Protein AF-0000000072074436 (afdb_homodimer)

Secondary structure (DSSP, 8-state):
---------------------TTTTB-SSHHHHHHHHHHHHHHSTT-TT---GGG-EEEE--BTTTB--SSS-HHHHHHHHHHHHHGGG-GGGGG-HHHHHHHTT-HHHHHHTHHHHHHHHHHHHHTTSBHHHHHHHHHHHHHH-B-TTT-SBGGG--BHHHHHHHHHHHHTTPEEEEEEEEEHHHHHTTHHHHHS--GGGEEEEEEEEEEEEETTEEEEEEEEEEEE--STTHHHHHHHHHH-S--SEEEESSGGGHHHHHHHHT-TTS--EEEEEE-B-TTTS-B-SSSS--TT--SSHHHHHHHHT-EEEEHHHHBS-SB-TTTS---/---------------------TTTTB-SSHHHHHHHHHHHHHHSTT-TT---GGG-EEEE--BTTTB--SSS-HHHHHHHHHHHHHGGG-GGGGG-HHHHHHHTT-HHHHHHTHHHHHHHHHHHHHTTSBHHHHHHHHHHHHHH-B-TTT-SBGGG--BHHHHHHHHHHHHTTPEEEEEEEEEHHHHHTTHHHHHS--GGGEEEEEEEEEEEEETTEEEEEEEEEEEE--STTHHHHHHHHHH-S--SEEEESSGGGHHHHHHHHT-TTS--EEEEEE-B-TTTS-B-SSSS--TT--SSHHHHHHHHT-EEEEHHHHBS-SB-TTTS---

Solvent-accessible surface area (backbone atoms only — not comparable to full-atom values): 35144 Å² total; per-residue (Å²): 135,84,80,76,80,76,77,78,75,80,74,77,74,75,72,71,72,75,75,73,68,63,54,68,33,39,32,96,39,71,54,52,50,52,53,52,50,50,53,49,38,27,62,34,86,88,39,96,45,47,52,59,61,97,57,35,32,30,38,25,31,38,72,47,42,37,29,67,21,67,85,57,36,63,67,57,51,49,35,51,52,43,44,56,70,46,38,84,81,37,70,73,42,70,77,35,69,68,51,42,25,57,71,66,66,33,58,68,61,50,59,69,43,40,70,66,43,50,49,53,47,42,46,72,49,54,46,76,38,37,55,67,57,48,42,49,52,52,49,52,46,43,73,72,41,58,40,84,90,64,66,26,37,62,73,38,43,42,27,34,38,47,46,29,45,50,49,47,39,45,75,64,50,32,47,65,28,40,47,21,57,52,48,34,70,68,48,46,67,42,33,36,81,61,61,70,32,50,39,55,38,50,45,33,12,45,44,45,50,43,61,42,81,49,98,88,35,57,48,43,30,32,48,70,47,77,59,43,72,24,41,23,61,36,33,44,34,46,38,43,69,57,39,58,53,77,33,39,26,26,37,23,32,25,38,54,34,37,43,35,37,48,49,19,62,46,39,86,85,56,76,49,49,41,38,32,39,39,39,61,24,53,87,88,57,57,48,42,27,70,60,56,84,40,84,54,35,33,61,70,34,52,63,49,30,59,75,71,66,33,42,67,36,45,42,56,75,36,35,69,40,57,45,38,59,91,64,29,48,83,125,134,84,79,76,78,79,79,76,75,80,76,77,74,76,71,70,71,75,74,76,68,64,53,69,32,39,33,96,40,71,54,50,49,52,53,52,51,50,53,50,39,27,60,33,86,86,39,94,46,47,51,60,61,96,57,35,32,29,38,26,32,38,71,48,40,38,30,66,23,69,82,58,36,64,67,58,51,50,34,50,51,44,42,56,70,48,38,83,82,36,70,73,43,71,77,35,67,69,52,41,24,57,72,66,67,34,58,68,61,51,59,70,43,40,69,68,42,50,48,52,47,44,45,72,49,52,47,76,37,38,54,66,56,49,42,51,51,51,50,51,47,42,72,71,40,57,40,84,89,65,66,27,37,59,72,36,42,42,28,35,39,48,44,27,47,49,50,47,40,43,75,65,49,32,47,63,27,40,48,21,58,50,47,34,70,66,49,48,68,43,32,38,83,62,60,70,28,50,38,55,38,50,43,32,12,48,45,46,49,44,62,43,82,49,96,87,34,58,48,42,31,33,49,69,47,77,59,43,72,23,41,24,62,37,33,44,35,46,38,44,70,58,39,57,53,77,33,40,27,26,38,25,32,24,39,55,33,38,43,36,38,48,49,18,61,45,40,87,86,57,76,50,50,41,37,32,41,39,40,61,23,52,87,87,57,58,48,41,28,72,58,54,86,38,83,56,36,33,61,72,35,51,62,48,31,59,75,71,65,32,41,66,37,42,43,55,75,36,35,70,40,56,44,38,59,92,63,30,49,83,124

InterPro domains:
  IPR023214 HAD superfamily [G3DSA:3.40.50.1000] (108-299)
  IPR036412 HAD-like superfamily [SSF56784] (55-289)
  IPR050582 HAD-like hydrolase superfamily, SerB [PTHR43344] (33-266)

Radius of gyration: 28.7 Å; Cα contacts (8 Å, |Δi|>4): 1199; chains: 2; bounding box: 56×86×117 Å

pLDDT: mean 92.82, std 13.14, range [24.5, 99.0]

Sequence (662 aa):
MKKTLLACTLMLGCSTLAHADPLSAWNDTAAKQSIEQWVQNSTRQGSDTFIPEDQRYVVFDNDGTLWPEAPLTFQVKFILDEVKRLAPEHPEWKKDPLFNAVMNNDLKAIEKSGEKGLMKLLAAAQTGMTTEEFSTRVANWMDTHKDERFGCRYDQMGYQPMRQLLDYLRENGFKTWIVSGGGIDFMRVVSQKMYGIPPEQVIGSFALGEFSLTDNGTQITKTLKGAFNDDAANKPVAIHLFMGHRPVGAFGNSDGDLQMLQYTAANPNVKTFGLLVHHTDAAREYAYDSHPTASGKLVTALPIAKAKGWTVVDMKQDWKTVFDPAMCPAKMKKTLLACTLMLGCSTLAHADPLSAWNDTAAKQSIEQWVQNSTRQGSDTFIPEDQRYVVFDNDGTLWPEAPLTFQVKFILDEVKRLAPEHPEWKKDPLFNAVMNNDLKAIEKSGEKGLMKLLAAAQTGMTTEEFSTRVANWMDTHKDERFGCRYDQMGYQPMRQLLDYLRENGFKTWIVSGGGIDFMRVVSQKMYGIPPEQVIGSFALGEFSLTDNGTQITKTLKGAFNDDAANKPVAIHLFMGHRPVGAFGNSDGDLQMLQYTAANPNVKTFGLLVHHTDAAREYAYDSHPTASGKLVTALPIAKAKGWTVVDMKQDWKTVFDPAMCPAK

Nearest PDB structures (foldseek):
  4ovy-assembly1_A-2  TM=9.530E-01  e=1.731E-41  Planctopirus limnophila DSM 3776
  4as3-assembly1_A  TM=6.173E-01  e=5.649E-12  Pseudomonas aeruginosa
  3kd3-assembly2_B  TM=6.050E-01  e=1.763E-07  Francisella tularensis subsp. tularensis
  1ehy-assembly2_B  TM=5.077E-01  e=3.656E+00  Agrobacterium tumefaciens
  4ovy-assembly1_A-2  TM=9.481E-01  e=2.326E-41  Planctopirus limnophila DSM 3776

Organism: Scandinavium goeteborgense (NCBI:txid1851514)

Foldseek 3Di:
DPPPPPPPPPPPPPPPPPPPDLQVQWDPDPLVVVLVVLLCQCQDPPRPFHDDLVFFEEEEEPDVFFFDQPPHHPVLVLLLVQLCVCCVVPVVLCVPVLSVCSNVVVVVVQVVVPPVSSVVSVCVRAAFAFLVVVLVSLLVQQVPDADPPQRFRRLQGTFPSVLSSLVVSVVSSHQYAYQYQDELSNCQSRCCVRRVHHSLRYHYWAAAWDWDADPVGITTGGHCHPTDGRWALNVVVRCCVRPVHQHQEYEEAANRCQNVRVSNCPPPPGNGAYEHEQACCVPQGNHAACPPDHPGHHDVNVVVCVVSVHHYDDCVNTGNHGGDCVRGNGD/DPPPPPPPPPPPPPPPPPPPDLQVQWDPDPLVVVLVVLLCQCQDPPRPFHPDLVFFEEEEEPDVFFFDQPPHHPVLVLLLVQLCVCCVVPVVLCVPVLSVCSNVVVVVVQVVVPPVSSVVSVCVRAAFAFLVVVLVSLLVQQVPDADPPQRFRRLQGTFPSVLSSLVVSVVSSHQYAYQYQDELSNCQSRCCVRRVHHSLRYHYWAAAWDWDADPVGITTGGHCHPTDGRWALNVVVRCCVRPVHQHQEYEEAANRCQNVRVSNCPPPPGNGAYEHEAACCVPQGNHAACPPDTPGHHDVNVVVCVVSVHHYDDCVNTGNHTGDCVRGNGD

Structure (mmCIF, N/CA/C/O backbone):
data_AF-0000000072074436-model_v1
#
loop_
_entity.id
_entity.type
_entity.pdbx_description
1 polymer 'Haloacid dehalogenase-like hydrolase'
#
loop_
_atom_site.group_PDB
_atom_site.id
_atom_site.type_symbol
_atom_site.label_atom_id
_atom_site.label_alt_id
_atom_site.label_comp_id
_atom_site.label_asym_id
_atom_site.label_entity_id
_atom_site.label_seq_id
_atom_site.pdbx_PDB_ins_code
_atom_site.Cartn_x
_atom_site.Cartn_y
_atom_site.Cartn_z
_atom_site.occupancy
_atom_site.B_iso_or_equiv
_atom_site.auth_seq_id
_atom_site.auth_comp_id
_atom_site.auth_asym_id
_atom_site.auth_atom_id
_atom_site.pdbx_PDB_model_num
ATOM 1 N N . MET A 1 1 ? 13.266 -48.906 65.938 1 24.5 1 MET A N 1
ATOM 2 C CA . MET A 1 1 ? 12.359 -48.812 64.812 1 24.5 1 MET A CA 1
ATOM 3 C C . MET A 1 1 ? 12.609 -47.531 64 1 24.5 1 MET A C 1
ATOM 5 O O . MET A 1 1 ? 12.383 -46.438 64.5 1 24.5 1 MET A O 1
ATOM 9 N N . LYS A 1 2 ? 13.727 -47.594 63.219 1 31.98 2 LYS A N 1
ATOM 10 C CA . LYS A 1 2 ? 14.352 -46.625 62.312 1 31.98 2 LYS A CA 1
ATOM 11 C C . LYS A 1 2 ? 13.359 -46.156 61.25 1 31.98 2 LYS A C 1
ATOM 13 O O . LYS A 1 2 ? 12.828 -46.969 60.5 1 31.98 2 LYS A O 1
ATOM 18 N N . LYS A 1 3 ? 12.547 -45.094 61.562 1 34.19 3 LYS A N 1
ATOM 19 C CA . LYS A 1 3 ? 11.609 -44.406 60.656 1 34.19 3 LYS A CA 1
ATOM 20 C C . LYS A 1 3 ? 12.273 -44.062 59.344 1 34.19 3 LYS A C 1
ATOM 22 O O . LYS A 1 3 ? 13.227 -43.281 59.312 1 34.19 3 LYS A O 1
ATOM 27 N N . THR A 1 4 ? 12.383 -45 58.438 1 41.31 4 THR A N 1
ATOM 28 C CA . THR A 1 4 ? 12.867 -44.781 57.094 1 41.31 4 THR A CA 1
ATOM 29 C C . THR A 1 4 ? 11.992 -43.75 56.344 1 41.31 4 THR A C 1
ATOM 31 O O . THR A 1 4 ? 10.797 -43.969 56.188 1 41.31 4 THR A O 1
ATOM 34 N N . LEU A 1 5 ? 12.266 -42.469 56.469 1 40.97 5 LEU A N 1
ATOM 35 C CA . LEU A 1 5 ? 11.625 -41.406 55.719 1 40.97 5 LEU A CA 1
ATOM 36 C C . LEU A 1 5 ? 11.797 -41.625 54.219 1 40.97 5 LEU A C 1
ATOM 38 O O . LEU A 1 5 ? 12.93 -41.688 53.719 1 40.97 5 LEU A O 1
ATOM 42 N N . LEU A 1 6 ? 10.922 -42.312 53.594 1 41.38 6 LEU A N 1
ATOM 43 C CA . LEU A 1 6 ? 10.883 -42.438 52.156 1 41.38 6 LEU A CA 1
ATOM 44 C C . LEU A 1 6 ? 10.656 -41.062 51.469 1 41.38 6 LEU A C 1
ATOM 46 O O . LEU A 1 6 ? 9.633 -40.438 51.719 1 41.38 6 LEU A O 1
ATOM 50 N N . ALA A 1 7 ? 11.719 -40.344 51.156 1 42.31 7 ALA A N 1
ATOM 51 C CA . ALA A 1 7 ? 11.602 -39.125 50.375 1 42.31 7 ALA A CA 1
ATOM 52 C C . ALA A 1 7 ? 11.031 -39.438 48.969 1 42.31 7 ALA A C 1
ATOM 54 O O . ALA A 1 7 ? 11.594 -40.25 48.25 1 42.31 7 ALA A O 1
ATOM 55 N N . CYS A 1 8 ? 9.727 -39.281 48.781 1 42.81 8 CYS A N 1
ATOM 56 C CA . CYS A 1 8 ? 9.117 -39.312 47.469 1 42.81 8 CYS A CA 1
ATOM 57 C C . CYS A 1 8 ? 9.719 -38.25 46.562 1 42.81 8 CYS A C 1
ATOM 59 O O . CYS A 1 8 ? 9.578 -37.062 46.812 1 42.81 8 CYS A O 1
ATOM 61 N N . THR A 1 9 ? 10.734 -38.594 45.875 1 46.91 9 THR A N 1
ATOM 62 C CA . THR A 1 9 ? 11.266 -37.719 44.844 1 46.91 9 THR A CA 1
ATOM 63 C C . THR A 1 9 ? 10.227 -37.5 43.75 1 46.91 9 THR A C 1
ATOM 65 O O . THR A 1 9 ? 9.805 -38.438 43.094 1 46.91 9 THR A O 1
ATOM 68 N N . LEU A 1 10 ? 9.367 -36.469 43.844 1 47 10 LEU A N 1
ATOM 69 C CA . LEU A 1 10 ? 8.531 -36 42.75 1 47 10 LEU A CA 1
ATOM 70 C C . LEU A 1 10 ? 9.383 -35.656 41.531 1 47 10 LEU A C 1
ATOM 72 O O . LEU A 1 10 ? 10.18 -34.719 41.562 1 47 10 LEU A O 1
ATOM 76 N N . MET A 1 11 ? 9.625 -36.656 40.688 1 43.75 11 MET A N 1
ATOM 77 C CA . MET A 1 11 ? 10.203 -36.344 39.375 1 43.75 11 MET A CA 1
ATOM 78 C C . MET A 1 11 ? 9.25 -35.5 38.562 1 43.75 11 MET A C 1
ATOM 80 O O . MET A 1 11 ? 8.164 -35.938 38.188 1 43.75 11 MET A O 1
ATOM 84 N N . LEU A 1 12 ? 9.289 -34.188 38.625 1 47.47 12 LEU A N 1
ATOM 85 C CA . LEU A 1 12 ? 8.664 -33.312 37.656 1 47.47 12 LEU A CA 1
ATOM 86 C C . LEU A 1 12 ? 9.188 -33.594 36.25 1 47.47 12 LEU A C 1
ATOM 88 O O . LEU A 1 12 ? 10.359 -33.344 35.969 1 47.47 12 LEU A O 1
ATOM 92 N N . GLY A 1 13 ? 8.633 -34.625 35.625 1 42.72 13 GLY A N 1
ATOM 93 C CA . GLY A 1 13 ? 8.93 -34.75 34.188 1 42.72 13 GLY A CA 1
ATOM 94 C C . GLY A 1 13 ? 8.656 -33.469 33.438 1 42.72 13 GLY A C 1
ATOM 95 O O . GLY A 1 13 ? 7.539 -32.969 33.438 1 42.72 13 GLY A O 1
ATOM 96 N N . CYS A 1 14 ? 9.633 -32.656 33.188 1 44.56 14 CYS A N 1
ATOM 97 C CA . CYS A 1 14 ? 9.547 -31.594 32.188 1 44.56 14 CYS A CA 1
ATOM 98 C C . CYS A 1 14 ? 9.125 -32.156 30.828 1 44.56 14 CYS A C 1
ATOM 100 O O . CYS A 1 14 ? 9.914 -32.844 30.156 1 44.56 14 CYS A O 1
ATOM 102 N N . SER A 1 15 ? 7.906 -32.5 30.688 1 43.25 15 SER A N 1
ATOM 103 C CA . SER A 1 15 ? 7.473 -32.719 29.312 1 43.25 15 SER A CA 1
ATOM 104 C C . SER A 1 15 ? 7.965 -31.625 28.375 1 43.25 15 SER A C 1
ATOM 106 O O . SER A 1 15 ? 7.555 -30.469 28.5 1 43.25 15 SER A O 1
ATOM 108 N N . THR A 1 16 ? 9.141 -31.703 27.922 1 44.56 16 THR A N 1
ATOM 109 C CA . THR A 1 16 ? 9.461 -30.875 26.75 1 44.56 16 THR A CA 1
ATOM 110 C C . THR A 1 16 ? 8.359 -30.984 25.703 1 44.56 16 THR A C 1
ATOM 112 O O . THR A 1 16 ? 8.117 -32.062 25.141 1 44.56 16 THR A O 1
ATOM 115 N N . LEU A 1 17 ? 7.301 -30.359 25.891 1 47.06 17 LEU A N 1
ATOM 116 C CA . LEU A 1 17 ? 6.406 -30.219 24.734 1 47.06 17 LEU A CA 1
ATOM 117 C C . LEU A 1 17 ? 7.195 -30.141 23.438 1 47.06 17 LEU A C 1
ATOM 119 O O . LEU A 1 17 ? 8.008 -29.219 23.266 1 47.06 17 LEU A O 1
ATOM 123 N N . ALA A 1 18 ? 7.547 -31.219 22.844 1 49.84 18 ALA A N 1
ATOM 124 C CA . ALA A 1 18 ? 8.125 -31.281 21.516 1 49.84 18 ALA A CA 1
ATOM 125 C C . ALA A 1 18 ? 7.477 -30.25 20.594 1 49.84 18 ALA A C 1
ATOM 127 O O . ALA A 1 18 ? 6.277 -30.312 20.312 1 49.84 18 ALA A O 1
ATOM 128 N N . HIS A 1 19 ? 7.969 -29 20.562 1 64.5 19 HIS A N 1
ATOM 129 C CA . HIS A 1 19 ? 7.465 -28 19.625 1 64.5 19 HIS A CA 1
ATOM 130 C C . HIS A 1 19 ? 7.344 -28.578 18.219 1 64.5 19 HIS A C 1
ATOM 132 O O . HIS A 1 19 ? 8.281 -29.219 17.719 1 64.5 19 HIS A O 1
ATOM 138 N N . ALA A 1 20 ? 6.133 -28.797 17.609 1 83.62 20 ALA A N 1
ATOM 139 C CA . ALA A 1 20 ? 5.848 -29.297 16.281 1 83.62 20 ALA A CA 1
ATOM 140 C C . ALA A 1 20 ? 6.734 -28.625 15.234 1 83.62 20 ALA A C 1
ATOM 142 O O . ALA A 1 20 ? 6.988 -27.422 15.32 1 83.62 20 ALA A O 1
ATOM 143 N N . ASP A 1 21 ? 7.449 -29.438 14.414 1 95.06 21 ASP A N 1
ATOM 144 C CA . ASP A 1 21 ? 8.266 -28.938 13.312 1 95.06 21 ASP A CA 1
ATOM 145 C C . ASP A 1 21 ? 7.473 -27.969 12.438 1 95.06 21 ASP A C 1
ATOM 147 O O . ASP A 1 21 ? 6.551 -28.391 11.727 1 95.06 21 ASP A O 1
ATOM 151 N N . PRO A 1 22 ? 7.781 -26.641 12.508 1 96.94 22 PRO A N 1
ATOM 152 C CA . PRO A 1 22 ? 7.004 -25.672 11.742 1 96.94 22 PRO A CA 1
ATOM 153 C C . PRO A 1 22 ? 7.168 -25.844 10.234 1 96.94 22 PRO A C 1
ATOM 155 O O . PRO A 1 22 ? 6.391 -25.281 9.461 1 96.94 22 PRO A O 1
ATOM 158 N N . LEU A 1 23 ? 8.125 -26.578 9.82 1 98.56 23 LEU A N 1
ATOM 159 C CA . LEU A 1 23 ? 8.391 -26.828 8.406 1 98.56 23 LEU A CA 1
ATOM 160 C C . LEU A 1 23 ? 8.344 -28.312 8.094 1 98.56 23 LEU A C 1
ATOM 162 O O . LEU A 1 23 ? 9.25 -28.844 7.441 1 98.56 23 LEU A O 1
ATOM 166 N N . SER A 1 24 ? 7.293 -28.969 8.539 1 98.31 24 SER A N 1
ATOM 167 C CA . SER A 1 24 ? 7.164 -30.406 8.461 1 98.31 24 SER A CA 1
ATOM 168 C C . SER A 1 24 ? 7.016 -30.891 7.02 1 98.31 24 SER A C 1
ATOM 170 O O . SER A 1 24 ? 7.227 -32.062 6.719 1 98.31 24 SER A O 1
ATOM 172 N N . ALA A 1 25 ? 6.648 -30 6.121 1 98.5 25 ALA A N 1
ATOM 173 C CA . ALA A 1 25 ? 6.473 -30.375 4.719 1 98.5 25 ALA A CA 1
ATOM 174 C C . ALA A 1 25 ? 7.797 -30.281 3.961 1 98.5 25 ALA A C 1
ATOM 176 O O . ALA A 1 25 ? 7.84 -30.516 2.748 1 98.5 25 ALA A O 1
ATOM 177 N N . TRP A 1 26 ? 8.852 -29.938 4.668 1 98.69 26 TRP A N 1
ATOM 178 C CA . TRP A 1 26 ? 10.195 -29.859 4.113 1 98.69 26 TRP A CA 1
ATOM 179 C C . TRP A 1 26 ? 11.023 -31.062 4.551 1 98.69 26 TRP A C 1
ATOM 181 O O . TRP A 1 26 ? 10.938 -31.516 5.699 1 98.69 26 TRP A O 1
ATOM 191 N N . ASN A 1 27 ? 11.844 -31.625 3.623 1 98.69 27 ASN A N 1
ATOM 192 C CA . ASN A 1 27 ? 12.875 -32.562 4.031 1 98.69 27 ASN A CA 1
ATOM 193 C C . ASN A 1 27 ? 14.008 -31.859 4.773 1 98.69 27 ASN A C 1
ATOM 195 O O . ASN A 1 27 ? 14.219 -30.656 4.602 1 98.69 27 ASN A O 1
ATOM 199 N N . ASP A 1 28 ? 14.664 -32.625 5.605 1 98.19 28 ASP A N 1
ATOM 200 C CA . ASP A 1 28 ? 15.766 -32.031 6.379 1 98.19 28 ASP A CA 1
ATOM 201 C C . ASP A 1 28 ? 17.016 -31.859 5.512 1 98.19 28 ASP A C 1
ATOM 203 O O . ASP A 1 28 ? 17.969 -32.625 5.645 1 98.19 28 ASP A O 1
ATOM 207 N N . THR A 1 29 ? 16.969 -30.984 4.633 1 98.5 29 THR A N 1
ATOM 208 C CA . THR A 1 29 ? 18.047 -30.672 3.705 1 98.5 29 THR A CA 1
ATOM 209 C C . THR A 1 29 ? 18.656 -29.312 4.023 1 98.5 29 THR A C 1
ATOM 211 O O . THR A 1 29 ? 18.219 -28.641 4.965 1 98.5 29 THR A O 1
ATOM 214 N N . ALA A 1 30 ? 19.656 -28.891 3.27 1 98.38 30 ALA A N 1
ATOM 215 C CA . ALA A 1 30 ? 20.344 -27.625 3.459 1 98.38 30 ALA A CA 1
ATOM 216 C C . ALA A 1 30 ? 19.391 -26.453 3.275 1 98.38 30 ALA A C 1
ATOM 218 O O . ALA A 1 30 ? 19.531 -25.422 3.943 1 98.38 30 ALA A O 1
ATOM 219 N N . ALA A 1 31 ? 18.406 -26.594 2.416 1 98.69 31 ALA A N 1
ATOM 220 C CA . ALA A 1 31 ? 17.453 -25.516 2.18 1 98.69 31 ALA A CA 1
ATOM 221 C C . ALA A 1 31 ? 16.641 -25.219 3.438 1 98.69 31 ALA A C 1
ATOM 223 O O . ALA A 1 31 ? 16.547 -24.062 3.867 1 98.69 31 ALA A O 1
ATOM 224 N N . LYS A 1 32 ? 16.078 -26.234 4.02 1 98.75 32 LYS A N 1
ATOM 225 C CA . LYS A 1 32 ? 15.336 -26.078 5.262 1 98.75 32 LYS A CA 1
ATOM 226 C C . LYS A 1 32 ? 16.203 -25.484 6.363 1 98.75 32 LYS A C 1
ATOM 228 O O . LYS A 1 32 ? 15.797 -24.547 7.062 1 98.75 32 LYS A O 1
ATOM 233 N N . GLN A 1 33 ? 17.375 -25.969 6.48 1 98.62 33 GLN A N 1
ATOM 234 C CA . GLN A 1 33 ? 18.297 -25.531 7.523 1 98.62 33 GLN A CA 1
ATOM 235 C C . GLN A 1 33 ? 18.656 -24.047 7.363 1 98.62 33 GLN A C 1
ATOM 237 O O . GLN A 1 33 ? 18.766 -23.328 8.352 1 98.62 33 GLN A O 1
ATOM 242 N N . SER A 1 34 ? 18.859 -23.656 6.16 1 98.75 34 SER A N 1
ATOM 243 C CA . SER A 1 34 ? 19.219 -22.266 5.918 1 98.75 34 SER A CA 1
ATOM 244 C C . SER A 1 34 ? 18.094 -21.328 6.344 1 98.75 34 SER A C 1
ATOM 246 O O . SER A 1 34 ? 18.344 -20.234 6.879 1 98.75 34 SER A O 1
ATOM 248 N N . ILE A 1 35 ? 16.828 -21.703 6.086 1 98.88 35 ILE A N 1
ATOM 249 C CA . ILE A 1 35 ? 15.672 -20.922 6.516 1 98.88 35 ILE A CA 1
ATOM 250 C C . ILE A 1 35 ? 15.656 -20.812 8.039 1 98.88 35 ILE A C 1
ATOM 252 O O . ILE A 1 35 ? 15.57 -19.719 8.586 1 98.88 35 ILE A O 1
ATOM 256 N N . GLU A 1 36 ? 15.773 -21.938 8.656 1 98.69 36 GLU A N 1
ATOM 257 C CA . GLU A 1 36 ? 15.695 -22 10.109 1 98.69 36 GLU A CA 1
ATOM 258 C C . GLU A 1 36 ? 16.828 -21.188 10.758 1 98.69 36 GLU A C 1
ATOM 260 O O . GLU A 1 36 ? 16.594 -20.469 11.734 1 98.69 36 GLU A O 1
ATOM 265 N N . GLN A 1 37 ? 17.984 -21.359 10.227 1 98.38 37 GLN A N 1
ATOM 266 C CA . GLN A 1 37 ? 19.141 -20.625 10.773 1 98.38 37 GLN A CA 1
ATOM 267 C C . GLN A 1 37 ? 18.953 -19.125 10.641 1 98.38 37 GLN A C 1
ATOM 269 O O . GLN A 1 37 ? 19.219 -18.375 11.586 1 98.38 37 GLN A O 1
ATOM 274 N N . TRP A 1 38 ? 18.469 -18.672 9.477 1 98.81 38 TRP A N 1
ATOM 275 C CA . TRP A 1 38 ? 18.266 -17.234 9.273 1 98.81 38 TRP A CA 1
ATOM 276 C C . TRP A 1 38 ? 17.203 -16.703 10.242 1 98.81 38 TRP A C 1
ATOM 278 O O . TRP A 1 38 ? 17.391 -15.656 10.859 1 98.81 38 TRP A O 1
ATOM 288 N N . VAL A 1 39 ? 16.109 -17.406 10.367 1 98.81 39 VAL A N 1
ATOM 289 C CA . VAL A 1 39 ? 15.023 -16.969 11.242 1 98.81 39 VAL A CA 1
ATOM 290 C C . VAL A 1 39 ? 15.5 -16.938 12.688 1 98.81 39 VAL A C 1
ATOM 292 O O . VAL A 1 39 ? 15.273 -15.969 13.414 1 98.81 39 VAL A O 1
ATOM 295 N N . GLN A 1 40 ? 16.219 -18 13.047 1 98.06 40 GLN A N 1
ATOM 296 C CA . GLN A 1 40 ? 16.719 -18.062 14.414 1 98.06 40 GLN A CA 1
ATOM 297 C C . GLN A 1 40 ? 17.688 -16.922 14.703 1 98.06 40 GLN A C 1
ATOM 299 O O . GLN A 1 40 ? 17.578 -16.25 15.727 1 98.06 40 GLN A O 1
ATOM 304 N N . ASN A 1 41 ? 18.578 -16.656 13.812 1 98.12 41 ASN A N 1
ATOM 305 C CA . ASN A 1 41 ? 19.594 -15.625 14.016 1 98.12 41 ASN A CA 1
ATOM 306 C C . ASN A 1 41 ? 18.984 -14.227 13.977 1 98.12 41 ASN A C 1
ATOM 308 O O . ASN A 1 41 ? 19.406 -13.344 14.719 1 98.12 41 ASN A O 1
ATOM 312 N N . SER A 1 42 ? 17.984 -14.008 13.148 1 98.62 42 SER A N 1
ATOM 313 C CA . SER A 1 42 ? 17.406 -12.688 12.953 1 98.62 42 SER A CA 1
ATOM 314 C C . SER A 1 42 ? 16.422 -12.344 14.07 1 98.62 42 SER A C 1
ATOM 316 O O . SER A 1 42 ? 16.047 -11.18 14.234 1 98.62 42 SER A O 1
ATOM 318 N N . THR A 1 43 ? 15.977 -13.375 14.852 1 98.38 43 THR A N 1
ATOM 319 C CA . THR A 1 43 ? 14.922 -13.102 15.828 1 98.38 43 THR A CA 1
ATOM 320 C C . THR A 1 43 ? 15.438 -13.297 17.25 1 98.38 43 THR A C 1
ATOM 322 O O . THR A 1 43 ? 14.773 -12.914 18.219 1 98.38 43 THR A O 1
ATOM 325 N N . ARG A 1 44 ? 16.594 -13.852 17.375 1 97.12 44 ARG A N 1
ATOM 326 C CA . ARG A 1 44 ? 17.156 -14.086 18.703 1 97.12 44 ARG A CA 1
ATOM 327 C C . ARG A 1 44 ? 17.797 -12.82 19.25 1 97.12 44 ARG A C 1
ATOM 329 O O . ARG A 1 44 ? 18.766 -12.305 18.672 1 97.12 44 ARG A O 1
ATOM 336 N N . GLN A 1 45 ? 17.359 -12.398 20.406 1 95.88 45 GLN A N 1
ATOM 337 C CA . GLN A 1 45 ? 17.938 -11.227 21.047 1 95.88 45 GLN A CA 1
ATOM 338 C C . GLN A 1 45 ? 19.406 -11.438 21.359 1 95.88 45 GLN A C 1
ATOM 340 O O . GLN A 1 45 ? 19.797 -12.5 21.844 1 95.88 45 GLN A O 1
ATOM 345 N N . GLY A 1 46 ? 20.203 -10.5 21.062 1 94.19 46 GLY A N 1
ATOM 346 C CA . GLY A 1 46 ? 21.641 -10.586 21.328 1 94.19 46 GLY A CA 1
ATOM 347 C C . GLY A 1 46 ? 22.438 -11.102 20.141 1 94.19 46 GLY A C 1
ATOM 348 O O . GLY A 1 46 ? 23.656 -10.984 20.125 1 94.19 46 GLY A O 1
ATOM 349 N N . SER A 1 47 ? 21.719 -11.688 19.25 1 95.06 47 SER A N 1
ATOM 350 C CA . SER A 1 47 ? 22.406 -12.141 18.031 1 95.06 47 SER A CA 1
ATOM 351 C C . SER A 1 47 ? 23 -10.969 17.266 1 95.06 47 SER A C 1
ATOM 353 O O . SER A 1 47 ? 22.422 -9.875 17.25 1 95.06 47 SER A O 1
ATOM 355 N N . ASP A 1 48 ? 24.109 -11.188 16.578 1 95.88 48 ASP A N 1
ATOM 356 C CA . ASP A 1 48 ? 24.781 -10.164 15.797 1 95.88 48 ASP A CA 1
ATOM 357 C C . ASP A 1 48 ? 23.969 -9.789 14.562 1 95.88 48 ASP A C 1
ATOM 359 O O . ASP A 1 48 ? 24.219 -8.742 13.945 1 95.88 48 ASP A O 1
ATOM 363 N N . THR A 1 49 ? 22.969 -10.609 14.211 1 97.94 49 THR A N 1
ATOM 364 C CA . THR A 1 49 ? 22.188 -10.352 13.016 1 97.94 49 THR A CA 1
ATOM 365 C C . THR A 1 49 ? 20.703 -10.172 13.367 1 97.94 49 THR A C 1
ATOM 367 O O . THR A 1 49 ? 19.828 -10.43 12.539 1 97.94 49 THR A O 1
ATOM 370 N N . PHE A 1 50 ? 20.516 -9.828 14.633 1 98.44 50 PHE A N 1
ATOM 371 C CA . PHE A 1 50 ? 19.156 -9.547 15.102 1 98.44 50 PHE A CA 1
ATOM 372 C C . PHE A 1 50 ? 18.516 -8.453 14.273 1 98.44 50 PHE A C 1
ATOM 374 O O . PHE A 1 50 ? 19.141 -7.43 13.977 1 98.44 50 PHE A O 1
ATOM 381 N N . ILE A 1 51 ? 17.297 -8.68 13.828 1 98.56 51 ILE A N 1
ATOM 382 C CA . ILE A 1 51 ? 16.5 -7.676 13.125 1 98.56 51 ILE A CA 1
ATOM 383 C C . ILE A 1 51 ? 15.328 -7.238 14.008 1 98.56 51 ILE A C 1
ATOM 385 O O . ILE A 1 51 ? 14.477 -8.047 14.375 1 98.56 51 ILE A O 1
ATOM 389 N N . PRO A 1 52 ? 15.242 -5.941 14.32 1 97.38 52 PRO A N 1
ATOM 390 C CA . PRO A 1 52 ? 14.094 -5.473 15.094 1 97.38 52 PRO A CA 1
ATOM 391 C C . PRO A 1 52 ? 12.758 -5.832 14.438 1 97.38 52 PRO A C 1
ATOM 393 O O . PRO A 1 52 ? 12.648 -5.832 13.211 1 97.38 52 PRO A O 1
ATOM 396 N N . GLU A 1 53 ? 11.766 -6.109 15.258 1 97.12 53 GLU A N 1
ATOM 397 C CA . GLU A 1 53 ? 10.484 -6.609 14.758 1 97.12 53 GLU A CA 1
ATOM 398 C C . GLU A 1 53 ? 9.867 -5.637 13.766 1 97.12 53 GLU A C 1
ATOM 400 O O . GLU A 1 53 ? 9.273 -6.055 12.766 1 97.12 53 GLU A O 1
ATOM 405 N N . ASP A 1 54 ? 9.992 -4.328 13.961 1 95.44 54 ASP A N 1
ATOM 406 C CA . ASP A 1 54 ? 9.344 -3.324 13.125 1 95.44 54 ASP A CA 1
ATOM 407 C C . ASP A 1 54 ? 10.086 -3.166 11.797 1 95.44 54 ASP A C 1
ATOM 409 O O . ASP A 1 54 ? 9.688 -2.361 10.953 1 95.44 54 ASP A O 1
ATOM 413 N N . GLN A 1 55 ? 11.102 -3.998 11.578 1 96.94 55 GLN A N 1
ATOM 414 C CA . GLN A 1 55 ? 11.859 -3.973 10.336 1 96.94 55 GLN A CA 1
ATOM 415 C C . GLN A 1 55 ? 11.727 -5.297 9.586 1 96.94 55 GLN A C 1
ATOM 417 O O . GLN A 1 55 ? 12.25 -5.441 8.477 1 96.94 55 GLN A O 1
ATOM 422 N N . ARG A 1 56 ? 10.969 -6.23 10.086 1 98.56 56 ARG A N 1
ATOM 423 C CA . ARG A 1 56 ? 10.938 -7.59 9.555 1 98.56 56 ARG A CA 1
ATOM 424 C C . ARG A 1 56 ? 9.875 -7.727 8.469 1 98.56 56 ARG A C 1
ATOM 426 O O . ARG A 1 56 ? 8.859 -8.391 8.664 1 98.56 56 ARG A O 1
ATOM 433 N N . TYR A 1 57 ? 10.203 -7.16 7.316 1 98.69 57 TYR A N 1
ATOM 434 C CA . TYR A 1 57 ? 9.359 -7.289 6.133 1 98.69 57 TYR A CA 1
ATOM 435 C C . TYR A 1 57 ? 9.953 -8.273 5.137 1 98.69 57 TYR A C 1
ATOM 437 O O . TYR A 1 57 ? 11.133 -8.164 4.777 1 98.69 57 TYR A O 1
ATOM 445 N N . VAL A 1 58 ? 9.164 -9.227 4.695 1 98.94 58 VAL A N 1
ATOM 446 C CA . VAL A 1 58 ? 9.625 -10.156 3.674 1 98.94 58 VAL A CA 1
ATOM 447 C C . VAL A 1 58 ? 8.633 -10.188 2.514 1 98.94 58 VAL A C 1
ATOM 449 O O . VAL A 1 58 ? 7.438 -9.977 2.707 1 98.94 58 VAL A O 1
ATOM 452 N N . VAL A 1 59 ? 9.148 -10.438 1.323 1 99 59 VAL A N 1
ATOM 453 C CA . VAL A 1 59 ? 8.328 -10.359 0.123 1 99 59 VAL A CA 1
ATOM 454 C C . VAL A 1 59 ? 8.398 -11.68 -0.646 1 99 59 VAL A C 1
ATOM 456 O O . VAL A 1 59 ? 9.477 -12.258 -0.788 1 99 59 VAL A O 1
ATOM 459 N N . PHE A 1 60 ? 7.234 -12.141 -1.081 1 99 60 PHE A N 1
ATOM 460 C CA . PHE A 1 60 ? 7.086 -13.375 -1.839 1 99 60 PHE A CA 1
ATOM 461 C C . PHE A 1 60 ? 6.5 -13.102 -3.219 1 99 60 PHE A C 1
ATOM 463 O O . PHE A 1 60 ? 5.488 -12.406 -3.34 1 99 60 PHE A O 1
ATOM 470 N N . ASP A 1 61 ? 7.141 -13.656 -4.246 1 98.88 61 ASP A N 1
ATOM 471 C CA . ASP A 1 61 ? 6.406 -13.867 -5.492 1 98.88 61 ASP A CA 1
ATOM 472 C C . ASP A 1 61 ? 5.227 -14.812 -5.285 1 98.88 61 ASP A C 1
ATOM 474 O O . ASP A 1 61 ? 5.172 -15.539 -4.289 1 98.88 61 ASP A O 1
ATOM 478 N N . ASN A 1 62 ? 4.277 -14.742 -6.238 1 98.75 62 ASN A N 1
ATOM 479 C CA . ASN A 1 62 ? 3.119 -15.625 -6.113 1 98.75 62 ASN A CA 1
ATOM 480 C C . ASN A 1 62 ? 3.207 -16.797 -7.078 1 98.75 62 ASN A C 1
ATOM 482 O O . ASN A 1 62 ? 3.484 -17.922 -6.66 1 98.75 62 ASN A O 1
ATOM 486 N N . ASP A 1 63 ? 3.07 -16.562 -8.391 1 97.62 63 ASP A N 1
ATOM 487 C CA . ASP A 1 63 ? 3.084 -17.609 -9.406 1 97.62 63 ASP A CA 1
ATOM 488 C C . ASP A 1 63 ? 4.41 -18.375 -9.406 1 97.62 63 ASP A C 1
ATOM 490 O O . ASP A 1 63 ? 5.473 -17.766 -9.586 1 97.62 63 ASP A O 1
ATOM 494 N N . GLY A 1 64 ? 4.309 -19.625 -9.195 1 97.25 64 GLY A N 1
ATOM 495 C CA . GLY A 1 64 ? 5.492 -20.469 -9.188 1 97.25 64 GLY A CA 1
ATOM 496 C C . GLY A 1 64 ? 6.211 -20.484 -7.855 1 97.25 64 GLY A C 1
ATOM 497 O O . GLY A 1 64 ? 7.094 -21.312 -7.625 1 97.25 64 GLY A O 1
ATOM 498 N N . THR A 1 65 ? 5.84 -19.562 -6.965 1 98.69 65 THR A N 1
ATOM 499 C CA . THR A 1 65 ? 6.461 -19.469 -5.648 1 98.69 65 THR A CA 1
ATOM 500 C C . THR A 1 65 ? 5.504 -19.938 -4.562 1 98.69 65 THR A C 1
ATOM 502 O O . THR A 1 65 ? 5.879 -20.734 -3.701 1 98.69 65 THR A O 1
ATOM 505 N N . LEU A 1 66 ? 4.227 -19.5 -4.637 1 98.88 66 LEU A N 1
ATOM 506 C CA . LEU A 1 66 ? 3.264 -19.859 -3.602 1 98.88 66 LEU A CA 1
ATOM 507 C C . LEU A 1 66 ? 2.217 -20.812 -4.148 1 98.88 66 LEU A C 1
ATOM 509 O O . LEU A 1 66 ? 1.564 -21.531 -3.383 1 98.88 66 LEU A O 1
ATOM 513 N N . TRP A 1 67 ? 1.987 -20.812 -5.496 1 98.38 67 TRP A N 1
ATOM 514 C CA . TRP A 1 67 ? 1.148 -21.781 -6.195 1 98.38 67 TRP A CA 1
ATOM 515 C C . TRP A 1 67 ? 1.678 -22.047 -7.602 1 98.38 67 TRP A C 1
ATOM 517 O O . TRP A 1 67 ? 2.689 -21.484 -8.008 1 98.38 67 TRP A O 1
ATOM 527 N N . PRO A 1 68 ? 1.069 -22.969 -8.352 1 96.5 68 PRO A N 1
ATOM 528 C CA . PRO A 1 68 ? 1.592 -23.328 -9.672 1 96.5 68 PRO A CA 1
ATOM 529 C C . PRO A 1 68 ? 1.476 -22.188 -10.672 1 96.5 68 PRO A C 1
ATOM 531 O O . PRO A 1 68 ? 0.636 -21.297 -10.508 1 96.5 68 PRO A O 1
ATOM 534 N N . GLU A 1 69 ? 2.34 -22.219 -11.711 1 94.94 69 GLU A N 1
ATOM 535 C CA . GLU A 1 69 ? 2.246 -21.234 -12.797 1 94.94 69 GLU A CA 1
ATOM 536 C C . GLU A 1 69 ? 2.326 -21.922 -14.156 1 94.94 69 GLU A C 1
ATOM 538 O O . GLU A 1 69 ? 2.258 -21.266 -15.195 1 94.94 69 GLU A O 1
ATOM 543 N N . ALA A 1 70 ? 2.619 -23.219 -14.094 1 90.81 70 ALA A N 1
ATOM 544 C CA . ALA A 1 70 ? 2.682 -24 -15.32 1 90.81 70 ALA A CA 1
ATOM 545 C C . ALA A 1 70 ? 1.434 -24.859 -15.484 1 90.81 70 ALA A C 1
ATOM 547 O O . ALA A 1 70 ? 0.893 -25.375 -14.508 1 90.81 70 ALA A O 1
ATOM 548 N N . PRO A 1 71 ? 0.979 -25.141 -16.703 1 87.25 71 PRO A N 1
ATOM 549 C CA . PRO A 1 71 ? 1.506 -24.547 -17.938 1 87.25 71 PRO A CA 1
ATOM 550 C C . PRO A 1 71 ? 1.098 -23.094 -18.125 1 87.25 71 PRO A C 1
ATOM 552 O O . PRO A 1 71 ? 1.727 -22.359 -18.891 1 87.25 71 PRO A O 1
ATOM 555 N N . LEU A 1 72 ? -0.047 -22.672 -17.469 1 90.06 72 LEU A N 1
ATOM 556 C CA . LEU A 1 72 ? -0.522 -21.281 -17.438 1 90.06 72 LEU A CA 1
ATOM 557 C C . LEU A 1 72 ? -0.777 -20.828 -16.016 1 90.06 72 LEU A C 1
ATOM 559 O O . LEU A 1 72 ? -1.224 -21.625 -15.172 1 90.06 72 LEU A O 1
ATOM 563 N N . THR A 1 73 ? -0.526 -19.562 -15.805 1 94.06 73 THR A N 1
ATOM 564 C CA . THR A 1 73 ? -0.873 -19.031 -14.492 1 94.06 73 THR A CA 1
ATOM 565 C C . THR A 1 73 ? -2.379 -19.109 -14.258 1 94.06 73 THR A C 1
ATOM 567 O O . THR A 1 73 ? -3.162 -19.125 -15.211 1 94.06 73 THR A O 1
ATOM 570 N N . PHE A 1 74 ? -2.787 -19.172 -13 1 96.25 74 PHE A N 1
ATOM 571 C CA . PHE A 1 74 ? -4.203 -19.25 -12.664 1 96.25 74 PHE A CA 1
ATOM 572 C C . PHE A 1 74 ? -4.965 -18.047 -13.211 1 96.25 74 PHE A C 1
ATOM 574 O O . PHE A 1 74 ? -6.098 -18.188 -13.68 1 96.25 74 PHE A O 1
ATOM 581 N N . GLN A 1 75 ? -4.391 -16.844 -13.164 1 96.38 75 GLN A N 1
ATOM 582 C CA . GLN A 1 75 ? -5.094 -15.664 -13.641 1 96.38 75 GLN A CA 1
ATOM 583 C C . GLN A 1 75 ? -5.344 -15.742 -15.148 1 96.38 75 GLN A C 1
ATOM 585 O O . GLN A 1 75 ? -6.398 -15.328 -15.625 1 96.38 75 GLN A O 1
ATOM 590 N N . VAL A 1 76 ? -4.332 -16.219 -15.914 1 94.38 76 VAL A N 1
ATOM 591 C CA . VAL A 1 76 ? -4.531 -16.359 -17.344 1 94.38 76 VAL A CA 1
ATOM 592 C C . VAL A 1 76 ? -5.648 -17.375 -17.609 1 94.38 76 VAL A C 1
ATOM 594 O O . VAL A 1 76 ? -6.5 -17.141 -18.484 1 94.38 76 VAL A O 1
ATOM 597 N N . LYS A 1 77 ? -5.656 -18.484 -16.844 1 94.94 77 LYS A N 1
ATOM 598 C CA . LYS A 1 77 ? -6.742 -19.453 -16.984 1 94.94 77 LYS A CA 1
ATOM 599 C C . LYS A 1 77 ? -8.094 -18.797 -16.719 1 94.94 77 LYS A C 1
ATOM 601 O O . LYS A 1 77 ? -9.062 -19.047 -17.438 1 94.94 77 LYS A O 1
ATOM 606 N N . PHE A 1 78 ? -8.211 -18.016 -15.695 1 97.75 78 PHE A N 1
ATOM 607 C CA . PHE A 1 78 ? -9.422 -17.281 -15.383 1 97.75 78 PHE A CA 1
ATOM 608 C C . PHE A 1 78 ? -9.844 -16.406 -16.562 1 97.75 78 PHE A C 1
ATOM 610 O O . PHE A 1 78 ? -11.008 -16.391 -16.953 1 97.75 78 PHE A O 1
ATOM 617 N N . ILE A 1 79 ? -8.859 -15.625 -17.109 1 97 79 ILE A N 1
ATOM 618 C CA . ILE A 1 79 ? -9.125 -14.703 -18.219 1 97 79 ILE A CA 1
ATOM 619 C C . ILE A 1 79 ? -9.688 -15.477 -19.406 1 97 79 ILE A C 1
ATOM 621 O O . ILE A 1 79 ? -10.68 -15.062 -20.016 1 97 79 ILE A O 1
ATOM 625 N N . LEU A 1 80 ? -9.055 -16.625 -19.734 1 96.38 80 LEU A N 1
ATOM 626 C CA . LEU A 1 80 ? -9.508 -17.422 -20.859 1 96.38 80 LEU A CA 1
ATOM 627 C C . LEU A 1 80 ? -10.922 -17.938 -20.625 1 96.38 80 LEU A C 1
ATOM 629 O O . LEU A 1 80 ? -11.773 -17.875 -21.516 1 96.38 80 LEU A O 1
ATOM 633 N N . ASP A 1 81 ? -11.188 -18.406 -19.391 1 96.62 81 ASP A N 1
ATOM 634 C CA . ASP A 1 81 ? -12.516 -18.906 -19.062 1 96.62 81 ASP A CA 1
ATOM 635 C C . ASP A 1 81 ? -13.562 -17.797 -19.094 1 96.62 81 ASP A C 1
ATOM 637 O O . ASP A 1 81 ? -14.695 -18.016 -19.531 1 96.62 81 ASP A O 1
ATOM 641 N N . GLU A 1 82 ? -13.203 -16.656 -18.641 1 97 82 GLU A N 1
ATOM 642 C CA . GLU A 1 82 ? -14.117 -15.516 -18.656 1 97 82 GLU A CA 1
ATOM 643 C C . GLU A 1 82 ? -14.445 -15.086 -20.078 1 97 82 GLU A C 1
ATOM 645 O O . GLU A 1 82 ? -15.586 -14.727 -20.391 1 97 82 GLU A O 1
ATOM 650 N N . VAL A 1 83 ? -13.422 -15.039 -20.922 1 97.06 83 VAL A N 1
ATOM 651 C CA . VAL A 1 83 ? -13.633 -14.68 -22.312 1 97.06 83 VAL A CA 1
ATOM 652 C C . VAL A 1 83 ? -14.609 -15.672 -22.953 1 97.06 83 VAL A C 1
ATOM 654 O O . VAL A 1 83 ? -15.531 -15.273 -23.672 1 97.06 83 VAL A O 1
ATOM 657 N N . LYS A 1 84 ? -14.453 -16.922 -22.688 1 96.5 84 LYS A N 1
ATOM 658 C CA . LYS A 1 84 ? -15.359 -17.938 -23.203 1 96.5 84 LYS A CA 1
ATOM 659 C C . LYS A 1 84 ? -16.781 -17.734 -22.688 1 96.5 84 LYS A C 1
ATOM 661 O O . LYS A 1 84 ? -17.75 -17.859 -23.438 1 96.5 84 LYS A O 1
ATOM 666 N N . ARG A 1 85 ? -16.859 -17.469 -21.422 1 95.38 85 ARG A N 1
ATOM 667 C CA . ARG A 1 85 ? -18.156 -17.266 -20.797 1 95.38 85 ARG A CA 1
ATOM 668 C C . ARG A 1 85 ? -18.891 -16.078 -21.422 1 95.38 85 ARG A C 1
ATOM 670 O O . ARG A 1 85 ? -20.109 -16.109 -21.594 1 95.38 85 ARG A O 1
ATOM 677 N N . LEU A 1 86 ? -18.141 -15.062 -21.781 1 95.44 86 LEU A N 1
ATOM 678 C CA . LEU A 1 86 ? -18.703 -13.812 -22.266 1 95.44 86 LEU A CA 1
ATOM 679 C C . LEU A 1 86 ? -18.938 -13.883 -23.766 1 95.44 86 LEU A C 1
ATOM 681 O O . LEU A 1 86 ? -19.672 -13.055 -24.328 1 95.44 86 LEU A O 1
ATOM 685 N N . ALA A 1 87 ? -18.422 -14.812 -24.453 1 95.81 87 ALA A N 1
ATOM 686 C CA . ALA A 1 87 ? -18.375 -14.898 -25.922 1 95.81 87 ALA A CA 1
ATOM 687 C C . ALA A 1 87 ? -19.766 -14.797 -26.516 1 95.81 87 ALA A C 1
ATOM 689 O O . ALA A 1 87 ? -19.969 -14.109 -27.531 1 95.81 87 ALA A O 1
ATOM 690 N N . PRO A 1 88 ? -20.812 -15.453 -25.906 1 96 88 PRO A N 1
ATOM 691 C CA . PRO A 1 88 ? -22.156 -15.367 -26.5 1 96 88 PRO A CA 1
ATOM 692 C C . PRO A 1 88 ? -22.672 -13.938 -26.562 1 96 88 PRO A C 1
ATOM 694 O O . PRO A 1 88 ? -23.484 -13.609 -27.438 1 96 88 PRO A O 1
ATOM 697 N N . GLU A 1 89 ? -22.188 -13.094 -25.766 1 95.31 89 GLU A N 1
ATOM 698 C CA . GLU A 1 89 ? -22.625 -11.703 -25.719 1 95.31 89 GLU A CA 1
ATOM 699 C C . GLU A 1 89 ? -21.781 -10.82 -26.641 1 95.31 89 GLU A C 1
ATOM 701 O O . GLU A 1 89 ? -22.094 -9.641 -26.828 1 95.31 89 GLU A O 1
ATOM 706 N N . HIS A 1 90 ? -20.781 -11.398 -27.25 1 95.81 90 HIS A N 1
ATOM 707 C CA . HIS A 1 90 ? -19.859 -10.656 -28.094 1 95.81 90 HIS A CA 1
ATOM 708 C C . HIS A 1 90 ? -19.656 -11.367 -29.438 1 95.81 90 HIS A C 1
ATOM 710 O O . HIS A 1 90 ? -18.547 -11.82 -29.719 1 95.81 90 HIS A O 1
ATOM 716 N N . PRO A 1 91 ? -20.562 -11.312 -30.25 1 95.06 91 PRO A N 1
ATOM 717 C CA . PRO A 1 91 ? -20.453 -12.008 -31.531 1 95.06 91 PRO A CA 1
ATOM 718 C C . PRO A 1 91 ? -19.281 -11.484 -32.375 1 95.06 91 PRO A C 1
ATOM 720 O O . PRO A 1 91 ? -18.734 -12.227 -33.219 1 95.06 91 PRO A O 1
ATOM 723 N N . GLU A 1 92 ? -18.922 -10.242 -32.125 1 94.44 92 GLU A N 1
ATOM 724 C CA . GLU A 1 92 ? -17.828 -9.633 -32.875 1 94.44 92 GLU A CA 1
ATOM 725 C C . GLU A 1 92 ? -16.516 -10.352 -32.594 1 94.44 92 GLU A C 1
ATOM 727 O O . GLU A 1 92 ? -15.57 -10.25 -33.406 1 94.44 92 GLU A O 1
ATOM 732 N N . TRP A 1 93 ? -16.359 -11.117 -31.484 1 94.88 93 TRP A N 1
ATOM 733 C CA . TRP A 1 93 ? -15.125 -11.82 -31.125 1 94.88 93 TRP A CA 1
ATOM 734 C C . TRP A 1 93 ? -14.844 -12.953 -32.094 1 94.88 93 TRP A C 1
ATOM 736 O O . TRP A 1 93 ? -13.703 -13.391 -32.25 1 94.88 93 TRP A O 1
ATOM 746 N N . LYS A 1 94 ? -15.852 -13.391 -32.812 1 91.56 94 LYS A N 1
ATOM 747 C CA . LYS A 1 94 ? -15.703 -14.484 -33.75 1 91.56 94 LYS A CA 1
ATOM 748 C C . LYS A 1 94 ? -14.789 -14.094 -34.906 1 91.56 94 LYS A C 1
ATOM 750 O O . LYS A 1 94 ? -14.156 -14.953 -35.531 1 91.56 94 LYS A O 1
ATOM 755 N N . LYS A 1 95 ? -14.711 -12.875 -35.188 1 94.06 95 LYS A N 1
ATOM 756 C CA . LYS A 1 95 ? -13.938 -12.383 -36.312 1 94.06 95 LYS A CA 1
ATOM 757 C C . LYS A 1 95 ? -12.492 -12.125 -35.906 1 94.06 95 LYS A C 1
ATOM 759 O O . LYS A 1 95 ? -11.641 -11.883 -36.781 1 94.06 95 LYS A O 1
ATOM 764 N N . ASP A 1 96 ? -12.148 -12.156 -34.719 1 96 96 ASP A N 1
ATOM 765 C CA . ASP A 1 96 ? -10.812 -11.891 -34.188 1 96 96 ASP A CA 1
ATOM 766 C C . ASP A 1 96 ? -10.047 -13.188 -33.969 1 96 96 ASP A C 1
ATOM 768 O O . ASP A 1 96 ? -10.461 -14.016 -33.156 1 96 96 ASP A O 1
ATOM 772 N N . PRO A 1 97 ? -8.945 -13.367 -34.594 1 95.75 97 PRO A N 1
ATOM 773 C CA . PRO A 1 97 ? -8.195 -14.617 -34.469 1 95.75 97 PRO A CA 1
ATOM 774 C C . PRO A 1 97 ? -7.797 -14.945 -33.031 1 95.75 97 PRO A C 1
ATOM 776 O O . PRO A 1 97 ? -7.73 -16.109 -32.656 1 95.75 97 PRO A O 1
ATOM 779 N N . LEU A 1 98 ? -7.492 -13.953 -32.281 1 96.75 98 LEU A N 1
ATOM 780 C CA . LEU A 1 98 ? -7.09 -14.188 -30.906 1 96.75 98 LEU A CA 1
ATOM 781 C C . LEU A 1 98 ? -8.234 -14.781 -30.094 1 96.75 98 LEU A C 1
ATOM 783 O O . LEU A 1 98 ? -8.047 -15.758 -29.375 1 96.75 98 LEU A O 1
ATOM 787 N N . PHE A 1 99 ? -9.359 -14.203 -30.188 1 97.38 99 PHE A N 1
ATOM 788 C CA . PHE A 1 99 ? -10.516 -14.711 -29.469 1 97.38 99 PHE A CA 1
ATOM 789 C C . PHE A 1 99 ? -10.914 -16.094 -29.984 1 97.38 99 PHE A C 1
ATOM 791 O O . PHE A 1 99 ? -11.359 -16.938 -29.219 1 97.38 99 PHE A O 1
ATOM 798 N N . ASN A 1 100 ? -10.75 -16.312 -31.266 1 95.81 100 ASN A N 1
ATOM 799 C CA . ASN A 1 100 ? -10.992 -17.656 -31.828 1 95.81 100 ASN A CA 1
ATOM 800 C C . ASN A 1 100 ? -10.047 -18.688 -31.219 1 95.81 100 ASN A C 1
ATOM 802 O O . ASN A 1 100 ? -10.453 -19.828 -30.969 1 95.81 100 ASN A O 1
ATOM 806 N N . ALA A 1 101 ? -8.828 -18.266 -31.094 1 96.5 101 ALA A N 1
ATOM 807 C CA . ALA A 1 101 ? -7.871 -19.156 -30.438 1 96.5 101 ALA A CA 1
ATOM 808 C C . ALA A 1 101 ? -8.328 -19.531 -29.031 1 96.5 101 ALA A C 1
ATOM 810 O O . ALA A 1 101 ? -8.172 -20.672 -28.609 1 96.5 101 ALA A O 1
ATOM 811 N N . VAL A 1 102 ? -8.828 -18.547 -28.266 1 96.94 102 VAL A N 1
ATOM 812 C CA . VAL A 1 102 ? -9.336 -18.797 -26.922 1 96.94 102 VAL A CA 1
ATOM 813 C C . VAL A 1 102 ? -10.484 -19.797 -26.984 1 96.94 102 VAL A C 1
ATOM 815 O O . VAL A 1 102 ? -10.508 -20.766 -26.219 1 96.94 102 VAL A O 1
ATOM 818 N N . MET A 1 103 ? -11.43 -19.656 -27.938 1 95.44 103 MET A N 1
ATOM 819 C CA . MET A 1 103 ? -12.602 -20.516 -28.062 1 95.44 103 MET A CA 1
ATOM 820 C C . MET A 1 103 ? -12.203 -21.953 -28.406 1 95.44 103 MET A C 1
ATOM 822 O O . MET A 1 103 ? -12.859 -22.906 -28 1 95.44 103 MET A O 1
ATOM 826 N N . ASN A 1 104 ? -11.133 -22.078 -29.094 1 95.06 104 ASN A N 1
ATOM 827 C CA . ASN A 1 104 ? -10.695 -23.391 -29.562 1 95.06 104 ASN A CA 1
ATOM 828 C C . ASN A 1 104 ? -9.617 -23.984 -28.656 1 95.06 104 ASN A C 1
ATOM 830 O O . ASN A 1 104 ? -8.977 -24.969 -29 1 95.06 104 ASN A O 1
ATOM 834 N N . ASN A 1 105 ? -9.32 -23.297 -27.594 1 93.44 105 ASN A N 1
ATOM 835 C CA . ASN A 1 105 ? -8.312 -23.734 -26.641 1 93.44 105 ASN A CA 1
ATOM 836 C C . ASN A 1 105 ? -6.941 -23.891 -27.297 1 93.44 105 ASN A C 1
ATOM 838 O O . ASN A 1 105 ? -6.227 -24.859 -27.031 1 93.44 105 ASN A O 1
ATOM 842 N N . ASP A 1 106 ? -6.699 -23.016 -28.266 1 93.62 106 ASP A N 1
ATOM 843 C CA . ASP A 1 106 ? -5.406 -23 -28.938 1 93.62 106 ASP A CA 1
ATOM 844 C C . ASP A 1 106 ? -4.371 -22.234 -28.141 1 93.62 106 ASP A C 1
ATOM 846 O O . ASP A 1 106 ? -4.023 -21.094 -28.484 1 93.62 106 ASP A O 1
ATOM 850 N N . LEU A 1 107 ? -3.793 -22.859 -27.188 1 88.81 107 LEU A N 1
ATOM 851 C CA . LEU A 1 107 ? -2.877 -22.219 -26.25 1 88.81 107 LEU A CA 1
ATOM 852 C C . LEU A 1 107 ? -1.625 -21.719 -26.969 1 88.81 107 LEU A C 1
ATOM 854 O O . LEU A 1 107 ? -1.055 -20.688 -26.594 1 88.81 107 LEU A O 1
ATOM 858 N N . LYS A 1 108 ? -1.215 -22.453 -27.906 1 88.75 108 LYS A N 1
ATOM 859 C CA . LYS A 1 108 ? -0.036 -22.047 -28.672 1 88.75 108 LYS A CA 1
ATOM 860 C C . LYS A 1 108 ? -0.256 -20.703 -29.359 1 88.75 108 LYS A C 1
ATOM 862 O O . LYS A 1 108 ? 0.621 -19.844 -29.344 1 88.75 108 LYS A O 1
ATOM 867 N N . ALA A 1 109 ? -1.395 -20.594 -29.969 1 91.25 109 ALA A N 1
ATOM 868 C CA . ALA A 1 109 ? -1.729 -19.344 -30.625 1 91.25 109 ALA A CA 1
ATOM 869 C C . ALA A 1 109 ? -1.828 -18.188 -29.625 1 91.25 109 ALA A C 1
ATOM 871 O O . ALA A 1 109 ? -1.415 -17.062 -29.906 1 91.25 109 ALA A O 1
ATOM 872 N N . ILE A 1 110 ? -2.367 -18.438 -28.484 1 90.75 110 ILE A N 1
ATOM 873 C CA . ILE A 1 110 ? -2.508 -17.438 -27.438 1 90.75 110 ILE A CA 1
ATOM 874 C C . ILE A 1 110 ? -1.129 -17.016 -26.938 1 90.75 110 ILE A C 1
ATOM 876 O O . ILE A 1 110 ? -0.849 -15.82 -26.812 1 90.75 110 ILE A O 1
ATOM 880 N N . GLU A 1 111 ? -0.306 -17.969 -26.703 1 85.81 111 GLU A N 1
ATOM 881 C CA . GLU A 1 111 ? 1.056 -17.688 -26.266 1 85.81 111 GLU A CA 1
ATOM 882 C C . GLU A 1 111 ? 1.795 -16.812 -27.281 1 85.81 111 GLU A C 1
ATOM 884 O O . GLU A 1 111 ? 2.529 -15.898 -26.906 1 85.81 111 GLU A O 1
ATOM 889 N N . LYS A 1 112 ? 1.604 -17.109 -28.516 1 87 112 LYS A N 1
ATOM 890 C CA . LYS A 1 112 ? 2.283 -16.422 -29.609 1 87 112 LYS A CA 1
ATOM 891 C C . LYS A 1 112 ? 1.835 -14.961 -29.688 1 87 112 LYS A C 1
ATOM 893 O O . LYS A 1 112 ? 2.553 -14.117 -30.234 1 87 112 LYS A O 1
ATOM 898 N N . SER A 1 113 ? 0.691 -14.727 -29.172 1 90.38 113 SER A N 1
ATOM 899 C CA . SER A 1 113 ? 0.16 -13.367 -29.234 1 90.38 113 SER A CA 1
ATOM 900 C C . SER A 1 113 ? 0.911 -12.438 -28.297 1 90.38 113 SER A C 1
ATOM 902 O O . SER A 1 113 ? 0.783 -11.219 -28.391 1 90.38 113 SER A O 1
ATOM 904 N N . GLY A 1 114 ? 1.662 -12.969 -27.375 1 83.75 114 GLY A N 1
ATOM 905 C CA . GLY A 1 114 ? 2.537 -12.195 -26.516 1 83.75 114 GLY A CA 1
ATOM 906 C C . GLY A 1 114 ? 1.782 -11.312 -25.531 1 83.75 114 GLY A C 1
ATOM 907 O O . GLY A 1 114 ? 0.616 -11.57 -25.234 1 83.75 114 GLY A O 1
ATOM 908 N N . GLU A 1 115 ? 2.512 -10.375 -25.016 1 83.62 115 GLU A N 1
ATOM 909 C CA . GLU A 1 115 ? 1.979 -9.484 -24 1 83.62 115 GLU A CA 1
ATOM 910 C C . GLU A 1 115 ? 0.789 -8.688 -24.516 1 83.62 115 GLU A C 1
ATOM 912 O O . GLU A 1 115 ? -0.204 -8.5 -23.812 1 83.62 115 GLU A O 1
ATOM 917 N N . LYS A 1 116 ? 0.915 -8.203 -25.734 1 89.12 116 LYS A N 1
ATOM 918 C CA . LYS A 1 116 ? -0.158 -7.41 -26.328 1 89.12 116 LYS A CA 1
ATOM 919 C C . LYS A 1 116 ? -1.452 -8.219 -26.406 1 89.12 116 LYS A C 1
ATOM 921 O O . LYS A 1 116 ? -2.533 -7.699 -26.125 1 89.12 116 LYS A O 1
ATOM 926 N N . GLY A 1 117 ? -1.323 -9.445 -26.875 1 92.19 117 GLY A N 1
ATOM 927 C CA . GLY A 1 117 ? -2.496 -10.305 -26.953 1 92.19 117 GLY A CA 1
ATOM 928 C C . GLY A 1 117 ? -3.117 -10.586 -25.594 1 92.19 117 GLY A C 1
ATOM 929 O O . GLY A 1 117 ? -4.34 -10.531 -25.438 1 92.19 117 GLY A O 1
ATOM 930 N N . LEU A 1 118 ? -2.289 -10.859 -24.609 1 90.19 118 LEU A N 1
ATOM 931 C CA . LEU A 1 118 ? -2.777 -11.141 -23.266 1 90.19 118 LEU A CA 1
ATOM 932 C C . LEU A 1 118 ? -3.49 -9.922 -22.688 1 90.19 118 LEU A C 1
ATOM 934 O O . LEU A 1 118 ? -4.527 -10.062 -22.031 1 90.19 118 LEU A O 1
ATOM 938 N N . MET A 1 119 ? -2.936 -8.75 -22.953 1 91.31 119 MET A N 1
ATOM 939 C CA . MET A 1 119 ? -3.566 -7.527 -22.469 1 91.31 119 MET A CA 1
ATOM 940 C C . MET A 1 119 ? -4.938 -7.328 -23.109 1 91.31 119 MET A C 1
ATOM 942 O O . MET A 1 119 ? -5.867 -6.852 -22.469 1 91.31 119 MET A O 1
ATOM 946 N N . LYS A 1 120 ? -4.996 -7.617 -24.391 1 94.5 120 LYS A N 1
ATOM 947 C CA . LYS A 1 120 ? -6.281 -7.527 -25.078 1 94.5 120 LYS A CA 1
ATOM 948 C C . LYS A 1 120 ? -7.312 -8.453 -24.422 1 94.5 120 LYS A C 1
ATOM 950 O O . LYS A 1 120 ? -8.461 -8.055 -24.219 1 94.5 120 LYS A O 1
ATOM 955 N N . LEU A 1 121 ? -6.926 -9.672 -24.141 1 96 121 LEU A N 1
ATOM 956 C CA . LEU A 1 121 ? -7.816 -10.633 -23.5 1 96 121 LEU A CA 1
ATOM 957 C C . LEU A 1 121 ? -8.18 -10.172 -22.094 1 96 121 LEU A C 1
ATOM 959 O O . LEU A 1 121 ? -9.336 -10.289 -21.672 1 96 121 LEU A O 1
ATOM 963 N N . LEU A 1 122 ? -7.164 -9.672 -21.391 1 94.62 122 LEU A N 1
ATOM 964 C CA . LEU A 1 122 ? -7.395 -9.148 -20.047 1 94.62 122 LEU A CA 1
ATOM 965 C C . LEU A 1 122 ? -8.422 -8.023 -20.078 1 94.62 122 LEU A C 1
ATOM 967 O O . LEU A 1 122 ? -9.352 -8 -19.266 1 94.62 122 LEU A O 1
ATOM 971 N N . ALA A 1 123 ? -8.234 -7.086 -20.969 1 94.44 123 ALA A N 1
ATOM 972 C CA . ALA A 1 123 ? -9.164 -5.969 -21.125 1 94.44 123 ALA A CA 1
ATOM 973 C C . ALA A 1 123 ? -10.586 -6.465 -21.375 1 94.44 123 ALA A C 1
ATOM 975 O O . ALA A 1 123 ? -11.539 -5.98 -20.75 1 94.44 123 ALA A O 1
ATOM 976 N N . ALA A 1 124 ? -10.695 -7.422 -22.234 1 94.44 124 ALA A N 1
ATOM 977 C CA . ALA A 1 124 ? -12 -7.98 -22.578 1 94.44 124 ALA A CA 1
ATOM 978 C C . ALA A 1 124 ? -12.656 -8.633 -21.375 1 94.44 124 ALA A C 1
ATOM 980 O O . ALA A 1 124 ? -13.883 -8.57 -21.203 1 94.44 124 ALA A O 1
ATOM 981 N N . ALA A 1 125 ? -11.867 -9.148 -20.531 1 93.12 125 ALA A N 1
ATOM 982 C CA . ALA A 1 125 ? -12.383 -9.961 -19.438 1 93.12 125 ALA A CA 1
ATOM 983 C C . ALA A 1 125 ? -12.703 -9.094 -18.219 1 93.12 125 ALA A C 1
ATOM 985 O O . ALA A 1 125 ? -13.508 -9.484 -17.375 1 93.12 125 ALA A O 1
ATOM 986 N N . GLN A 1 126 ? -12.102 -7.953 -18.125 1 90.94 126 GLN A N 1
ATOM 987 C CA . GLN A 1 126 ? -12.203 -7.418 -16.781 1 90.94 126 GLN A CA 1
ATOM 988 C C . GLN A 1 126 ? -12.336 -5.898 -16.797 1 90.94 126 GLN A C 1
ATOM 990 O O . GLN A 1 126 ? -12.492 -5.27 -15.75 1 90.94 126 GLN A O 1
ATOM 995 N N . THR A 1 127 ? -12.289 -5.215 -17.875 1 92.12 127 THR A N 1
ATOM 996 C CA . THR A 1 127 ? -12.43 -3.764 -17.906 1 92.12 127 THR A CA 1
ATOM 997 C C . THR A 1 127 ? -13.898 -3.363 -17.984 1 92.12 127 THR A C 1
ATOM 999 O O . THR A 1 127 ? -14.711 -4.062 -18.609 1 92.12 127 THR A O 1
ATOM 1002 N N . GLY A 1 128 ? -14.211 -2.262 -17.297 1 94.19 128 GLY A N 1
ATOM 1003 C CA . GLY A 1 128 ? -15.547 -1.694 -17.375 1 94.19 128 GLY A CA 1
ATOM 1004 C C . GLY A 1 128 ? -16.484 -2.23 -16.328 1 94.19 128 GLY A C 1
ATOM 1005 O O . GLY A 1 128 ? -17.656 -1.815 -16.25 1 94.19 128 GLY A O 1
ATOM 1006 N N . MET A 1 129 ? -16.047 -3.098 -15.547 1 96.5 129 MET A N 1
ATOM 1007 C CA . MET A 1 129 ? -16.859 -3.59 -14.438 1 96.5 129 MET A CA 1
ATOM 1008 C C . MET A 1 129 ? -16.344 -3.039 -13.109 1 96.5 129 MET A C 1
ATOM 1010 O O . MET A 1 129 ? -15.242 -2.516 -13.031 1 96.5 129 MET A O 1
ATOM 1014 N N . THR A 1 130 ? -17.141 -3.174 -12.117 1 97.06 130 THR A N 1
ATOM 1015 C CA . THR A 1 130 ? -16.75 -2.68 -10.797 1 97.06 130 THR A CA 1
ATOM 1016 C C . THR A 1 130 ? -15.758 -3.641 -10.141 1 97.06 130 THR A C 1
ATOM 1018 O O . THR A 1 130 ? -15.727 -4.828 -10.469 1 97.06 130 THR A O 1
ATOM 1021 N N . THR A 1 131 ? -14.984 -3.131 -9.219 1 97.5 131 THR A N 1
ATOM 1022 C CA . THR A 1 131 ? -14.062 -3.979 -8.461 1 97.5 131 THR A CA 1
ATOM 1023 C C . THR A 1 131 ? -14.828 -5.031 -7.664 1 97.5 131 THR A C 1
ATOM 1025 O O . THR A 1 131 ? -14.359 -6.156 -7.5 1 97.5 131 THR A O 1
ATOM 1028 N N . GLU A 1 132 ? -16.016 -4.699 -7.211 1 96 132 GLU A N 1
ATOM 1029 C CA . GLU A 1 132 ? -16.844 -5.648 -6.48 1 96 132 GLU A CA 1
ATOM 1030 C C . GLU A 1 132 ? -17.328 -6.777 -7.391 1 96 132 GLU A C 1
ATOM 1032 O O . GLU A 1 132 ? -17.281 -7.949 -7.012 1 96 132 GLU A O 1
ATOM 1037 N N . GLU A 1 133 ? -17.781 -6.398 -8.562 1 97.19 133 GLU A N 1
ATOM 1038 C CA . GLU A 1 133 ? -18.188 -7.398 -9.531 1 97.19 133 GLU A CA 1
ATOM 1039 C C . GLU A 1 133 ? -17.031 -8.312 -9.922 1 97.19 133 GLU A C 1
ATOM 1041 O O . GLU A 1 133 ? -17.203 -9.531 -10 1 97.19 133 GLU A O 1
ATOM 1046 N N . PHE A 1 134 ? -15.953 -7.766 -10.156 1 98.06 134 PHE A N 1
ATOM 1047 C CA . PHE A 1 134 ? -14.773 -8.547 -10.523 1 98.06 134 PHE A CA 1
ATOM 1048 C C . PHE A 1 134 ? -14.438 -9.555 -9.438 1 98.06 134 PHE A C 1
ATOM 1050 O O . PHE A 1 134 ? -14.227 -10.734 -9.719 1 98.06 134 PHE A O 1
ATOM 1057 N N . SER A 1 135 ? -14.367 -9.078 -8.203 1 97.94 135 SER A N 1
ATOM 1058 C CA . SER A 1 135 ? -14.047 -9.953 -7.078 1 97.94 135 SER A CA 1
ATOM 1059 C C . SER A 1 135 ? -15.031 -11.117 -6.988 1 97.94 135 SER A C 1
ATOM 1061 O O . SER A 1 135 ? -14.633 -12.25 -6.707 1 97.94 135 SER A O 1
ATOM 1063 N N . THR A 1 136 ? -16.234 -10.82 -7.219 1 97.88 136 THR A N 1
ATOM 1064 C CA . THR A 1 136 ? -17.266 -11.852 -7.184 1 97.88 136 THR A CA 1
ATOM 1065 C C . THR A 1 136 ? -17.031 -12.891 -8.273 1 97.88 136 THR A C 1
ATOM 1067 O O . THR A 1 136 ? -17.141 -14.094 -8.031 1 97.88 136 THR A O 1
ATOM 1070 N N . ARG A 1 137 ? -16.703 -12.438 -9.43 1 97.69 137 ARG A N 1
ATOM 1071 C CA . ARG A 1 137 ? -16.438 -13.344 -10.547 1 97.69 137 ARG A CA 1
ATOM 1072 C C . ARG A 1 137 ? -15.227 -14.234 -10.266 1 97.69 137 ARG A C 1
ATOM 1074 O O . ARG A 1 137 ? -15.258 -15.43 -10.531 1 97.69 137 ARG A O 1
ATOM 1081 N N . VAL A 1 138 ? -14.203 -13.641 -9.766 1 98.38 138 VAL A N 1
ATOM 1082 C CA . VAL A 1 138 ? -13.008 -14.406 -9.438 1 98.38 138 VAL A CA 1
ATOM 1083 C C . VAL A 1 138 ? -13.312 -15.422 -8.344 1 98.38 138 VAL A C 1
ATOM 1085 O O . VAL A 1 138 ? -12.922 -16.594 -8.445 1 98.38 138 VAL A O 1
ATOM 1088 N N . ALA A 1 139 ? -14.031 -14.977 -7.301 1 98.25 139 ALA A N 1
ATOM 1089 C CA . ALA A 1 139 ? -14.383 -15.883 -6.211 1 98.25 139 ALA A CA 1
ATOM 1090 C C . ALA A 1 139 ? -15.195 -17.078 -6.723 1 98.25 139 ALA A C 1
ATOM 1092 O O . ALA A 1 139 ? -14.93 -18.219 -6.352 1 98.25 139 ALA A O 1
ATOM 1093 N N . ASN A 1 140 ? -16.188 -16.781 -7.566 1 97.81 140 ASN A N 1
ATOM 1094 C CA . ASN A 1 140 ? -17 -17.844 -8.156 1 97.81 140 ASN A CA 1
ATOM 1095 C C . ASN A 1 140 ? -16.141 -18.812 -8.969 1 97.81 140 ASN A C 1
ATOM 1097 O O . ASN A 1 140 ? -16.328 -20.031 -8.898 1 97.81 140 ASN A O 1
ATOM 1101 N N . TRP A 1 141 ? -15.258 -18.281 -9.75 1 98.06 141 TRP A N 1
ATOM 1102 C CA . TRP A 1 141 ? -14.367 -19.094 -10.57 1 98.06 141 TRP A CA 1
ATOM 1103 C C . TRP A 1 141 ? -13.484 -19.984 -9.703 1 98.06 141 TRP A C 1
ATOM 1105 O O . TRP A 1 141 ? -13.352 -21.188 -9.961 1 98.06 141 TRP A O 1
ATOM 1115 N N . MET A 1 142 ? -12.945 -19.438 -8.633 1 97.44 142 MET A N 1
ATOM 1116 C CA . MET A 1 142 ? -12.086 -20.172 -7.707 1 97.44 142 MET A CA 1
ATOM 1117 C C . MET A 1 142 ? -12.859 -21.297 -7.023 1 97.44 142 MET A C 1
ATOM 1119 O O . MET A 1 142 ? -12.297 -22.344 -6.719 1 97.44 142 MET A O 1
ATOM 1123 N N . ASP A 1 143 ? -14.133 -21.094 -6.848 1 95.81 143 ASP A N 1
ATOM 1124 C CA . ASP A 1 143 ? -14.977 -22.047 -6.117 1 95.81 143 ASP A CA 1
ATOM 1125 C C . ASP A 1 143 ? -15.461 -23.172 -7.035 1 95.81 143 ASP A C 1
ATOM 1127 O O . ASP A 1 143 ? -15.844 -24.234 -6.562 1 95.81 143 ASP A O 1
ATOM 1131 N N . THR A 1 144 ? -15.391 -22.938 -8.352 1 96.06 144 THR A N 1
ATOM 1132 C CA . THR A 1 144 ? -16.109 -23.875 -9.211 1 96.06 144 THR A CA 1
ATOM 1133 C C . THR A 1 144 ? -15.156 -24.547 -10.203 1 96.06 144 THR A C 1
ATOM 1135 O O . THR A 1 144 ? -15.508 -25.547 -10.828 1 96.06 144 THR A O 1
ATOM 1138 N N . HIS A 1 145 ? -14 -24.016 -10.414 1 96.5 145 HIS A N 1
ATOM 1139 C CA . HIS A 1 145 ? -13.078 -24.562 -11.406 1 96.5 145 HIS A CA 1
ATOM 1140 C C . HIS A 1 145 ? -11.977 -25.375 -10.75 1 96.5 145 HIS A C 1
ATOM 1142 O O . HIS A 1 145 ? -11.57 -25.062 -9.617 1 96.5 145 HIS A O 1
ATOM 1148 N N . LYS A 1 146 ? -11.562 -26.344 -11.492 1 96.12 146 LYS A N 1
ATOM 1149 C CA . LYS A 1 146 ? -10.516 -27.25 -11.016 1 96.12 146 LYS A CA 1
ATOM 1150 C C . LYS A 1 146 ? -9.383 -27.359 -12.039 1 96.12 146 LYS A C 1
ATOM 1152 O O . LYS A 1 146 ? -9.609 -27.219 -13.242 1 96.12 146 LYS A O 1
ATOM 1157 N N . ASP A 1 147 ? -8.242 -27.562 -11.5 1 95.56 147 ASP A N 1
ATOM 1158 C CA . ASP A 1 147 ? -7.113 -27.859 -12.375 1 95.56 147 ASP A CA 1
ATOM 1159 C C . ASP A 1 147 ? -7.285 -29.219 -13.055 1 95.56 147 ASP A C 1
ATOM 1161 O O . ASP A 1 147 ? -7.672 -30.188 -12.406 1 95.56 147 ASP A O 1
ATOM 1165 N N . GLU A 1 148 ? -6.965 -29.266 -14.305 1 92.12 148 GLU A N 1
ATOM 1166 C CA . GLU A 1 148 ? -7.199 -30.484 -15.086 1 92.12 148 GLU A CA 1
ATOM 1167 C C . GLU A 1 148 ? -6.262 -31.609 -14.656 1 92.12 148 GLU A C 1
ATOM 1169 O O . GLU A 1 148 ? -6.664 -32.781 -14.602 1 92.12 148 GLU A O 1
ATOM 1174 N N . ARG A 1 149 ? -5.008 -31.234 -14.367 1 94.12 149 ARG A N 1
ATOM 1175 C CA . ARG A 1 149 ? -4.004 -32.25 -14.047 1 94.12 149 ARG A CA 1
ATOM 1176 C C . ARG A 1 149 ? -4.195 -32.781 -12.633 1 94.12 149 ARG A C 1
ATOM 1178 O O . ARG A 1 149 ? -4.102 -34 -12.398 1 94.12 149 ARG A O 1
ATOM 1185 N N . PHE A 1 150 ? -4.52 -31.953 -11.672 1 95.81 150 PHE A N 1
ATOM 1186 C CA . PHE A 1 150 ? -4.48 -32.344 -10.266 1 95.81 150 PHE A CA 1
ATOM 1187 C C . PHE A 1 150 ? -5.883 -32.625 -9.742 1 95.81 150 PHE A C 1
ATOM 1189 O O . PHE A 1 150 ? -6.047 -33.25 -8.695 1 95.81 150 PHE A O 1
ATOM 1196 N N . GLY A 1 151 ? -6.863 -32.062 -10.414 1 95.56 151 GLY A N 1
ATOM 1197 C CA . GLY A 1 151 ? -8.242 -32.312 -10.031 1 95.56 151 GLY A CA 1
ATOM 1198 C C . GLY A 1 151 ? -8.68 -31.5 -8.812 1 95.56 151 GLY A C 1
ATOM 1199 O O . GLY A 1 151 ? -9.742 -31.75 -8.25 1 95.56 151 GLY A O 1
ATOM 1200 N N . CYS A 1 152 ? -7.906 -30.625 -8.352 1 96.81 152 CYS A N 1
ATOM 1201 C CA . CYS A 1 152 ? -8.203 -29.766 -7.203 1 96.81 152 CYS A CA 1
ATOM 1202 C C . CYS A 1 152 ? -8.625 -28.375 -7.656 1 96.81 152 CYS A C 1
ATOM 1204 O O . CYS A 1 152 ? -8.227 -27.922 -8.727 1 96.81 152 CYS A O 1
ATOM 1206 N N . ARG A 1 153 ? -9.445 -27.719 -6.781 1 96.88 153 ARG A N 1
ATOM 1207 C CA . ARG A 1 153 ? -9.719 -26.312 -7.043 1 96.88 153 ARG A CA 1
ATOM 1208 C C . ARG A 1 153 ? -8.438 -25.484 -6.953 1 96.88 153 ARG A C 1
ATOM 1210 O O . ARG A 1 153 ? -7.512 -25.844 -6.227 1 96.88 153 ARG A O 1
ATOM 1217 N N . TYR A 1 154 ? -8.438 -24.422 -7.656 1 96.62 154 TYR A N 1
ATOM 1218 C CA . TYR A 1 154 ? -7.23 -23.594 -7.73 1 96.62 154 TYR A CA 1
ATOM 1219 C C . TYR A 1 154 ? -6.875 -23.031 -6.363 1 96.62 154 TYR A C 1
ATOM 1221 O O . TYR A 1 154 ? -5.695 -22.906 -6.023 1 96.62 154 TYR A O 1
ATOM 1229 N N . ASP A 1 155 ? -7.852 -22.641 -5.465 1 96.62 155 ASP A N 1
ATOM 1230 C CA . ASP A 1 155 ? -7.594 -22.047 -4.152 1 96.62 155 ASP A CA 1
ATOM 1231 C C . ASP A 1 155 ? -7.117 -23.109 -3.162 1 96.62 155 ASP A C 1
ATOM 1233 O O . ASP A 1 155 ? -6.848 -22.812 -1.999 1 96.62 155 ASP A O 1
ATOM 1237 N N . GLN A 1 156 ? -7 -24.406 -3.631 1 97.12 156 GLN A N 1
ATOM 1238 C CA . GLN A 1 156 ? -6.523 -25.5 -2.791 1 97.12 156 GLN A CA 1
ATOM 1239 C C . GLN A 1 156 ? -5.105 -25.922 -3.178 1 97.12 156 GLN A C 1
ATOM 1241 O O . GLN A 1 156 ? -4.566 -26.891 -2.643 1 97.12 156 GLN A O 1
ATOM 1246 N N . MET A 1 157 ? -4.527 -25.172 -4.031 1 97.94 157 MET A N 1
ATOM 1247 C CA . MET A 1 157 ? -3.289 -25.641 -4.648 1 97.94 157 MET A CA 1
ATOM 1248 C C . MET A 1 157 ? -2.109 -24.766 -4.238 1 97.94 157 MET A C 1
ATOM 1250 O O . MET A 1 157 ? -1.153 -24.609 -4.996 1 97.94 157 MET A O 1
ATOM 1254 N N . GLY A 1 158 ? -2.17 -24.156 -3.068 1 98.31 158 GLY A N 1
ATOM 1255 C CA . GLY A 1 158 ? -0.978 -23.531 -2.516 1 98.31 158 GLY A CA 1
ATOM 1256 C C . GLY A 1 158 ? 0.096 -24.531 -2.135 1 98.31 158 GLY A C 1
ATOM 1257 O O . GLY A 1 158 ? -0.208 -25.609 -1.609 1 98.31 158 GLY A O 1
ATOM 1258 N N . TYR A 1 159 ? 1.333 -24.25 -2.447 1 98.75 159 TYR A N 1
ATOM 1259 C CA . TYR A 1 159 ? 2.416 -25.141 -2.043 1 98.75 159 TYR A CA 1
ATOM 1260 C C . TYR A 1 159 ? 2.506 -25.234 -0.524 1 98.75 159 TYR A C 1
ATOM 1262 O O . TYR A 1 159 ? 2.807 -24.25 0.149 1 98.75 159 TYR A O 1
ATOM 1270 N N . GLN A 1 160 ? 2.312 -26.406 -0.007 1 98.5 160 GLN A N 1
ATOM 1271 C CA . GLN A 1 160 ? 2.246 -26.609 1.437 1 98.5 160 GLN A CA 1
ATOM 1272 C C . GLN A 1 160 ? 3.537 -26.156 2.115 1 98.5 160 GLN A C 1
ATOM 1274 O O . GLN A 1 160 ? 3.502 -25.484 3.146 1 98.5 160 GLN A O 1
ATOM 1279 N N . PRO A 1 161 ? 4.766 -26.5 1.597 1 98.81 161 PRO A N 1
ATOM 1280 C CA . PRO A 1 161 ? 5.996 -26.062 2.258 1 98.81 161 PRO A CA 1
ATOM 1281 C C . PRO A 1 161 ? 6.094 -24.531 2.352 1 98.81 161 PRO A C 1
ATOM 1283 O O . PRO A 1 161 ? 6.535 -24 3.373 1 98.81 161 PRO A O 1
ATOM 1286 N N . MET A 1 162 ? 5.652 -23.828 1.345 1 98.94 162 MET A N 1
ATOM 1287 C CA . MET A 1 162 ? 5.746 -22.375 1.341 1 98.94 162 MET A CA 1
ATOM 1288 C C . MET A 1 162 ? 4.703 -21.766 2.266 1 98.94 162 MET A C 1
ATOM 1290 O O . MET A 1 162 ? 4.949 -20.734 2.891 1 98.94 162 MET A O 1
ATOM 1294 N N . ARG A 1 163 ? 3.514 -22.375 2.311 1 98.75 163 ARG A N 1
ATOM 1295 C CA . ARG A 1 163 ? 2.52 -21.922 3.281 1 98.75 163 ARG A CA 1
ATOM 1296 C C . ARG A 1 163 ? 3.041 -22.078 4.707 1 98.75 163 ARG A C 1
ATOM 1298 O O . ARG A 1 163 ? 2.84 -21.188 5.539 1 98.75 163 ARG A O 1
ATOM 1305 N N . GLN A 1 164 ? 3.738 -23.234 4.934 1 98.75 164 GLN A N 1
ATOM 1306 C CA . GLN A 1 164 ? 4.355 -23.422 6.238 1 98.75 164 GLN A CA 1
ATOM 1307 C C . GLN A 1 164 ? 5.418 -22.359 6.508 1 98.75 164 GLN A C 1
ATOM 1309 O O . GLN A 1 164 ? 5.551 -21.891 7.637 1 98.75 164 GLN A O 1
ATOM 1314 N N . LEU A 1 165 ? 6.145 -22.078 5.469 1 98.94 165 LEU A N 1
ATOM 1315 C CA . LEU A 1 165 ? 7.176 -21.047 5.613 1 98.94 165 LEU A CA 1
ATOM 1316 C C . LEU A 1 165 ? 6.559 -19.703 5.969 1 98.94 165 LEU A C 1
ATOM 1318 O O . LEU A 1 165 ? 7.051 -19 6.855 1 98.94 165 LEU A O 1
ATOM 1322 N N . LEU A 1 166 ? 5.496 -19.297 5.301 1 98.94 166 LEU A N 1
ATOM 1323 C CA . LEU A 1 166 ? 4.777 -18.062 5.617 1 98.94 166 LEU A CA 1
ATOM 1324 C C . LEU A 1 166 ? 4.34 -18.047 7.078 1 98.94 166 LEU A C 1
ATOM 1326 O O . LEU A 1 166 ? 4.559 -17.062 7.789 1 98.94 166 LEU A O 1
ATOM 1330 N N . ASP A 1 167 ? 3.756 -19.125 7.547 1 98.75 167 ASP A N 1
ATOM 1331 C CA . ASP A 1 167 ? 3.307 -19.234 8.93 1 98.75 167 ASP A CA 1
ATOM 1332 C C . ASP A 1 167 ? 4.48 -19.109 9.898 1 98.75 167 ASP A C 1
ATOM 1334 O O . ASP A 1 167 ? 4.398 -18.375 10.891 1 98.75 167 ASP A O 1
ATOM 1338 N N . TYR A 1 168 ? 5.531 -19.828 9.562 1 98.88 168 TYR A N 1
ATOM 1339 C CA . TYR A 1 168 ? 6.723 -19.844 10.398 1 98.88 168 TYR A CA 1
ATOM 1340 C C . TYR A 1 168 ? 7.297 -18.438 10.547 1 98.88 168 TYR A C 1
ATOM 1342 O O . TYR A 1 168 ? 7.66 -18.031 11.648 1 98.88 168 TYR A O 1
ATOM 1350 N N . LEU A 1 169 ? 7.359 -17.719 9.461 1 98.94 169 LEU A N 1
ATOM 1351 C CA . LEU A 1 169 ? 7.875 -16.359 9.469 1 98.94 169 LEU A CA 1
ATOM 1352 C C . LEU A 1 169 ? 6.973 -15.445 10.297 1 98.94 169 LEU A C 1
ATOM 1354 O O . LEU A 1 169 ? 7.457 -14.68 11.125 1 98.94 169 LEU A O 1
ATOM 1358 N N . ARG A 1 170 ? 5.66 -15.5 10.109 1 98.81 170 ARG A N 1
ATOM 1359 C CA . ARG A 1 170 ? 4.734 -14.664 10.859 1 98.81 170 ARG A CA 1
ATOM 1360 C C . ARG A 1 170 ? 4.789 -14.977 12.352 1 98.81 170 ARG A C 1
ATOM 1362 O O . ARG A 1 170 ? 4.711 -14.07 13.188 1 98.81 170 ARG A O 1
ATOM 1369 N N . GLU A 1 171 ? 4.988 -16.25 12.656 1 98.38 171 GLU A N 1
ATOM 1370 C CA . GLU A 1 171 ? 5.117 -16.641 14.055 1 98.38 171 GLU A CA 1
ATOM 1371 C C . GLU A 1 171 ? 6.375 -16.062 14.688 1 98.38 171 GLU A C 1
ATOM 1373 O O . GLU A 1 171 ? 6.473 -15.969 15.914 1 98.38 171 GLU A O 1
ATOM 1378 N N . ASN A 1 172 ? 7.273 -15.727 13.867 1 98.62 172 ASN A N 1
ATOM 1379 C CA . ASN A 1 172 ? 8.523 -15.164 14.352 1 98.62 172 ASN A CA 1
ATOM 1380 C C . ASN A 1 172 ? 8.594 -13.656 14.102 1 98.62 172 ASN A C 1
ATOM 1382 O O . ASN A 1 172 ? 9.68 -13.078 14.062 1 98.62 172 ASN A O 1
ATOM 1386 N N . GLY A 1 173 ? 7.5 -12.977 13.859 1 98.38 173 GLY A N 1
ATOM 1387 C CA . GLY A 1 173 ? 7.391 -11.531 13.875 1 98.38 173 GLY A CA 1
ATOM 1388 C C . GLY A 1 173 ? 7.621 -10.898 12.516 1 98.38 173 GLY A C 1
ATOM 1389 O O . GLY A 1 173 ? 7.703 -9.68 12.391 1 98.38 173 GLY A O 1
ATOM 1390 N N . PHE A 1 174 ? 7.758 -11.734 11.492 1 98.88 174 PHE A N 1
ATOM 1391 C CA . PHE A 1 174 ? 7.918 -11.18 10.148 1 98.88 174 PHE A CA 1
ATOM 1392 C C . PHE A 1 174 ? 6.566 -10.844 9.531 1 98.88 174 PHE A C 1
ATOM 1394 O O . PHE A 1 174 ? 5.594 -11.586 9.719 1 98.88 174 PHE A O 1
ATOM 1401 N N . LYS A 1 175 ? 6.5 -9.719 8.812 1 98.75 175 LYS A N 1
ATOM 1402 C CA . LYS A 1 175 ? 5.352 -9.383 7.969 1 98.75 175 LYS A CA 1
ATOM 1403 C C . LYS A 1 175 ? 5.539 -9.914 6.551 1 98.75 175 LYS A C 1
ATOM 1405 O O . LYS A 1 175 ? 6.508 -9.555 5.875 1 98.75 175 LYS A O 1
ATOM 1410 N N . THR A 1 176 ? 4.633 -10.711 6.125 1 98.94 176 THR A N 1
ATOM 1411 C CA . THR A 1 176 ? 4.77 -11.375 4.832 1 98.94 176 THR A CA 1
ATOM 1412 C C . THR A 1 176 ? 3.93 -10.664 3.773 1 98.94 176 THR A C 1
ATOM 1414 O O . THR A 1 176 ? 2.732 -10.438 3.969 1 98.94 176 THR A O 1
ATOM 1417 N N . TRP A 1 177 ? 4.57 -10.289 2.682 1 98.94 177 TRP A N 1
ATOM 1418 C CA . TRP A 1 177 ? 3.938 -9.578 1.577 1 98.94 177 TRP A CA 1
ATOM 1419 C C . TRP A 1 177 ? 4.039 -10.383 0.284 1 98.94 177 TRP A C 1
ATOM 1421 O O . TRP A 1 177 ? 5.008 -11.109 0.072 1 98.94 177 TRP A O 1
ATOM 1431 N N . ILE A 1 178 ? 3.012 -10.242 -0.549 1 98.94 178 ILE A N 1
ATOM 1432 C CA . ILE A 1 178 ? 3.09 -10.75 -1.912 1 98.94 178 ILE A CA 1
ATOM 1433 C C . ILE A 1 178 ? 3.504 -9.633 -2.863 1 98.94 178 ILE A C 1
ATOM 1435 O O . ILE A 1 178 ? 3.02 -8.5 -2.752 1 98.94 178 ILE A O 1
ATOM 1439 N N . VAL A 1 179 ? 4.445 -9.914 -3.74 1 98.94 179 VAL A N 1
ATOM 1440 C CA . VAL A 1 179 ? 4.84 -9.078 -4.867 1 98.94 179 VAL A CA 1
ATOM 1441 C C . VAL A 1 179 ? 4.836 -9.898 -6.152 1 98.94 179 VAL A C 1
ATOM 1443 O O . VAL A 1 179 ? 5.723 -10.727 -6.371 1 98.94 179 VAL A O 1
ATOM 1446 N N . SER A 1 180 ? 3.891 -9.594 -7.047 1 98.38 180 SER A N 1
ATOM 1447 C CA . SER A 1 180 ? 3.682 -10.523 -8.148 1 98.38 180 SER A CA 1
ATOM 1448 C C . SER A 1 180 ? 3.264 -9.789 -9.422 1 98.38 180 SER A C 1
ATOM 1450 O O . SER A 1 180 ? 2.684 -8.703 -9.352 1 98.38 180 SER A O 1
ATOM 1452 N N . GLY A 1 181 ? 3.596 -10.422 -10.539 1 96.62 181 GLY A N 1
ATOM 1453 C CA . GLY A 1 181 ? 3.113 -9.938 -11.82 1 96.62 181 GLY A CA 1
ATOM 1454 C C . GLY A 1 181 ? 1.621 -10.133 -12.016 1 96.62 181 GLY A C 1
ATOM 1455 O O . GLY A 1 181 ? 1.016 -9.523 -12.898 1 96.62 181 GLY A O 1
ATOM 1456 N N . GLY A 1 182 ? 0.988 -10.922 -11.25 1 96.56 182 GLY A N 1
ATOM 1457 C CA . GLY A 1 182 ? -0.452 -11.109 -11.32 1 96.56 182 GLY A CA 1
ATOM 1458 C C . GLY A 1 182 ? -1.235 -9.867 -10.938 1 96.56 182 GLY A C 1
ATOM 1459 O O . GLY A 1 182 ? -0.706 -8.969 -10.281 1 96.56 182 GLY A O 1
ATOM 1460 N N . GLY A 1 183 ? -2.453 -9.844 -11.391 1 97.62 183 GLY A N 1
ATOM 1461 C CA . GLY A 1 183 ? -3.299 -8.711 -11.07 1 97.62 183 GLY A CA 1
ATOM 1462 C C . GLY A 1 183 ? -3.605 -8.594 -9.586 1 97.62 183 GLY A C 1
ATOM 1463 O O . GLY A 1 183 ? -3.971 -9.586 -8.945 1 97.62 183 GLY A O 1
ATOM 1464 N N . ILE A 1 184 ? -3.498 -7.445 -9.086 1 98.75 184 ILE A N 1
ATOM 1465 C CA . ILE A 1 184 ? -3.609 -7.191 -7.656 1 98.75 184 ILE A CA 1
ATOM 1466 C C . ILE A 1 184 ? -5.004 -7.574 -7.168 1 98.75 184 ILE A C 1
ATOM 1468 O O . ILE A 1 184 ? -5.148 -8.266 -6.156 1 98.75 184 ILE A O 1
ATOM 1472 N N . ASP A 1 185 ? -6.035 -7.215 -7.902 1 98.5 185 ASP A N 1
ATOM 1473 C CA . ASP A 1 185 ? -7.41 -7.496 -7.504 1 98.5 185 ASP A CA 1
ATOM 1474 C C . ASP A 1 185 ? -7.699 -8.992 -7.539 1 98.5 185 ASP A C 1
ATOM 1476 O O . ASP A 1 185 ? -8.43 -9.508 -6.691 1 98.5 185 ASP A O 1
ATOM 1480 N N . PHE A 1 186 ? -7.105 -9.695 -8.523 1 98.44 186 PHE A N 1
ATOM 1481 C CA . PHE A 1 186 ? -7.277 -11.141 -8.656 1 98.44 186 PHE A CA 1
ATOM 1482 C C . PHE A 1 186 ? -6.688 -11.867 -7.457 1 98.44 186 PHE A C 1
ATOM 1484 O O . PHE A 1 186 ? -7.359 -12.688 -6.828 1 98.44 186 PHE A O 1
ATOM 1491 N N . MET A 1 187 ? -5.477 -11.516 -7.062 1 98.81 187 MET A N 1
ATOM 1492 C CA . MET A 1 187 ? -4.777 -12.195 -5.98 1 98.81 187 MET A CA 1
ATOM 1493 C C . MET A 1 187 ? -5.461 -11.938 -4.641 1 98.81 187 MET A C 1
ATOM 1495 O O . MET A 1 187 ? -5.551 -12.836 -3.801 1 98.81 187 MET A O 1
ATOM 1499 N N . ARG A 1 188 ? -6.004 -10.766 -4.441 1 98.69 188 ARG A N 1
ATOM 1500 C CA . ARG A 1 188 ? -6.566 -10.359 -3.16 1 98.69 188 ARG A CA 1
ATOM 1501 C C . ARG A 1 188 ? -7.809 -11.18 -2.822 1 98.69 188 ARG A C 1
ATOM 1503 O O . ARG A 1 188 ? -8.195 -11.273 -1.655 1 98.69 188 ARG A O 1
ATOM 1510 N N . VAL A 1 189 ? -8.406 -11.781 -3.834 1 98.38 189 VAL A N 1
ATOM 1511 C CA . VAL A 1 189 ? -9.602 -12.586 -3.582 1 98.38 189 VAL A CA 1
ATOM 1512 C C . VAL A 1 189 ? -9.234 -13.805 -2.738 1 98.38 189 VAL A C 1
ATOM 1514 O O . VAL A 1 189 ? -10.023 -14.242 -1.895 1 98.38 189 VAL A O 1
ATOM 1517 N N . VAL A 1 190 ? -7.969 -14.305 -2.863 1 97.81 190 VAL A N 1
ATOM 1518 C CA . VAL A 1 190 ? -7.723 -15.602 -2.248 1 97.81 190 VAL A CA 1
ATOM 1519 C C . VAL A 1 190 ? -6.48 -15.531 -1.361 1 97.81 190 VAL A C 1
ATOM 1521 O O . VAL A 1 190 ? -6.176 -16.469 -0.628 1 97.81 190 VAL A O 1
ATOM 1524 N N . SER A 1 191 ? -5.766 -14.406 -1.336 1 98.44 191 SER A N 1
ATOM 1525 C CA . SER A 1 191 ? -4.488 -14.344 -0.637 1 98.44 191 SER A CA 1
ATOM 1526 C C . SER A 1 191 ? -4.656 -14.625 0.852 1 98.44 191 SER A C 1
ATOM 1528 O O . SER A 1 191 ? -3.844 -15.328 1.451 1 98.44 191 SER A O 1
ATOM 1530 N N . GLN A 1 192 ? -5.707 -14.023 1.463 1 97.81 192 GLN A N 1
ATOM 1531 C CA . GLN A 1 192 ? -5.926 -14.227 2.891 1 97.81 192 GLN A CA 1
ATOM 1532 C C . GLN A 1 192 ? -6.301 -15.68 3.189 1 97.81 192 GLN A C 1
ATOM 1534 O O . GLN A 1 192 ? -5.746 -16.297 4.098 1 97.81 192 GLN A O 1
ATOM 1539 N N . LYS A 1 193 ? -7.184 -16.219 2.434 1 96.31 193 LYS A N 1
ATOM 1540 C CA . LYS A 1 193 ? -7.66 -17.578 2.646 1 96.31 193 LYS A CA 1
ATOM 1541 C C . LYS A 1 193 ? -6.551 -18.594 2.41 1 96.31 193 LYS A C 1
ATOM 1543 O O . LYS A 1 193 ? -6.391 -19.547 3.184 1 96.31 193 LYS A O 1
ATOM 1548 N N . MET A 1 194 ? -5.762 -18.406 1.39 1 97.75 194 MET A N 1
ATOM 1549 C CA . MET A 1 194 ? -4.777 -19.406 0.976 1 97.75 194 MET A CA 1
ATOM 1550 C C . MET A 1 194 ? -3.49 -19.281 1.777 1 97.75 194 MET A C 1
ATOM 1552 O O . MET A 1 194 ? -2.846 -20.266 2.102 1 97.75 194 MET A O 1
ATOM 1556 N N . TYR A 1 195 ? -3.115 -17.984 2.121 1 98.38 195 TYR A N 1
ATOM 1557 C CA . TYR A 1 195 ? -1.751 -17.766 2.588 1 98.38 195 TYR A CA 1
ATOM 1558 C C . TYR A 1 195 ? -1.743 -17.062 3.943 1 98.38 195 TYR A C 1
ATOM 1560 O O . TYR A 1 195 ? -0.691 -16.922 4.57 1 98.38 195 TYR A O 1
ATOM 1568 N N . GLY A 1 196 ? -2.932 -16.578 4.41 1 97.94 196 GLY A N 1
ATOM 1569 C CA . GLY A 1 196 ? -2.955 -15.734 5.59 1 97.94 196 GLY A CA 1
ATOM 1570 C C . GLY A 1 196 ? -2.416 -14.336 5.328 1 97.94 196 GLY A C 1
ATOM 1571 O O . GLY A 1 196 ? -2.066 -13.617 6.266 1 97.94 196 GLY A O 1
ATOM 1572 N N . ILE A 1 197 ? -2.297 -13.93 4.102 1 98.75 197 ILE A N 1
ATOM 1573 C CA . ILE A 1 197 ? -1.813 -12.602 3.742 1 98.75 197 ILE A CA 1
ATOM 1574 C C . ILE A 1 197 ? -2.996 -11.688 3.424 1 98.75 197 ILE A C 1
ATOM 1576 O O . ILE A 1 197 ? -3.719 -11.914 2.451 1 98.75 197 ILE A O 1
ATOM 1580 N N . PRO A 1 198 ? -3.24 -10.688 4.23 1 98.44 198 PRO A N 1
ATOM 1581 C CA . PRO A 1 198 ? -4.395 -9.812 3.996 1 98.44 198 PRO A CA 1
ATOM 1582 C C . PRO A 1 198 ? -4.23 -8.945 2.752 1 98.44 198 PRO A C 1
ATOM 1584 O O . PRO A 1 198 ? -3.113 -8.758 2.264 1 98.44 198 PRO A O 1
ATOM 1587 N N . PRO A 1 199 ? -5.297 -8.359 2.234 1 98.44 199 PRO A N 1
ATOM 1588 C CA . PRO A 1 199 ? -5.285 -7.598 0.983 1 98.44 199 PRO A CA 1
ATOM 1589 C C . PRO A 1 199 ? -4.281 -6.445 1.001 1 98.44 199 PRO A C 1
ATOM 1591 O O . PRO A 1 199 ? -3.648 -6.16 -0.017 1 98.44 199 PRO A O 1
ATOM 1594 N N . GLU A 1 200 ? -4.051 -5.781 2.131 1 98.69 200 GLU A N 1
ATOM 1595 C CA . GLU A 1 200 ? -3.182 -4.609 2.186 1 98.69 200 GLU A CA 1
ATOM 1596 C C . GLU A 1 200 ? -1.712 -5.008 2.082 1 98.69 200 GLU A C 1
ATOM 1598 O O . GLU A 1 200 ? -0.841 -4.148 1.929 1 98.69 200 GLU A O 1
ATOM 1603 N N . GLN A 1 201 ? -1.414 -6.32 2.166 1 98.88 201 GLN A N 1
ATOM 1604 C CA . GLN A 1 201 ? -0.049 -6.816 2.035 1 98.88 201 GLN A CA 1
ATOM 1605 C C . GLN A 1 201 ? 0.146 -7.551 0.711 1 98.88 201 GLN A C 1
ATOM 1607 O O . GLN A 1 201 ? 1.004 -8.43 0.602 1 98.88 201 GLN A O 1
ATOM 1612 N N . VAL A 1 202 ? -0.737 -7.215 -0.265 1 98.94 202 VAL A N 1
ATOM 1613 C CA . VAL A 1 202 ? -0.633 -7.746 -1.621 1 98.94 202 VAL A CA 1
ATOM 1614 C C . VAL A 1 202 ? -0.266 -6.621 -2.588 1 98.94 202 VAL A C 1
ATOM 1616 O O . VAL A 1 202 ? -0.963 -5.609 -2.666 1 98.94 202 VAL A O 1
ATOM 1619 N N . ILE A 1 203 ? 0.855 -6.824 -3.262 1 98.94 203 ILE A N 1
ATOM 1620 C CA . ILE A 1 203 ? 1.277 -5.98 -4.375 1 98.94 203 ILE A CA 1
ATOM 1621 C C . ILE A 1 203 ? 1.21 -6.773 -5.68 1 98.94 203 ILE A C 1
ATOM 1623 O O . ILE A 1 203 ? 1.73 -7.887 -5.762 1 98.94 203 ILE A O 1
ATOM 1627 N N . GLY A 1 204 ? 0.531 -6.293 -6.629 1 98.69 204 GLY A N 1
ATOM 1628 C CA . GLY A 1 204 ? 0.434 -6.914 -7.938 1 98.69 204 GLY A CA 1
ATOM 1629 C C . GLY A 1 204 ? 0.411 -5.91 -9.078 1 98.69 204 GLY A C 1
ATOM 1630 O O . GLY A 1 204 ? 0.592 -4.711 -8.852 1 98.69 204 GLY A O 1
ATOM 1631 N N . SER A 1 205 ? 0.344 -6.422 -10.281 1 97.81 205 SER A N 1
ATOM 1632 C CA . SER A 1 205 ? 0.062 -5.543 -11.406 1 97.81 205 SER A CA 1
ATOM 1633 C C . SER A 1 205 ? -1.268 -4.816 -11.227 1 97.81 205 SER A C 1
ATOM 1635 O O . SER A 1 205 ? -2.229 -5.395 -10.711 1 97.81 205 SER A O 1
ATOM 1637 N N . PHE A 1 206 ? -1.264 -3.547 -11.617 1 97.94 206 PHE A N 1
ATOM 1638 C CA . PHE A 1 206 ? -2.477 -2.785 -11.344 1 97.94 206 PHE A CA 1
ATOM 1639 C C . PHE A 1 206 ? -2.727 -1.758 -12.445 1 97.94 206 PHE A C 1
ATOM 1641 O O . PHE A 1 206 ? -1.855 -1.511 -13.281 1 97.94 206 PHE A O 1
ATOM 1648 N N . ALA A 1 207 ? -3.891 -1.291 -12.5 1 97.19 207 ALA A N 1
ATOM 1649 C CA . ALA A 1 207 ? -4.324 -0.076 -13.18 1 97.19 207 ALA A CA 1
ATOM 1650 C C . ALA A 1 207 ? -5.227 0.768 -12.281 1 97.19 207 ALA A C 1
ATOM 1652 O O . ALA A 1 207 ? -5.734 0.281 -11.273 1 97.19 207 ALA A O 1
ATOM 1653 N N . LEU A 1 208 ? -5.309 2 -12.633 1 97.81 208 LEU A N 1
ATOM 1654 C CA . LEU A 1 208 ? -6.121 2.9 -11.82 1 97.81 208 LEU A CA 1
ATOM 1655 C C . LEU A 1 208 ? -7.602 2.73 -12.141 1 97.81 208 LEU A C 1
ATOM 1657 O O . LEU A 1 208 ? -7.98 2.619 -1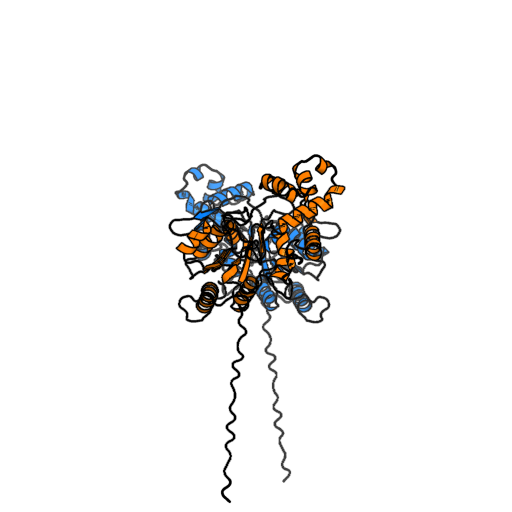3.305 1 97.81 208 LEU A O 1
ATOM 1661 N N . GLY A 1 209 ? -8.438 2.602 -11.062 1 97.69 209 GLY A N 1
ATOM 1662 C CA . GLY A 1 209 ? -9.883 2.605 -11.25 1 97.69 209 GLY A CA 1
ATOM 1663 C C . GLY A 1 209 ? -10.461 3.998 -11.414 1 97.69 209 GLY A C 1
ATOM 1664 O O . GLY A 1 209 ? -9.719 4.984 -11.445 1 97.69 209 GLY A O 1
ATOM 1665 N N . GLU A 1 210 ? -11.734 3.979 -11.594 1 97.88 210 GLU A N 1
ATOM 1666 C CA . GLU A 1 210 ? -12.492 5.23 -11.656 1 97.88 210 GLU A CA 1
ATOM 1667 C C . GLU A 1 210 ? -13.617 5.246 -10.625 1 97.88 210 GLU A C 1
ATOM 1669 O O . GLU A 1 210 ? -14.453 4.344 -10.594 1 97.88 210 GLU A O 1
ATOM 1674 N N . PHE A 1 211 ? -13.586 6.277 -9.789 1 98.44 211 PHE A N 1
ATOM 1675 C CA . PHE A 1 211 ? -14.586 6.438 -8.742 1 98.44 211 PHE A CA 1
ATOM 1676 C C . PHE A 1 211 ? -15.852 7.09 -9.289 1 98.44 211 PHE A C 1
ATOM 1678 O O . PHE A 1 211 ? -15.773 8.008 -10.109 1 98.44 211 PHE A O 1
ATOM 1685 N N . SER A 1 212 ? -16.953 6.582 -8.82 1 97.62 212 SER A N 1
ATOM 1686 C CA . SER A 1 212 ? -18.219 7.25 -9.141 1 97.62 212 SER A CA 1
ATOM 1687 C C . SER A 1 212 ? -19.203 7.125 -7.992 1 97.62 212 SER A C 1
ATOM 1689 O O . SER A 1 212 ? -19.203 6.125 -7.27 1 97.62 212 SER A O 1
ATOM 1691 N N . LEU A 1 213 ? -19.953 8.211 -7.809 1 95.5 213 LEU A N 1
ATOM 1692 C CA . LEU A 1 213 ? -21.125 8.141 -6.953 1 95.5 213 LEU A CA 1
ATOM 1693 C C . LEU A 1 213 ? -22.312 7.523 -7.695 1 95.5 213 LEU A C 1
ATOM 1695 O O . LEU A 1 213 ? -22.469 7.738 -8.898 1 95.5 213 LEU A O 1
ATOM 1699 N N . THR A 1 214 ? -23.016 6.699 -6.984 1 91.62 214 THR A N 1
ATOM 1700 C CA . THR A 1 214 ? -24.203 6.094 -7.559 1 91.62 214 THR A CA 1
ATOM 1701 C C . THR A 1 214 ? -25.422 6.344 -6.66 1 91.62 214 THR A C 1
ATOM 1703 O O . THR A 1 214 ? -25.281 6.887 -5.562 1 91.62 214 THR A O 1
ATOM 1706 N N . ASP A 1 215 ? -26.547 6.039 -7.176 1 85.06 215 ASP A N 1
ATOM 1707 C CA . ASP A 1 215 ? -27.766 6.18 -6.387 1 85.06 215 ASP A CA 1
ATOM 1708 C C . ASP A 1 215 ? -27.703 5.328 -5.121 1 85.06 215 ASP A C 1
ATOM 1710 O O . ASP A 1 215 ? -28.281 5.688 -4.094 1 85.06 215 ASP A O 1
ATOM 1714 N N . ASN A 1 216 ? -27.016 4.336 -5.191 1 79.12 216 ASN A N 1
ATOM 1715 C CA . ASN A 1 216 ? -26.984 3.361 -4.105 1 79.12 216 ASN A CA 1
ATOM 1716 C C . ASN A 1 216 ? -25.672 3.436 -3.328 1 79.12 216 ASN A C 1
ATOM 1718 O O . ASN A 1 216 ? -25.391 2.574 -2.494 1 79.12 216 ASN A O 1
ATOM 1722 N N . GLY A 1 217 ? -24.922 4.422 -3.66 1 91.75 217 GLY A N 1
ATOM 1723 C CA . GLY A 1 217 ? -23.656 4.473 -2.949 1 91.75 217 GLY A CA 1
ATOM 1724 C C . GLY A 1 217 ? -22.5 4.926 -3.822 1 91.75 217 GLY A C 1
ATOM 1725 O O . GLY A 1 217 ? -22.562 5.996 -4.43 1 91.75 217 GLY A O 1
ATOM 1726 N N . THR A 1 218 ? -21.375 4.199 -3.756 1 95.31 218 THR A N 1
ATOM 1727 C CA . THR A 1 218 ? -20.188 4.512 -4.535 1 95.31 218 THR A CA 1
ATOM 1728 C C . THR A 1 218 ? -19.641 3.26 -5.215 1 95.31 218 THR A C 1
ATOM 1730 O O . THR A 1 218 ? -19.953 2.139 -4.805 1 95.31 218 THR A O 1
ATOM 1733 N N . GLN A 1 219 ? -18.938 3.436 -6.273 1 96.62 219 GLN A N 1
ATOM 1734 C CA . GLN A 1 219 ? -18.297 2.316 -6.957 1 96.62 219 GLN A CA 1
ATOM 1735 C C . GLN A 1 219 ? -16.953 2.729 -7.535 1 96.62 219 GLN A C 1
ATOM 1737 O O . GLN A 1 219 ? -16.719 3.91 -7.793 1 96.62 219 GLN A O 1
ATOM 1742 N N . ILE A 1 220 ? -16.109 1.822 -7.668 1 97.88 220 ILE A N 1
ATOM 1743 C CA . ILE A 1 220 ? -14.867 1.959 -8.414 1 97.88 220 ILE A CA 1
ATOM 1744 C C . ILE A 1 220 ? -14.883 1.028 -9.625 1 97.88 220 ILE A C 1
ATOM 1746 O O . ILE A 1 220 ? -15.031 -0.188 -9.484 1 97.88 220 ILE A O 1
ATOM 1750 N N . THR A 1 221 ? -14.781 1.577 -10.812 1 98.25 221 THR A N 1
ATOM 1751 C CA . THR A 1 221 ? -14.781 0.832 -12.062 1 98.25 221 THR A CA 1
ATOM 1752 C C . THR A 1 221 ? -13.359 0.521 -12.516 1 98.25 221 THR A C 1
ATOM 1754 O O . THR A 1 221 ? -12.484 1.394 -12.477 1 98.25 221 THR A O 1
ATOM 1757 N N . LYS A 1 222 ? -13.164 -0.726 -12.852 1 98 222 LYS A N 1
ATOM 1758 C CA . LYS A 1 222 ? -11.844 -1.127 -13.328 1 98 222 LYS A CA 1
ATOM 1759 C C . LYS A 1 222 ? -11.586 -0.589 -14.734 1 98 222 LYS A C 1
ATOM 1761 O O . LYS A 1 222 ? -12.469 -0.627 -15.594 1 98 222 LYS A O 1
ATOM 1766 N N . THR A 1 223 ? -10.406 -0.042 -14.961 1 97.38 223 THR A N 1
ATOM 1767 C CA . THR A 1 223 ? -9.938 0.437 -16.25 1 97.38 223 THR A CA 1
ATOM 1768 C C . THR A 1 223 ? -8.547 -0.117 -16.562 1 97.38 223 THR A C 1
ATOM 1770 O O . THR A 1 223 ? -8.078 -1.044 -15.891 1 97.38 223 THR A O 1
ATOM 1773 N N . LEU A 1 224 ? -7.895 0.393 -17.594 1 95.5 224 LEU A N 1
ATOM 1774 C CA . LEU A 1 224 ? -6.504 0.072 -17.922 1 95.5 224 LEU A CA 1
ATOM 1775 C C . LEU A 1 224 ? -5.621 1.307 -17.781 1 95.5 224 LEU A C 1
ATOM 1777 O O . LEU A 1 224 ? -4.457 1.286 -18.188 1 95.5 224 LEU A O 1
ATOM 1781 N N . LYS A 1 225 ? -6.203 2.35 -17.188 1 95.25 225 LYS A N 1
ATOM 1782 C CA . LYS A 1 225 ? -5.461 3.6 -17.047 1 95.25 225 LYS A CA 1
ATOM 1783 C C . LYS A 1 225 ? -4.242 3.416 -16.141 1 95.25 225 LYS A C 1
ATOM 1785 O O . LYS A 1 225 ? -4.355 2.895 -15.031 1 95.25 225 LYS A O 1
ATOM 1790 N N . GLY A 1 226 ? -3.125 3.85 -16.703 1 95.56 226 GLY A N 1
ATOM 1791 C CA . GLY A 1 226 ? -1.918 3.799 -15.898 1 95.56 226 GLY A CA 1
ATOM 1792 C C . GLY A 1 226 ? -1.482 2.385 -15.57 1 95.56 226 GLY A C 1
ATOM 1793 O O . GLY A 1 226 ? -0.856 2.15 -14.531 1 95.56 226 GLY A O 1
ATOM 1794 N N . ALA A 1 227 ? -1.755 1.49 -16.406 1 96.12 227 ALA A N 1
ATOM 1795 C CA . ALA A 1 227 ? -1.416 0.089 -16.172 1 96.12 227 ALA A CA 1
ATOM 1796 C C . ALA A 1 227 ? 0.065 -0.07 -15.836 1 96.12 227 ALA A C 1
ATOM 1798 O O . ALA A 1 227 ? 0.921 0.535 -16.484 1 96.12 227 ALA A O 1
ATOM 1799 N N . PHE A 1 228 ? 0.365 -0.81 -14.828 1 96.94 228 PHE A N 1
ATOM 1800 C CA . PHE A 1 228 ? 1.691 -1.122 -14.312 1 96.94 228 PHE A CA 1
ATOM 1801 C C . PHE A 1 228 ? 1.88 -2.629 -14.18 1 96.94 228 PHE A C 1
ATOM 1803 O O . PHE A 1 228 ? 1.114 -3.297 -13.477 1 96.94 228 PHE A O 1
ATOM 1810 N N . ASN A 1 229 ? 2.816 -3.178 -14.898 1 96.44 229 ASN A N 1
ATOM 1811 C CA . ASN A 1 229 ? 3.17 -4.59 -14.805 1 96.44 229 ASN A CA 1
ATOM 1812 C C . ASN A 1 229 ? 4.219 -4.832 -13.719 1 96.44 229 ASN A C 1
ATOM 1814 O O . ASN A 1 229 ? 5.395 -4.5 -13.906 1 96.44 229 ASN A O 1
ATOM 1818 N N . ASP A 1 230 ? 3.85 -5.441 -12.625 1 97.44 230 ASP A N 1
ATOM 1819 C CA . ASP A 1 230 ? 4.699 -5.641 -11.461 1 97.44 230 ASP A CA 1
ATOM 1820 C C . ASP A 1 230 ? 5.594 -6.871 -11.633 1 97.44 230 ASP A C 1
ATOM 1822 O O . ASP A 1 230 ? 5.434 -7.863 -10.922 1 97.44 230 ASP A O 1
ATOM 1826 N N . ASP A 1 231 ? 6.543 -6.742 -12.523 1 96.12 231 ASP A N 1
ATOM 1827 C CA . ASP A 1 231 ? 7.48 -7.824 -12.812 1 96.12 231 ASP A CA 1
ATOM 1828 C C . ASP A 1 231 ? 8.898 -7.285 -13.016 1 96.12 231 ASP A C 1
ATOM 1830 O O . ASP A 1 231 ? 9.078 -6.102 -13.312 1 96.12 231 ASP A O 1
ATOM 1834 N N . ALA A 1 232 ? 9.883 -8.148 -12.719 1 96.88 232 ALA A N 1
ATOM 1835 C CA . ALA A 1 232 ? 11.289 -7.824 -12.945 1 96.88 232 ALA A CA 1
ATOM 1836 C C . ALA A 1 232 ? 11.672 -6.52 -12.258 1 96.88 232 ALA A C 1
ATOM 1838 O O . ALA A 1 232 ? 11.43 -6.352 -11.055 1 96.88 232 ALA A O 1
ATOM 1839 N N . ALA A 1 233 ? 12.156 -5.555 -13.031 1 98 233 ALA A N 1
ATOM 1840 C CA . ALA A 1 233 ? 12.688 -4.328 -12.445 1 98 233 ALA A CA 1
ATOM 1841 C C . ALA A 1 233 ? 11.578 -3.492 -11.82 1 98 233 ALA A C 1
ATOM 1843 O O . ALA A 1 233 ? 11.844 -2.58 -11.031 1 98 233 ALA A O 1
ATOM 1844 N N . ASN A 1 234 ? 10.328 -3.787 -12.102 1 98.38 234 ASN A N 1
ATOM 1845 C CA . ASN A 1 234 ? 9.211 -3.037 -11.531 1 98.38 234 ASN A CA 1
ATOM 1846 C C . ASN A 1 234 ? 8.844 -3.549 -10.141 1 98.38 234 ASN A C 1
ATOM 1848 O O . ASN A 1 234 ? 8.141 -2.869 -9.391 1 98.38 234 ASN A O 1
ATOM 1852 N N . LYS A 1 235 ? 9.305 -4.754 -9.797 1 98.81 235 LYS A N 1
ATOM 1853 C CA . LYS A 1 235 ? 8.969 -5.277 -8.477 1 98.81 235 LYS A CA 1
ATOM 1854 C C . LYS A 1 235 ? 9.602 -4.434 -7.375 1 98.81 235 LYS A C 1
ATOM 1856 O O . LYS A 1 235 ? 8.914 -4.008 -6.441 1 98.81 235 LYS A O 1
ATOM 1861 N N . PRO A 1 236 ? 10.938 -4.09 -7.465 1 98.88 236 PRO A N 1
ATOM 1862 C CA . PRO A 1 236 ? 11.477 -3.178 -6.457 1 98.88 236 PRO A CA 1
ATOM 1863 C C . PRO A 1 236 ? 10.75 -1.834 -6.43 1 98.88 236 PRO A C 1
ATOM 1865 O O . PRO A 1 236 ? 10.539 -1.265 -5.355 1 98.88 236 PRO A O 1
ATOM 1868 N N . VAL A 1 237 ? 10.352 -1.309 -7.578 1 98.81 237 VAL A N 1
ATOM 1869 C CA . VAL A 1 237 ? 9.648 -0.035 -7.688 1 98.81 237 VAL A CA 1
ATOM 1870 C C . VAL A 1 237 ? 8.328 -0.112 -6.934 1 98.81 237 VAL A C 1
ATOM 1872 O O . VAL A 1 237 ? 7.992 0.788 -6.16 1 98.81 237 VAL A O 1
ATOM 1875 N N . ALA A 1 238 ? 7.668 -1.202 -7.125 1 98.88 238 ALA A N 1
ATOM 1876 C CA . ALA A 1 238 ? 6.379 -1.399 -6.465 1 98.88 238 ALA A CA 1
ATOM 1877 C C . ALA A 1 238 ? 6.559 -1.591 -4.961 1 98.88 238 ALA A C 1
ATOM 1879 O O . ALA A 1 238 ? 5.746 -1.104 -4.168 1 98.88 238 ALA A O 1
ATOM 1880 N N . ILE A 1 239 ? 7.578 -2.316 -4.59 1 98.94 239 ILE A N 1
ATOM 1881 C CA . ILE A 1 239 ? 7.867 -2.506 -3.172 1 98.94 239 ILE A CA 1
ATOM 1882 C C . ILE A 1 239 ? 8.047 -1.147 -2.496 1 98.94 239 ILE A C 1
ATOM 1884 O O . ILE A 1 239 ? 7.445 -0.881 -1.453 1 98.94 239 ILE A O 1
ATOM 1888 N N . HIS A 1 240 ? 8.836 -0.325 -3.08 1 98.69 240 HIS A N 1
ATOM 1889 C CA . HIS A 1 240 ? 9.023 1.007 -2.516 1 98.69 240 HIS A CA 1
ATOM 1890 C C . HIS A 1 240 ? 7.699 1.771 -2.465 1 98.69 240 HIS A C 1
ATOM 1892 O O . HIS A 1 240 ? 7.363 2.367 -1.438 1 98.69 240 HIS A O 1
ATOM 1898 N N . LEU A 1 241 ? 6.965 1.738 -3.531 1 98.81 241 LEU A N 1
ATOM 1899 C CA . LEU A 1 241 ? 5.738 2.52 -3.646 1 98.81 241 LEU A CA 1
ATOM 1900 C C . LEU A 1 241 ? 4.707 2.068 -2.617 1 98.81 241 LEU A C 1
ATOM 1902 O O . LEU A 1 241 ? 4.117 2.895 -1.92 1 98.81 241 LEU A O 1
ATOM 1906 N N . PHE A 1 242 ? 4.508 0.772 -2.447 1 98.88 242 PHE A N 1
ATOM 1907 C CA . PHE A 1 242 ? 3.404 0.269 -1.64 1 98.88 242 PHE A CA 1
ATOM 1908 C C . PHE A 1 242 ? 3.83 0.095 -0.187 1 98.88 242 PHE A C 1
ATOM 1910 O O . PHE A 1 242 ? 3.035 0.314 0.729 1 98.88 242 PHE A O 1
ATOM 1917 N N . MET A 1 243 ? 5.039 -0.293 -0.015 1 98.44 243 MET A N 1
ATOM 1918 C CA . MET A 1 243 ? 5.465 -0.716 1.316 1 98.44 243 MET A CA 1
ATOM 1919 C C . MET A 1 243 ? 6.219 0.402 2.029 1 98.44 243 MET A C 1
ATOM 1921 O O . MET A 1 243 ? 6.09 0.564 3.244 1 98.44 243 MET A O 1
ATOM 1925 N N . GLY A 1 244 ? 7.086 1.142 1.324 1 97.56 244 GLY A N 1
ATOM 1926 C CA . GLY A 1 244 ? 7.895 2.191 1.922 1 97.56 244 GLY A CA 1
ATOM 1927 C C . GLY A 1 244 ? 9.031 1.658 2.773 1 97.56 244 GLY A C 1
ATOM 1928 O O . GLY A 1 244 ? 9.617 2.395 3.57 1 97.56 244 GLY A O 1
ATOM 1929 N N . HIS A 1 245 ? 9.281 0.349 2.676 1 96.5 245 HIS A N 1
ATOM 1930 C CA . HIS A 1 245 ? 10.375 -0.346 3.35 1 96.5 245 HIS A CA 1
ATOM 1931 C C . HIS A 1 245 ? 11.164 -1.204 2.369 1 96.5 245 HIS A C 1
ATOM 1933 O O . HIS A 1 245 ? 10.602 -1.757 1.423 1 96.5 245 HIS A O 1
ATOM 1939 N N . ARG A 1 246 ? 12.375 -1.218 2.604 1 97.25 246 ARG A N 1
ATOM 1940 C CA . ARG A 1 246 ? 13.164 -2.252 1.934 1 97.25 246 ARG A CA 1
ATOM 1941 C C . ARG A 1 246 ? 13.039 -3.586 2.662 1 97.25 246 ARG A C 1
ATOM 1943 O O . ARG A 1 246 ? 13.25 -3.658 3.875 1 97.25 246 ARG A O 1
ATOM 1950 N N . PRO A 1 247 ? 12.75 -4.66 2.006 1 98.56 247 PRO A N 1
ATOM 1951 C CA . PRO A 1 247 ? 12.57 -5.945 2.684 1 98.56 247 PRO A CA 1
ATOM 1952 C C . PRO A 1 247 ? 13.891 -6.516 3.213 1 98.56 247 PRO A C 1
ATOM 1954 O O . PRO A 1 247 ? 14.969 -6.082 2.797 1 98.56 247 PRO A O 1
ATOM 1957 N N . VAL A 1 248 ? 13.734 -7.523 4.109 1 98.81 248 VAL A N 1
ATOM 1958 C CA . VAL A 1 248 ? 14.898 -8.172 4.688 1 98.81 248 VAL A CA 1
ATOM 1959 C C . VAL A 1 248 ? 15 -9.609 4.176 1 98.81 248 VAL A C 1
ATOM 1961 O O . VAL A 1 248 ? 16 -10.289 4.41 1 98.81 248 VAL A O 1
ATOM 1964 N N . GLY A 1 249 ? 13.992 -10.086 3.494 1 98.88 249 GLY A N 1
ATOM 1965 C CA . GLY A 1 249 ? 13.953 -11.375 2.828 1 98.88 249 GLY A CA 1
ATOM 1966 C C . GLY A 1 249 ? 13.094 -11.375 1.574 1 98.88 249 GLY A C 1
ATOM 1967 O O . GLY A 1 249 ? 12.062 -10.703 1.524 1 98.88 249 GLY A O 1
ATOM 1968 N N . ALA A 1 250 ? 13.492 -12.086 0.581 1 98.94 250 ALA A N 1
ATOM 1969 C CA . ALA A 1 250 ? 12.75 -12.203 -0.672 1 98.94 250 ALA A CA 1
ATOM 1970 C C . ALA A 1 250 ? 12.719 -13.648 -1.163 1 98.94 250 ALA A C 1
ATOM 1972 O O . ALA A 1 250 ? 13.719 -14.359 -1.068 1 98.94 250 ALA A O 1
ATOM 1973 N N . PHE A 1 251 ? 11.578 -14.047 -1.618 1 98.94 251 PHE A N 1
ATOM 1974 C CA . PHE A 1 251 ? 11.312 -15.414 -2.041 1 98.94 251 PHE A CA 1
ATOM 1975 C C . PHE A 1 251 ? 10.672 -15.438 -3.426 1 98.94 251 PHE A C 1
ATOM 1977 O O . PHE A 1 251 ? 9.641 -14.805 -3.65 1 98.94 251 PHE A O 1
ATOM 1984 N N . GLY A 1 252 ? 11.281 -16.047 -4.402 1 98.62 252 GLY A N 1
ATOM 1985 C CA . GLY A 1 252 ? 10.789 -16.125 -5.77 1 98.62 252 GLY A CA 1
ATOM 1986 C C . GLY A 1 252 ? 11.039 -17.484 -6.414 1 98.62 252 GLY A C 1
ATOM 1987 O O . GLY A 1 252 ? 11.273 -18.469 -5.719 1 98.62 252 GLY A O 1
ATOM 1988 N N . ASN A 1 253 ? 10.875 -17.562 -7.734 1 97.88 253 ASN A N 1
ATOM 1989 C CA . ASN A 1 253 ? 11.094 -18.828 -8.438 1 97.88 253 ASN A CA 1
ATOM 1990 C C . ASN A 1 253 ? 11.648 -18.594 -9.844 1 97.88 253 ASN A C 1
ATOM 1992 O O . ASN A 1 253 ? 11.984 -19.547 -10.547 1 97.88 253 ASN A O 1
ATOM 1996 N N . SER A 1 254 ? 11.797 -17.344 -10.281 1 96.75 254 SER A N 1
ATOM 1997 C CA . SER A 1 254 ? 12.055 -17.109 -11.695 1 96.75 254 SER A CA 1
ATOM 1998 C C . SER A 1 254 ? 12.984 -15.922 -11.906 1 96.75 254 SER A C 1
ATOM 2000 O O . SER A 1 254 ? 13.328 -15.219 -10.953 1 96.75 254 SER A O 1
ATOM 2002 N N . ASP A 1 255 ? 13.391 -15.695 -13.211 1 96.5 255 ASP A N 1
ATOM 2003 C CA . ASP A 1 255 ? 14.188 -14.539 -13.602 1 96.5 255 ASP A CA 1
ATOM 2004 C C . ASP A 1 255 ? 13.438 -13.234 -13.312 1 96.5 255 ASP A C 1
ATOM 2006 O O . ASP A 1 255 ? 14.062 -12.211 -13.023 1 96.5 255 ASP A O 1
ATOM 2010 N N . GLY A 1 256 ? 12.07 -13.297 -13.32 1 96.44 256 GLY A N 1
ATOM 2011 C CA . GLY A 1 256 ? 11.266 -12.125 -13.031 1 96.44 256 GLY A CA 1
ATOM 2012 C C . GLY A 1 256 ? 11.391 -11.648 -11.602 1 96.44 256 GLY A C 1
ATOM 2013 O O . GLY A 1 256 ? 10.977 -10.531 -11.273 1 96.44 256 GLY A O 1
ATOM 2014 N N . ASP A 1 257 ? 12.047 -12.461 -10.742 1 98.19 257 ASP A N 1
ATOM 2015 C CA . ASP A 1 257 ? 12.18 -12.125 -9.328 1 98.19 257 ASP A CA 1
ATOM 2016 C C . ASP A 1 257 ? 13.594 -11.633 -9.016 1 98.19 257 ASP A C 1
ATOM 2018 O O . ASP A 1 257 ? 13.883 -11.25 -7.879 1 98.19 257 ASP A O 1
ATOM 2022 N N . LEU A 1 258 ? 14.453 -11.672 -9.992 1 98.25 258 LEU A N 1
ATOM 2023 C CA . LEU A 1 258 ? 15.867 -11.398 -9.75 1 98.25 258 LEU A CA 1
ATOM 2024 C C . LEU A 1 258 ? 16.062 -10.016 -9.141 1 98.25 258 LEU A C 1
ATOM 2026 O O . LEU A 1 258 ? 16.75 -9.875 -8.125 1 98.25 258 LEU A O 1
ATOM 2030 N N . GLN A 1 259 ? 15.438 -9.008 -9.734 1 98.62 259 GLN A N 1
ATOM 2031 C CA . GLN A 1 259 ? 15.656 -7.645 -9.25 1 98.62 259 GLN A CA 1
ATOM 2032 C C . GLN A 1 259 ? 15.039 -7.445 -7.867 1 98.62 259 GLN A C 1
ATOM 2034 O O . GLN A 1 259 ? 15.57 -6.691 -7.051 1 98.62 259 GLN A O 1
ATOM 2039 N N . MET A 1 260 ? 13.922 -8.133 -7.559 1 98.75 260 MET A N 1
ATOM 2040 C CA . MET A 1 260 ? 13.367 -8.125 -6.207 1 98.75 260 MET A CA 1
ATOM 2041 C C . MET A 1 260 ? 14.359 -8.695 -5.203 1 98.75 260 MET A C 1
ATOM 2043 O O . MET A 1 260 ? 14.562 -8.125 -4.129 1 98.75 260 MET A O 1
ATOM 2047 N N . LEU A 1 261 ? 15.008 -9.797 -5.566 1 98.75 261 LEU A N 1
ATOM 2048 C CA . LEU A 1 261 ? 16 -10.422 -4.707 1 98.75 261 LEU A CA 1
ATOM 2049 C C . LEU A 1 261 ? 17.234 -9.531 -4.559 1 98.75 261 LEU A C 1
ATOM 2051 O O . LEU A 1 261 ? 17.766 -9.383 -3.455 1 98.75 261 LEU A O 1
ATOM 2055 N N . GLN A 1 262 ? 17.641 -8.93 -5.633 1 98.44 262 GLN A N 1
ATOM 2056 C CA . GLN A 1 262 ? 18.781 -8.039 -5.594 1 98.44 262 GLN A CA 1
ATOM 2057 C C . GLN A 1 262 ? 18.5 -6.801 -4.746 1 98.44 262 GLN A C 1
ATOM 2059 O O . GLN A 1 262 ? 19.344 -6.359 -3.971 1 98.44 262 GLN A O 1
ATOM 2064 N N . TYR A 1 263 ? 17.328 -6.211 -4.906 1 98.44 263 TYR A N 1
ATOM 2065 C CA . TYR A 1 263 ? 16.922 -5.055 -4.117 1 98.44 263 TYR A CA 1
ATOM 2066 C C . TYR A 1 263 ? 16.922 -5.375 -2.629 1 98.44 263 TYR A C 1
ATOM 2068 O O . TYR A 1 263 ? 17.438 -4.594 -1.823 1 98.44 263 TYR A O 1
ATOM 2076 N N . THR A 1 264 ? 16.438 -6.543 -2.27 1 98.56 264 THR A N 1
ATOM 2077 C CA . THR A 1 264 ? 16.391 -7.004 -0.885 1 98.56 264 THR A CA 1
ATOM 2078 C C . THR A 1 264 ? 17.797 -7.242 -0.354 1 98.56 264 THR A C 1
ATOM 2080 O O . THR A 1 264 ? 18.156 -6.77 0.729 1 98.56 264 THR A O 1
ATOM 2083 N N . ALA A 1 265 ? 18.609 -7.875 -1.129 1 97.75 265 ALA A N 1
ATOM 2084 C CA . ALA A 1 265 ? 19.969 -8.25 -0.722 1 97.75 265 ALA A CA 1
ATOM 2085 C C . ALA A 1 265 ? 20.844 -7.02 -0.505 1 97.75 265 ALA A C 1
ATOM 2087 O O . ALA A 1 265 ? 21.828 -7.07 0.234 1 97.75 265 ALA A O 1
ATOM 2088 N N . ALA A 1 266 ? 20.453 -5.957 -1.098 1 96.62 266 ALA A N 1
ATOM 2089 C CA . ALA A 1 266 ? 21.25 -4.734 -1.021 1 96.62 266 ALA A CA 1
ATOM 2090 C C . ALA A 1 266 ? 20.906 -3.939 0.236 1 96.62 266 ALA A C 1
ATOM 2092 O O . ALA A 1 266 ? 21.453 -2.855 0.456 1 96.62 266 ALA A O 1
ATOM 2093 N N . ASN A 1 267 ? 19.984 -4.414 1.051 1 94.88 267 ASN A N 1
ATOM 2094 C CA . ASN A 1 267 ? 19.703 -3.752 2.32 1 94.88 267 ASN A CA 1
ATOM 2095 C C . ASN A 1 267 ? 20.938 -3.697 3.209 1 94.88 267 ASN A C 1
ATOM 2097 O O . ASN A 1 267 ? 21.438 -4.734 3.66 1 94.88 267 ASN A O 1
ATOM 2101 N N . PRO A 1 268 ? 21.484 -2.539 3.488 1 90.88 268 PRO A N 1
ATOM 2102 C CA . PRO A 1 268 ? 22.75 -2.441 4.211 1 90.88 268 PRO A CA 1
ATOM 2103 C C . PRO A 1 268 ? 22.594 -2.627 5.719 1 90.88 268 PRO A C 1
ATOM 2105 O O . PRO A 1 268 ? 23.578 -2.773 6.441 1 90.88 268 PRO A O 1
ATOM 2108 N N . ASN A 1 269 ? 21.422 -2.734 6.164 1 91.25 269 ASN A N 1
ATOM 2109 C CA . ASN A 1 269 ? 21.172 -2.625 7.598 1 91.25 269 ASN A CA 1
ATOM 2110 C C . ASN A 1 269 ? 21.094 -3.998 8.258 1 91.25 269 ASN A C 1
ATOM 2112 O O . ASN A 1 269 ? 21.141 -4.105 9.484 1 91.25 269 ASN A O 1
ATOM 2116 N N . VAL A 1 270 ? 20.922 -5.02 7.426 1 96.56 270 VAL A N 1
ATOM 2117 C CA . VAL A 1 270 ? 20.656 -6.324 8.023 1 96.56 270 VAL A CA 1
ATOM 2118 C C . VAL A 1 270 ? 21.297 -7.422 7.172 1 96.56 270 VAL A C 1
ATOM 2120 O O . VAL A 1 270 ? 21.672 -7.18 6.02 1 96.56 270 VAL A O 1
ATOM 2123 N N . LYS A 1 271 ? 21.438 -8.594 7.812 1 97.62 271 LYS A N 1
ATOM 2124 C CA . LYS A 1 271 ? 21.703 -9.797 7.023 1 97.62 271 LYS A CA 1
ATOM 2125 C C . LYS A 1 271 ? 20.422 -10.328 6.379 1 97.62 271 LYS A C 1
ATOM 2127 O O . LYS A 1 271 ? 19.547 -10.859 7.066 1 97.62 271 LYS A O 1
ATOM 2132 N N . THR A 1 272 ? 20.375 -10.203 5.141 1 98.38 272 THR A N 1
ATOM 2133 C CA . THR A 1 272 ? 19.141 -10.516 4.406 1 98.38 272 THR A CA 1
ATOM 2134 C C . THR A 1 272 ? 19.109 -11.992 4.027 1 98.38 272 THR A C 1
ATOM 2136 O O . THR A 1 272 ? 20.078 -12.727 4.254 1 98.38 272 THR A O 1
ATOM 2139 N N . PHE A 1 273 ? 17.969 -12.445 3.527 1 98.88 273 PHE A N 1
ATOM 2140 C CA . PHE A 1 273 ? 17.75 -13.812 3.064 1 98.88 273 PHE A CA 1
ATOM 2141 C C . PHE A 1 273 ? 17.109 -13.828 1.682 1 98.88 273 PHE A C 1
ATOM 2143 O O . PHE A 1 273 ? 16.219 -13.023 1.4 1 98.88 273 PHE A O 1
ATOM 2150 N N . GLY A 1 274 ? 17.594 -14.625 0.812 1 98.88 274 GLY A N 1
ATOM 2151 C CA . GLY A 1 274 ? 17.047 -14.844 -0.515 1 98.88 274 GLY A CA 1
ATOM 2152 C C . GLY A 1 274 ? 16.797 -16.312 -0.822 1 98.88 274 GLY A C 1
ATOM 2153 O O . GLY A 1 274 ? 17.594 -17.172 -0.453 1 98.88 274 GLY A O 1
ATOM 2154 N N . LEU A 1 275 ? 15.688 -16.609 -1.435 1 98.94 275 LEU A N 1
ATOM 2155 C CA . LEU A 1 275 ? 15.328 -17.984 -1.759 1 98.94 275 LEU A CA 1
ATOM 2156 C C . LEU A 1 275 ? 14.641 -18.062 -3.119 1 98.94 275 LEU A C 1
ATOM 2158 O O . LEU A 1 275 ? 13.805 -17.234 -3.443 1 98.94 275 LEU A O 1
ATOM 2162 N N . LEU A 1 276 ? 15.047 -19.031 -3.963 1 98.69 276 LEU A N 1
ATOM 2163 C CA . LEU A 1 276 ? 14.383 -19.344 -5.223 1 98.69 276 LEU A CA 1
ATOM 2164 C C . LEU A 1 276 ? 13.867 -20.781 -5.211 1 98.69 276 LEU A C 1
ATOM 2166 O O . LEU A 1 276 ? 14.602 -21.719 -4.863 1 98.69 276 LEU A O 1
ATOM 2170 N N . VAL A 1 277 ? 12.641 -20.953 -5.551 1 98.44 277 VAL A N 1
ATOM 2171 C CA . VAL A 1 277 ? 12.086 -22.297 -5.758 1 98.44 277 VAL A CA 1
ATOM 2172 C C . VAL A 1 277 ? 12.422 -22.781 -7.164 1 98.44 277 VAL A C 1
ATOM 2174 O O . VAL A 1 277 ? 11.961 -22.203 -8.156 1 98.44 277 VAL A O 1
ATOM 2177 N N . HIS A 1 278 ? 13.234 -23.781 -7.246 1 97.25 278 HIS A N 1
ATOM 2178 C CA . HIS A 1 278 ? 13.531 -24.406 -8.523 1 97.25 278 HIS A CA 1
ATOM 2179 C C . HIS A 1 278 ? 12.578 -25.578 -8.797 1 97.25 278 HIS A C 1
ATOM 2181 O O . HIS A 1 278 ? 12.523 -26.531 -8.023 1 97.25 278 HIS A O 1
ATOM 2187 N N . HIS A 1 279 ? 11.852 -25.484 -9.867 1 97 279 HIS A N 1
ATOM 2188 C CA . HIS A 1 279 ? 10.836 -26.484 -10.211 1 97 279 HIS A CA 1
ATOM 2189 C C . HIS A 1 279 ? 11.461 -27.703 -10.867 1 97 279 HIS A C 1
ATOM 2191 O O . HIS A 1 279 ? 11.594 -27.75 -12.094 1 97 279 HIS A O 1
ATOM 2197 N N . THR A 1 280 ? 11.734 -28.719 -10.086 1 96.06 280 THR A N 1
ATOM 2198 C CA . THR A 1 280 ? 12.477 -29.891 -10.555 1 96.06 280 THR A CA 1
ATOM 2199 C C . THR A 1 280 ? 11.617 -31.141 -10.461 1 96.06 280 THR A C 1
ATOM 2201 O O . THR A 1 280 ? 12.102 -32.25 -10.703 1 96.06 280 THR A O 1
ATOM 2204 N N . ASP A 1 281 ? 10.367 -31.031 -10.055 1 96.62 281 ASP A N 1
ATOM 2205 C CA . ASP A 1 281 ? 9.547 -32.188 -9.734 1 96.62 281 ASP A CA 1
ATOM 2206 C C . ASP A 1 281 ? 8.453 -32.406 -10.781 1 96.62 281 ASP A C 1
ATOM 2208 O O . ASP A 1 281 ? 7.293 -32.031 -10.547 1 96.62 281 ASP A O 1
ATOM 2212 N N . ALA A 1 282 ? 8.711 -33.062 -11.828 1 94.81 282 ALA A N 1
ATOM 2213 C CA . ALA A 1 282 ? 7.77 -33.281 -12.922 1 94.81 282 ALA A CA 1
ATOM 2214 C C . ALA A 1 282 ? 6.609 -34.156 -12.492 1 94.81 282 ALA A C 1
ATOM 2216 O O . ALA A 1 282 ? 5.484 -34 -12.977 1 94.81 282 ALA A O 1
ATOM 2217 N N . ALA A 1 283 ? 6.848 -35.062 -11.562 1 95.56 283 ALA A N 1
ATOM 2218 C CA . ALA A 1 283 ? 5.852 -36.062 -11.164 1 95.56 283 ALA A CA 1
ATOM 2219 C C . ALA A 1 283 ? 4.77 -35.438 -10.297 1 95.56 283 ALA A C 1
ATOM 2221 O O . ALA A 1 283 ? 3.576 -35.625 -10.539 1 95.56 283 ALA A O 1
ATOM 2222 N N . ARG A 1 284 ? 5.133 -34.656 -9.273 1 96.56 284 ARG A N 1
ATOM 2223 C CA . ARG A 1 284 ? 4.168 -34.125 -8.312 1 96.56 284 ARG A CA 1
ATOM 2224 C C . ARG A 1 284 ? 3.729 -32.719 -8.688 1 96.56 284 ARG A C 1
ATOM 2226 O O . ARG A 1 284 ? 2.74 -32.219 -8.164 1 96.56 284 ARG A O 1
ATOM 2233 N N . GLU A 1 285 ? 4.461 -32.125 -9.617 1 95.12 285 GLU A N 1
ATOM 2234 C CA . GLU A 1 285 ? 4.176 -30.797 -10.133 1 95.12 285 GLU A CA 1
ATOM 2235 C C . GLU A 1 285 ? 4.668 -30.641 -11.57 1 95.12 285 GLU A C 1
ATOM 2237 O O . GLU A 1 285 ? 4.305 -31.438 -12.438 1 95.12 285 GLU A O 1
ATOM 2242 N N . TYR A 1 286 ? 5.371 -29.625 -11.953 1 94.12 286 TYR A N 1
ATOM 2243 C CA . TYR A 1 286 ? 6.016 -29.422 -13.242 1 94.12 286 TYR A CA 1
ATOM 2244 C C . TYR A 1 286 ? 7.516 -29.203 -13.078 1 94.12 286 TYR A C 1
ATOM 2246 O O . TYR A 1 286 ? 7.953 -28.609 -12.094 1 94.12 286 TYR A O 1
ATOM 2254 N N . ALA A 1 287 ? 8.258 -29.703 -13.992 1 94.88 287 ALA A N 1
ATOM 2255 C CA . ALA A 1 287 ? 9.688 -29.406 -14.047 1 94.88 287 ALA A CA 1
ATOM 2256 C C . ALA A 1 287 ? 10.008 -28.484 -15.211 1 94.88 287 ALA A C 1
ATOM 2258 O O . ALA A 1 287 ? 9.68 -28.781 -16.359 1 94.88 287 ALA A O 1
ATOM 2259 N N . TYR A 1 288 ? 10.562 -27.344 -14.859 1 91.75 288 TYR A N 1
ATOM 2260 C CA . TYR A 1 288 ? 10.922 -26.375 -15.891 1 91.75 288 TYR A CA 1
ATOM 2261 C C . TYR A 1 288 ? 11.945 -25.375 -15.359 1 91.75 288 TYR A C 1
ATOM 2263 O O . TYR A 1 288 ? 12.031 -25.141 -14.156 1 91.75 288 TYR A O 1
ATOM 2271 N N . ASP A 1 289 ? 12.828 -24.844 -16.172 1 85.75 289 ASP A N 1
ATOM 2272 C CA . ASP A 1 289 ? 13.719 -23.703 -15.938 1 85.75 289 ASP A CA 1
ATOM 2273 C C . ASP A 1 289 ? 13.836 -22.844 -17.188 1 85.75 289 ASP A C 1
ATOM 2275 O O . ASP A 1 289 ? 13.281 -21.734 -17.234 1 85.75 289 ASP A O 1
ATOM 2279 N N . SER A 1 290 ? 14.477 -23.422 -18.203 1 77.56 290 SER A N 1
ATOM 2280 C CA . SER A 1 290 ? 14.57 -22.797 -19.516 1 77.56 290 SER A CA 1
ATOM 2281 C C . SER A 1 290 ? 13.609 -23.438 -20.5 1 77.56 290 SER A C 1
ATOM 2283 O O . SER A 1 290 ? 13 -22.766 -21.328 1 77.56 290 SER A O 1
ATOM 2285 N N . HIS A 1 291 ? 13.578 -24.719 -20.469 1 76.81 291 HIS A N 1
ATOM 2286 C CA . HIS A 1 291 ? 12.695 -25.547 -21.297 1 76.81 291 HIS A CA 1
ATOM 2287 C C . HIS A 1 291 ? 11.961 -26.578 -20.453 1 76.81 291 HIS A C 1
ATOM 2289 O O . HIS A 1 291 ? 12.547 -27.172 -19.531 1 76.81 291 HIS A O 1
ATOM 2295 N N . PRO A 1 292 ? 10.797 -26.812 -20.719 1 67.75 292 PRO A N 1
ATOM 2296 C CA . PRO A 1 292 ? 9.914 -26.047 -21.594 1 67.75 292 PRO A CA 1
ATOM 2297 C C . PRO A 1 292 ? 9.68 -24.609 -21.109 1 67.75 292 PRO A C 1
ATOM 2299 O O . PRO A 1 292 ? 10.031 -24.281 -19.984 1 67.75 292 PRO A O 1
ATOM 2302 N N . THR A 1 293 ? 9.094 -23.969 -22.125 1 62.62 293 THR A N 1
ATOM 2303 C CA . THR A 1 293 ? 8.812 -22.578 -21.781 1 62.62 293 THR A CA 1
ATOM 2304 C C . THR A 1 293 ? 7.691 -22.484 -20.75 1 62.62 293 THR A C 1
ATOM 2306 O O . THR A 1 293 ? 6.734 -23.25 -20.797 1 62.62 293 THR A O 1
ATOM 2309 N N . ALA A 1 294 ? 7.965 -21.922 -19.641 1 64.75 294 ALA A N 1
ATOM 2310 C CA . ALA A 1 294 ? 6.957 -21.562 -18.656 1 64.75 294 ALA A CA 1
ATOM 2311 C C . ALA A 1 294 ? 7.027 -20.078 -18.312 1 64.75 294 ALA A C 1
ATOM 2313 O O . ALA A 1 294 ? 8.008 -19.406 -18.625 1 64.75 294 ALA A O 1
ATOM 2314 N N . SER A 1 295 ? 5.914 -19.562 -17.891 1 72.94 295 SER A N 1
ATOM 2315 C CA . SER A 1 295 ? 5.902 -18.172 -17.469 1 72.94 295 SER A CA 1
ATOM 2316 C C . SER A 1 295 ? 7.043 -17.875 -16.5 1 72.94 295 SER A C 1
ATOM 2318 O O . SER A 1 295 ? 7.586 -16.766 -16.484 1 72.94 295 SER A O 1
ATOM 2320 N N . GLY A 1 296 ? 7.477 -18.859 -15.859 1 83.88 296 GLY A N 1
ATOM 2321 C CA . GLY A 1 296 ? 8.5 -18.672 -14.844 1 83.88 296 GLY A CA 1
ATOM 2322 C C . GLY A 1 296 ? 9.852 -19.234 -15.242 1 83.88 296 GLY A C 1
ATOM 2323 O O . GLY A 1 296 ? 10.375 -20.141 -14.578 1 83.88 296 GLY A O 1
ATOM 2324 N N . LYS A 1 297 ? 10.453 -18.609 -16.234 1 90.56 297 LYS A N 1
ATOM 2325 C CA . LYS A 1 297 ? 11.797 -19.016 -16.625 1 90.56 297 LYS A CA 1
ATOM 2326 C C . LYS A 1 297 ? 12.812 -18.703 -15.531 1 90.56 297 LYS A C 1
ATOM 2328 O O . LYS A 1 297 ? 12.742 -17.656 -14.891 1 90.56 297 LYS A O 1
ATOM 2333 N N . LEU A 1 298 ? 13.688 -19.672 -15.258 1 95.69 298 LEU A N 1
ATOM 2334 C CA . LEU A 1 298 ? 14.766 -19.516 -14.289 1 95.69 298 LEU A CA 1
ATOM 2335 C C . LEU A 1 298 ? 16.109 -19.844 -14.906 1 95.69 298 LEU A C 1
ATOM 2337 O O . LEU A 1 298 ? 16.578 -20.984 -14.82 1 95.69 298 LEU A O 1
ATOM 2341 N N . VAL A 1 299 ? 16.672 -18.922 -15.562 1 95 299 VAL A N 1
ATOM 2342 C CA . VAL A 1 299 ? 17.922 -19.125 -16.297 1 95 299 VAL A CA 1
ATOM 2343 C C . VAL A 1 299 ? 18.984 -18.141 -15.812 1 95 299 VAL A C 1
ATOM 2345 O O . VAL A 1 299 ? 20.062 -18.547 -15.391 1 95 299 VAL A O 1
ATOM 2348 N N . THR A 1 300 ? 18.641 -16.906 -15.766 1 95.25 300 THR A N 1
ATOM 2349 C CA . THR A 1 300 ? 19.578 -15.859 -15.391 1 95.25 300 THR A CA 1
ATOM 2350 C C . THR A 1 300 ? 19.75 -15.82 -13.875 1 95.25 300 THR A C 1
ATOM 2352 O O . THR A 1 300 ? 20.875 -15.656 -13.383 1 95.25 300 THR A O 1
ATOM 2355 N N . ALA A 1 301 ? 18.703 -16 -13.102 1 97 301 ALA A N 1
ATOM 2356 C CA . ALA A 1 301 ? 18.734 -15.828 -11.656 1 97 301 ALA A CA 1
ATOM 2357 C C . ALA A 1 301 ? 19.391 -17.031 -10.977 1 97 301 ALA A C 1
ATOM 2359 O O . ALA A 1 301 ? 19.938 -16.906 -9.875 1 97 301 ALA A O 1
ATOM 2360 N N . LEU A 1 302 ? 19.375 -18.172 -11.641 1 96.5 302 LEU A N 1
ATOM 2361 C CA . LEU A 1 302 ? 19.844 -19.406 -11 1 96.5 302 LEU A CA 1
ATOM 2362 C C . LEU A 1 302 ? 21.344 -19.312 -10.719 1 96.5 302 LEU A C 1
ATOM 2364 O O . LEU A 1 302 ? 21.766 -19.5 -9.57 1 96.5 302 LEU A O 1
ATOM 2368 N N . PRO A 1 303 ? 22.219 -19.031 -11.711 1 96.69 303 PRO A N 1
ATOM 2369 C CA . PRO A 1 303 ? 23.641 -18.922 -11.391 1 96.69 303 PRO A CA 1
ATOM 2370 C C . PRO A 1 303 ? 23.938 -17.75 -10.461 1 96.69 303 PRO A C 1
ATOM 2372 O O . PRO A 1 303 ? 24.875 -17.812 -9.656 1 96.69 303 PRO A O 1
ATOM 2375 N N . ILE A 1 304 ? 23.172 -16.688 -10.516 1 97 304 ILE A N 1
ATOM 2376 C CA . ILE A 1 304 ? 23.359 -15.539 -9.641 1 97 304 ILE A CA 1
ATOM 2377 C C . ILE A 1 304 ? 23.047 -15.93 -8.195 1 97 304 ILE A C 1
ATOM 2379 O O . ILE A 1 304 ? 23.766 -15.547 -7.27 1 97 304 ILE A O 1
ATOM 2383 N N . ALA A 1 305 ? 21.984 -16.688 -7.988 1 97.62 305 ALA A N 1
ATOM 2384 C CA . ALA A 1 305 ? 21.625 -17.156 -6.656 1 97.62 305 ALA A CA 1
ATOM 2385 C C . ALA A 1 305 ? 22.766 -17.922 -6.012 1 97.62 305 ALA A C 1
ATOM 2387 O O . ALA A 1 305 ? 23.078 -17.719 -4.836 1 97.62 305 ALA A O 1
ATOM 2388 N N . LYS A 1 306 ? 23.344 -18.766 -6.762 1 95.75 306 LYS A N 1
ATOM 2389 C CA . LYS A 1 306 ? 24.453 -19.562 -6.266 1 95.75 306 LYS A CA 1
ATOM 2390 C C . LYS A 1 306 ? 25.641 -18.672 -5.902 1 95.75 306 LYS A C 1
ATOM 2392 O O . LYS A 1 306 ? 26.25 -18.828 -4.84 1 95.75 306 LYS A O 1
ATOM 2397 N N . ALA A 1 307 ? 25.922 -17.766 -6.785 1 96.69 307 ALA A N 1
ATOM 2398 C CA . ALA A 1 307 ? 27.047 -16.859 -6.578 1 96.69 307 ALA A CA 1
ATOM 2399 C C . ALA A 1 307 ? 26.828 -15.969 -5.355 1 96.69 307 ALA A C 1
ATOM 2401 O O . ALA A 1 307 ? 27.781 -15.625 -4.652 1 96.69 307 ALA A O 1
ATOM 2402 N N . LYS A 1 308 ? 25.625 -15.625 -5.051 1 95.94 308 LYS A N 1
ATOM 2403 C CA . LYS A 1 308 ? 25.281 -14.695 -3.979 1 95.94 308 LYS A CA 1
ATOM 2404 C C . LYS A 1 308 ? 24.984 -15.438 -2.682 1 95.94 308 LYS A C 1
ATOM 2406 O O . LYS A 1 308 ? 24.766 -14.812 -1.639 1 95.94 308 LYS A O 1
ATOM 2411 N N . GLY A 1 309 ? 24.906 -16.766 -2.787 1 97.12 309 GLY A N 1
ATOM 2412 C CA . GLY A 1 309 ? 24.625 -17.562 -1.603 1 97.12 309 GLY A CA 1
ATOM 2413 C C . GLY A 1 309 ? 23.156 -17.594 -1.231 1 97.12 309 GLY A C 1
ATOM 2414 O O . GLY A 1 309 ? 22.812 -17.797 -0.067 1 97.12 309 GLY A O 1
ATOM 2415 N N . TRP A 1 310 ? 22.281 -17.266 -2.193 1 98.62 310 TRP A N 1
ATOM 2416 C CA . TRP A 1 310 ? 20.859 -17.438 -1.954 1 98.62 310 TRP A CA 1
ATOM 2417 C C . TRP A 1 310 ? 20.484 -18.906 -1.923 1 98.62 310 TRP A C 1
ATOM 2419 O O . TRP A 1 310 ? 21.172 -19.734 -2.535 1 98.62 310 TRP A O 1
ATOM 2429 N N . THR A 1 311 ? 19.484 -19.234 -1.138 1 98.88 311 THR A N 1
ATOM 2430 C CA . THR A 1 311 ? 19 -20.609 -1.068 1 98.88 311 THR A CA 1
ATOM 2431 C C . THR A 1 311 ? 18.25 -20.984 -2.34 1 98.88 311 THR A C 1
ATOM 2433 O O . THR A 1 311 ? 17.344 -20.25 -2.775 1 98.88 311 THR A O 1
ATOM 2436 N N . VAL A 1 312 ? 18.641 -22.047 -2.961 1 98.62 312 VAL A N 1
ATOM 2437 C CA . VAL A 1 312 ? 17.906 -22.594 -4.09 1 98.62 312 VAL A CA 1
ATOM 2438 C C . VAL A 1 312 ? 17.234 -23.906 -3.674 1 98.62 312 VAL A C 1
ATOM 2440 O O . VAL A 1 312 ? 17.906 -24.891 -3.359 1 98.62 312 VAL A O 1
ATOM 2443 N N . VAL A 1 313 ? 15.938 -23.906 -3.666 1 98.69 313 VAL A N 1
ATOM 2444 C CA . VAL A 1 313 ? 15.133 -25.078 -3.309 1 98.69 313 VAL A CA 1
ATOM 2445 C C . VAL A 1 313 ? 15.039 -26.016 -4.504 1 98.69 313 VAL A C 1
ATOM 2447 O O . VAL A 1 313 ? 14.68 -25.594 -5.605 1 98.69 313 VAL A O 1
ATOM 2450 N N . ASP A 1 314 ? 15.461 -27.203 -4.332 1 98.38 314 ASP A N 1
ATOM 2451 C CA . ASP A 1 314 ? 15.125 -28.297 -5.246 1 98.38 314 ASP A CA 1
ATOM 2452 C C . ASP A 1 314 ? 13.781 -28.922 -4.887 1 98.38 314 ASP A C 1
ATOM 2454 O O . ASP A 1 314 ? 13.68 -29.688 -3.924 1 98.38 314 ASP A O 1
ATOM 2458 N N . MET A 1 315 ? 12.766 -28.609 -5.645 1 98.25 315 MET A N 1
ATOM 2459 C CA . MET A 1 315 ? 11.398 -28.984 -5.285 1 98.25 315 MET A CA 1
ATOM 2460 C C . MET A 1 315 ? 11.297 -30.484 -5.016 1 98.25 315 MET A C 1
ATOM 2462 O O . MET A 1 315 ? 10.688 -30.906 -4.031 1 98.25 315 MET A O 1
ATOM 2466 N N . LYS A 1 316 ? 11.906 -31.281 -5.867 1 98.25 316 LYS A N 1
ATOM 2467 C CA . LYS A 1 316 ? 11.828 -32.75 -5.75 1 98.25 316 LYS A CA 1
ATOM 2468 C C . LYS A 1 316 ? 12.539 -33.219 -4.492 1 98.25 316 LYS A C 1
ATOM 2470 O O . LYS A 1 316 ? 12.016 -34.094 -3.773 1 98.25 316 LYS A O 1
ATOM 2475 N N . GLN A 1 317 ? 13.672 -32.656 -4.168 1 98.5 317 GLN A N 1
ATOM 2476 C CA . GLN A 1 317 ? 14.523 -33.188 -3.096 1 98.5 317 GLN A CA 1
ATOM 2477 C C . GLN A 1 317 ? 14.18 -32.531 -1.763 1 98.5 317 GLN A C 1
ATOM 2479 O O . GLN A 1 317 ? 14.234 -33.156 -0.713 1 98.5 317 GLN A O 1
ATOM 2484 N N . ASP A 1 318 ? 13.781 -31.25 -1.813 1 98.81 318 ASP A N 1
ATOM 2485 C CA . ASP A 1 318 ? 13.68 -30.484 -0.574 1 98.81 318 ASP A CA 1
ATOM 2486 C C . ASP A 1 318 ? 12.258 -30.516 -0.018 1 98.81 318 ASP A C 1
ATOM 2488 O O . ASP A 1 318 ? 12.055 -30.328 1.182 1 98.81 318 ASP A O 1
ATOM 2492 N N . TRP A 1 319 ? 11.273 -30.719 -0.864 1 98.81 319 TRP A N 1
ATOM 2493 C CA . TRP A 1 319 ? 9.898 -30.75 -0.39 1 98.81 319 TRP A CA 1
ATOM 2494 C C . TRP A 1 319 ? 9.422 -32.188 -0.159 1 98.81 319 TRP A C 1
ATOM 2496 O O . TRP A 1 319 ? 9.594 -33.031 -1.024 1 98.81 319 TRP A O 1
ATOM 2506 N N . LYS A 1 320 ? 8.859 -32.406 0.993 1 97.69 320 LYS A N 1
ATOM 2507 C CA . LYS A 1 320 ? 8.25 -33.719 1.312 1 97.69 320 LYS A CA 1
ATOM 2508 C C . LYS A 1 320 ? 6.891 -33.844 0.634 1 97.69 320 LYS A C 1
ATOM 2510 O O . LYS A 1 320 ? 6.531 -34.938 0.183 1 97.69 320 LYS A O 1
ATOM 2515 N N . THR A 1 321 ? 6.16 -32.781 0.668 1 96.75 321 THR A N 1
ATOM 2516 C CA . THR A 1 321 ? 4.883 -32.656 -0.026 1 96.75 321 THR A CA 1
ATOM 2517 C C . THR A 1 321 ? 4.816 -31.359 -0.809 1 96.75 321 THR A C 1
ATOM 2519 O O . THR A 1 321 ? 5.414 -30.359 -0.406 1 96.75 321 THR A O 1
ATOM 2522 N N . VAL A 1 322 ? 4.07 -31.484 -1.933 1 98.12 322 VAL A N 1
ATOM 2523 C CA . VAL A 1 322 ? 3.912 -30.266 -2.705 1 98.12 322 VAL A CA 1
ATOM 2524 C C . VAL A 1 322 ? 2.617 -29.562 -2.299 1 98.12 322 VAL A C 1
ATOM 2526 O O . VAL A 1 322 ? 2.637 -28.391 -1.892 1 98.12 322 VAL A O 1
ATOM 2529 N N . PHE A 1 323 ? 1.514 -30.266 -2.404 1 98.06 323 PHE A N 1
ATOM 2530 C CA . PHE A 1 323 ? 0.215 -29.734 -2.006 1 98.06 323 PHE A CA 1
ATOM 2531 C C . PHE A 1 323 ? -0.242 -30.359 -0.691 1 98.06 323 PHE A C 1
ATOM 2533 O O . PHE A 1 323 ? 0.196 -31.453 -0.328 1 98.06 323 PHE A O 1
ATOM 2540 N N . ASP A 1 324 ? -1.033 -29.641 0.033 1 96.69 324 ASP A N 1
ATOM 2541 C CA . ASP A 1 324 ? -1.663 -30.188 1.23 1 96.69 324 ASP A CA 1
ATOM 2542 C C . ASP A 1 324 ? -2.564 -31.375 0.885 1 96.69 324 ASP A C 1
ATOM 2544 O O . ASP A 1 324 ? -3.596 -31.203 0.229 1 96.69 324 ASP A O 1
ATOM 2548 N N . PRO A 1 325 ? -2.232 -32.531 1.387 1 95.5 325 PRO A N 1
ATOM 2549 C CA . PRO A 1 325 ? -3.025 -33.719 1.017 1 95.5 325 PRO A CA 1
ATOM 2550 C C . PRO A 1 325 ? -4.469 -33.625 1.506 1 95.5 325 PRO A C 1
ATOM 2552 O O . PRO A 1 325 ? -5.355 -34.281 0.94 1 95.5 325 PRO A O 1
ATOM 2555 N N . ALA A 1 326 ? -4.688 -32.844 2.51 1 94.31 326 ALA A N 1
ATOM 2556 C CA . ALA A 1 326 ? -6.047 -32.656 3.02 1 94.31 326 ALA A CA 1
ATOM 2557 C C . ALA A 1 326 ? -6.887 -31.812 2.064 1 94.31 326 ALA A C 1
ATOM 2559 O O . ALA A 1 326 ? -8.109 -31.938 2.033 1 94.31 326 ALA A O 1
ATOM 2560 N N . MET A 1 327 ? -6.242 -30.984 1.282 1 93.69 327 MET A N 1
ATOM 2561 C CA . MET A 1 327 ? -6.941 -30.078 0.393 1 93.69 327 MET A CA 1
ATOM 2562 C C . MET A 1 327 ? -6.859 -30.547 -1.055 1 93.69 327 MET A C 1
ATOM 2564 O O . MET A 1 327 ? -7.812 -30.391 -1.819 1 93.69 327 MET A O 1
ATOM 2568 N N . CYS A 1 328 ? -5.73 -31.094 -1.401 1 94.75 328 CYS A N 1
ATOM 2569 C CA . CYS A 1 328 ? -5.457 -31.547 -2.762 1 94.75 328 CYS A CA 1
ATOM 2570 C C . CYS A 1 328 ? -4.707 -32.875 -2.754 1 94.75 328 CYS A C 1
ATOM 2572 O O . CYS A 1 328 ? -3.488 -32.906 -2.93 1 94.75 328 CYS A O 1
ATOM 2574 N N . PRO A 1 329 ? -5.465 -33.938 -2.619 1 89.44 329 PRO A N 1
ATOM 2575 C CA . PRO A 1 329 ? -4.832 -35.25 -2.574 1 89.44 329 PRO A CA 1
ATOM 2576 C C . PRO A 1 329 ? -4.191 -35.656 -3.904 1 89.44 329 PRO A C 1
ATOM 2578 O O . PRO A 1 329 ? -4.699 -35.281 -4.969 1 89.44 329 PRO A O 1
ATOM 2581 N N . ALA A 1 330 ? -2.996 -36.25 -3.76 1 79.62 330 ALA A N 1
ATOM 2582 C CA . ALA A 1 330 ? -2.318 -36.75 -4.957 1 79.62 330 ALA A CA 1
ATOM 2583 C C . ALA A 1 330 ? -3.184 -37.75 -5.699 1 79.62 330 ALA A C 1
ATOM 2585 O O . ALA A 1 330 ? -3.889 -38.562 -5.078 1 79.62 330 ALA A O 1
ATOM 2586 N N . LYS A 1 331 ? -3.279 -37.531 -6.98 1 68.06 331 LYS A N 1
ATOM 2587 C CA . LYS A 1 331 ? -3.955 -38.531 -7.777 1 68.06 331 LYS A CA 1
ATOM 2588 C C . LYS A 1 331 ? -3.074 -39.781 -7.953 1 68.06 331 LYS A C 1
ATOM 2590 O O . LYS A 1 331 ? -1.851 -39.656 -8.055 1 68.06 331 LYS A O 1
ATOM 2595 N N . MET B 1 1 ? -12.984 -10.797 81.438 1 32.25 1 MET B N 1
ATOM 2596 C CA . MET B 1 1 ? -12.148 -10.078 80.438 1 32.25 1 MET B CA 1
ATOM 2597 C C . MET B 1 1 ? -12.492 -10.492 79 1 32.25 1 MET B C 1
ATOM 2599 O O . MET B 1 1 ? -12.156 -11.594 78.625 1 32.25 1 MET B O 1
ATOM 2603 N N . LYS B 1 2 ? -13.727 -10.055 78.625 1 35.84 2 LYS B N 1
ATOM 2604 C CA . LYS B 1 2 ? -14.352 -10.234 77.312 1 35.84 2 LYS B CA 1
ATOM 2605 C C . LYS B 1 2 ? -13.461 -9.688 76.188 1 35.84 2 LYS B C 1
ATOM 2607 O O . LYS B 1 2 ? -13.125 -8.508 76.188 1 35.84 2 LYS B O 1
ATOM 2612 N N . LYS B 1 3 ? -12.547 -10.531 75.625 1 37.22 3 LYS B N 1
ATOM 2613 C CA . LYS B 1 3 ? -11.703 -10.258 74.438 1 37.22 3 LYS B CA 1
ATOM 2614 C C . LYS B 1 3 ? -12.547 -9.867 73.25 1 37.22 3 LYS B C 1
ATOM 2616 O O . LYS B 1 3 ? -13.391 -10.648 72.75 1 37.22 3 LYS B O 1
ATOM 2621 N N . THR B 1 4 ? -12.898 -8.562 73.062 1 40.25 4 THR B N 1
ATOM 2622 C CA . THR B 1 4 ? -13.555 -8.047 71.875 1 40.25 4 THR B CA 1
ATOM 2623 C C . THR B 1 4 ? -12.695 -8.305 70.688 1 40.25 4 THR B C 1
ATOM 2625 O O . THR B 1 4 ? -11.523 -7.918 70.625 1 40.25 4 THR B O 1
ATOM 2628 N N . LEU B 1 5 ? -12.938 -9.344 69.938 1 43.66 5 LEU B N 1
ATOM 2629 C CA . LEU B 1 5 ? -12.359 -9.648 68.625 1 43.66 5 LEU B CA 1
ATOM 2630 C C . LEU B 1 5 ? -12.586 -8.5 67.688 1 43.66 5 LEU B C 1
ATOM 2632 O O . LEU B 1 5 ? -13.727 -8.133 67.375 1 43.66 5 LEU B O 1
ATOM 2636 N N . LEU B 1 6 ? -11.641 -7.586 67.625 1 45.94 6 LEU B N 1
ATOM 2637 C CA . LEU B 1 6 ? -11.625 -6.496 66.625 1 45.94 6 LEU B CA 1
ATOM 2638 C C . LEU B 1 6 ? -11.531 -7.039 65.188 1 45.94 6 LEU B C 1
ATOM 2640 O O . LEU B 1 6 ? -10.57 -7.738 64.875 1 45.94 6 LEU B O 1
ATOM 2644 N N . ALA B 1 7 ? -12.625 -7.289 64.5 1 43.53 7 ALA B N 1
ATOM 2645 C CA . ALA B 1 7 ? -12.664 -7.578 63.094 1 43.53 7 ALA B CA 1
ATOM 2646 C C . ALA B 1 7 ? -12.07 -6.426 62.281 1 43.53 7 ALA B C 1
ATOM 2648 O O . ALA B 1 7 ? -12.57 -5.297 62.312 1 43.53 7 ALA B O 1
ATOM 2649 N N . CYS B 1 8 ? -10.805 -6.477 62 1 44.66 8 CYS B N 1
ATOM 2650 C CA . CYS B 1 8 ? -10.203 -5.562 61.062 1 44.66 8 CYS B CA 1
ATOM 2651 C C . CYS B 1 8 ? -10.812 -5.758 59.656 1 44.66 8 CYS B C 1
ATOM 2653 O O . CYS B 1 8 ? -10.641 -6.816 59.062 1 44.66 8 CYS B O 1
ATOM 2655 N N . THR B 1 9 ? -11.898 -5.137 59.438 1 47.88 9 THR B N 1
ATOM 2656 C CA . THR B 1 9 ? -12.406 -5.121 58.062 1 47.88 9 THR B CA 1
ATOM 2657 C C . THR B 1 9 ? -11.391 -4.488 57.125 1 47.88 9 THR B C 1
ATOM 2659 O O . THR B 1 9 ? -11.047 -3.314 57.25 1 47.88 9 THR B O 1
ATOM 2662 N N . LEU B 1 10 ? -10.547 -5.305 56.5 1 47.66 10 LEU B N 1
ATOM 2663 C CA . LEU B 1 10 ? -9.711 -4.84 55.406 1 47.66 10 LEU B CA 1
ATOM 2664 C C . LEU B 1 10 ? -10.57 -4.289 54.25 1 47.66 10 LEU B C 1
ATOM 2666 O O . LEU B 1 10 ? -11.328 -5.031 53.625 1 47.66 10 LEU B O 1
ATOM 2670 N N . MET B 1 11 ? -10.883 -2.98 54.312 1 44.97 11 MET B N 1
ATOM 2671 C CA . MET B 1 11 ? -11.453 -2.334 53.125 1 44.97 11 MET B CA 1
ATOM 2672 C C . MET B 1 11 ? -10.477 -2.363 51.938 1 44.97 11 MET B C 1
ATOM 2674 O O . MET B 1 11 ? -9.414 -1.741 52 1 44.97 11 MET B O 1
ATOM 2678 N N . LEU B 1 12 ? -10.508 -3.371 51.125 1 48.03 12 LEU B N 1
ATOM 2679 C CA . LEU B 1 12 ? -9.852 -3.312 49.844 1 48.03 12 LEU B CA 1
ATOM 2680 C C . LEU B 1 12 ? -10.383 -2.141 49 1 48.03 12 LEU B C 1
ATOM 2682 O O . LEU B 1 12 ? -11.547 -2.133 48.625 1 48.03 12 LEU B O 1
ATOM 2686 N N . GLY B 1 13 ? -9.828 -0.966 49.25 1 42.94 13 GLY B N 1
ATOM 2687 C CA . GLY B 1 13 ? -10.117 0.098 48.281 1 42.94 13 GLY B CA 1
ATOM 2688 C C . GLY B 1 13 ? -9.82 -0.286 46.844 1 42.94 13 GLY B C 1
ATOM 2689 O O . GLY B 1 13 ? -8.688 -0.632 46.531 1 42.94 13 GLY B O 1
ATOM 2690 N N . CYS B 1 14 ? -10.781 -0.75 46.125 1 44.88 14 CYS B N 1
ATOM 2691 C CA . CYS B 1 14 ? -10.672 -0.795 44.656 1 44.88 14 CYS B CA 1
ATOM 2692 C C . CYS B 1 14 ? -10.258 0.559 44.094 1 44.88 14 CYS B C 1
ATOM 2694 O O . CYS B 1 14 ? -11.055 1.495 44.062 1 44.88 14 CYS B O 1
ATOM 2696 N N . SER B 1 15 ? -9.047 0.907 44.25 1 43.41 15 SER B N 1
ATOM 2697 C CA . SER B 1 15 ? -8.609 2.035 43.438 1 43.41 15 SER B CA 1
ATOM 2698 C C . SER B 1 15 ? -9.078 1.885 42 1 43.41 15 SER B C 1
ATOM 2700 O O . SER B 1 15 ? -8.648 0.967 41.281 1 43.41 15 SER B O 1
ATOM 2702 N N . THR B 1 16 ? -10.258 2.26 41.656 1 44.66 16 THR B N 1
ATOM 2703 C CA . THR B 1 16 ? -10.539 2.494 40.25 1 44.66 16 THR B CA 1
ATOM 2704 C C . THR B 1 16 ? -9.406 3.287 39.594 1 44.66 16 THR B C 1
ATOM 2706 O O . THR B 1 16 ? -9.148 4.434 39.969 1 44.66 16 THR B O 1
ATOM 2709 N N . LEU B 1 17 ? -8.352 2.691 39.312 1 47.06 17 LEU B N 1
ATOM 2710 C CA . LEU B 1 17 ? -7.43 3.393 38.438 1 47.06 17 LEU B CA 1
ATOM 2711 C C . LEU B 1 17 ? -8.188 4.246 37.438 1 47.06 17 LEU B C 1
ATOM 2713 O O . LEU B 1 17 ? -8.984 3.723 36.656 1 47.06 17 LEU B O 1
ATOM 2717 N N . ALA B 1 18 ? -8.57 5.406 37.75 1 50.88 18 ALA B N 1
ATOM 2718 C CA . ALA B 1 18 ? -9.117 6.383 36.812 1 50.88 18 ALA B CA 1
ATOM 2719 C C . ALA B 1 18 ? -8.422 6.289 35.469 1 50.88 18 ALA B C 1
ATOM 2721 O O . ALA B 1 18 ? -7.211 6.504 35.375 1 50.88 18 ALA B O 1
ATOM 2722 N N . HIS B 1 19 ? -8.891 5.453 34.531 1 64.88 19 HIS B N 1
ATOM 2723 C CA . HIS B 1 19 ? -8.344 5.398 33.156 1 64.88 19 HIS B CA 1
ATOM 2724 C C . HIS B 1 19 ? -8.188 6.797 32.594 1 64.88 19 HIS B C 1
ATOM 2726 O O . HIS B 1 19 ? -9.117 7.602 32.625 1 64.88 19 HIS B O 1
ATOM 2732 N N . ALA B 1 20 ? -6.969 7.34 32.344 1 83.06 20 ALA B N 1
ATOM 2733 C CA . ALA B 1 20 ? -6.648 8.641 31.766 1 83.06 20 ALA B CA 1
ATOM 2734 C C . ALA B 1 20 ? -7.492 8.906 30.516 1 83.06 20 ALA B C 1
ATOM 2736 O O . ALA B 1 20 ? -7.738 8 29.719 1 83.06 20 ALA B O 1
ATOM 2737 N N . ASP B 1 21 ? -8.188 10.055 30.484 1 95 21 ASP B N 1
ATOM 2738 C CA . ASP B 1 21 ? -8.961 10.492 29.328 1 95 21 ASP B CA 1
ATOM 2739 C C . ASP B 1 21 ? -8.125 10.422 28.047 1 95 21 ASP B C 1
ATOM 2741 O O . ASP B 1 21 ? -7.188 11.203 27.875 1 95 21 ASP B O 1
ATOM 2745 N N . PRO B 1 22 ? -8.422 9.438 27.156 1 96.88 22 PRO B N 1
ATOM 2746 C CA . PRO B 1 22 ? -7.602 9.281 25.953 1 96.88 22 PRO B CA 1
ATOM 2747 C C . PRO B 1 22 ? -7.715 10.469 25 1 96.88 22 PRO B C 1
ATOM 2749 O O . PRO B 1 22 ? -6.906 10.609 24.078 1 96.88 22 PRO B O 1
ATOM 2752 N N . LEU B 1 23 ? -8.672 11.305 25.188 1 98.56 23 LEU B N 1
ATOM 2753 C CA . LEU B 1 23 ? -8.891 12.484 24.359 1 98.56 23 LEU B CA 1
ATOM 2754 C C . LEU B 1 23 ? -8.859 13.75 25.203 1 98.56 23 LEU B C 1
ATOM 2756 O O . LEU B 1 23 ? -9.742 14.602 25.094 1 98.56 23 LEU B O 1
ATOM 2760 N N . SER B 1 24 ? -7.832 13.875 26.016 1 98.25 24 SER B N 1
ATOM 2761 C CA . SER B 1 24 ? -7.723 14.953 27 1 98.25 24 SER B CA 1
ATOM 2762 C C . SER B 1 24 ? -7.527 16.297 26.312 1 98.25 24 SER B C 1
ATOM 2764 O O . SER B 1 24 ? -7.746 17.344 26.938 1 98.25 24 SER B O 1
ATOM 2766 N N . ALA B 1 25 ? -7.125 16.328 25.062 1 98.44 25 ALA B N 1
ATOM 2767 C CA . ALA B 1 25 ? -6.91 17.578 24.344 1 98.44 25 ALA B CA 1
ATOM 2768 C C . ALA B 1 25 ? -8.203 18.062 23.703 1 98.44 25 ALA B C 1
ATOM 2770 O O . ALA B 1 25 ? -8.211 19.078 23 1 98.44 25 ALA B O 1
ATOM 2771 N N . TRP B 1 26 ? -9.273 17.328 23.922 1 98.69 26 TRP B N 1
ATOM 2772 C CA . TRP B 1 26 ? -10.602 17.688 23.422 1 98.69 26 TRP B CA 1
ATOM 2773 C C . TRP B 1 26 ? -11.469 18.234 24.562 1 98.69 26 TRP B C 1
ATOM 2775 O O . TRP B 1 26 ? -11.422 17.734 25.672 1 98.69 26 TRP B O 1
ATOM 2785 N N . ASN B 1 27 ? -12.258 19.312 24.281 1 98.62 27 ASN B N 1
ATOM 2786 C CA . ASN B 1 27 ? -13.328 19.703 25.188 1 98.62 27 ASN B CA 1
ATOM 2787 C C . ASN B 1 27 ? -14.477 18.688 25.172 1 98.62 27 ASN B C 1
ATOM 2789 O O . ASN B 1 27 ? -14.656 17.969 24.188 1 98.62 27 ASN B O 1
ATOM 2793 N N . ASP B 1 28 ? -15.164 18.625 26.266 1 98.19 28 ASP B N 1
ATOM 2794 C CA . ASP B 1 28 ? -16.281 17.688 26.359 1 98.19 28 ASP B CA 1
ATOM 2795 C C . ASP B 1 28 ? -17.5 18.203 25.594 1 98.19 28 ASP B C 1
ATOM 2797 O O . ASP B 1 28 ? -18.484 18.641 26.188 1 98.19 28 ASP B O 1
ATOM 2801 N N . THR B 1 29 ? -17.406 18.203 24.344 1 98.5 29 THR B N 1
ATOM 2802 C CA . THR B 1 29 ? -18.453 18.656 23.438 1 98.5 29 THR B CA 1
ATOM 2803 C C . THR B 1 29 ? -19.047 17.484 22.672 1 98.5 29 THR B C 1
ATOM 2805 O O . THR B 1 29 ? -18.641 16.344 22.875 1 98.5 29 THR B O 1
ATOM 2808 N N . ALA B 1 30 ? -20.016 17.75 21.812 1 98.38 30 ALA B N 1
ATOM 2809 C CA . ALA B 1 30 ? -20.688 16.719 21.016 1 98.38 30 ALA B CA 1
ATOM 2810 C C . ALA B 1 30 ? -19.719 16.016 20.078 1 98.38 30 ALA B C 1
ATOM 2812 O O . ALA B 1 30 ? -19.859 14.82 19.812 1 98.38 30 ALA B O 1
ATOM 2813 N N . ALA B 1 31 ? -18.703 16.703 19.609 1 98.69 31 ALA B N 1
ATOM 2814 C CA . ALA B 1 31 ? -17.734 16.094 18.719 1 98.69 31 ALA B CA 1
ATOM 2815 C C . ALA B 1 31 ? -16.953 14.984 19.422 1 98.69 31 ALA B C 1
ATOM 2817 O O . ALA B 1 31 ? -16.859 13.867 18.906 1 98.69 31 ALA B O 1
ATOM 2818 N N . LYS B 1 32 ? -16.438 15.281 20.562 1 98.75 32 LYS B N 1
ATOM 2819 C CA . LYS B 1 32 ? -15.719 14.273 21.359 1 98.75 32 LYS B CA 1
ATOM 2820 C C . LYS B 1 32 ? -16.625 13.094 21.688 1 98.75 32 LYS B C 1
ATOM 2822 O O . LYS B 1 32 ? -16.219 11.938 21.531 1 98.75 32 LYS B O 1
ATOM 2827 N N . GLN B 1 33 ? -17.812 13.359 22.078 1 98.62 33 GLN B N 1
ATOM 2828 C CA . GLN B 1 33 ? -18.766 12.32 22.469 1 98.62 33 GLN B CA 1
ATOM 2829 C C . GLN B 1 33 ? -19.078 11.398 21.297 1 98.62 33 GLN B C 1
ATOM 2831 O O . GLN B 1 33 ? -19.234 10.188 21.469 1 98.62 33 GLN B O 1
ATOM 2836 N N . SER B 1 34 ? -19.234 11.984 20.156 1 98.75 34 SER B N 1
ATOM 2837 C CA . SER B 1 34 ? -19.562 11.18 18.984 1 98.75 34 SER B CA 1
ATOM 2838 C C . SER B 1 34 ? -18.438 10.195 18.656 1 98.75 34 SER B C 1
ATOM 2840 O O . SER B 1 34 ? -18.703 9.062 18.25 1 98.75 34 SER B O 1
ATOM 2842 N N . ILE B 1 35 ? -17.172 10.617 18.797 1 98.88 35 ILE B N 1
ATOM 2843 C CA . ILE B 1 35 ? -16.031 9.75 18.578 1 98.88 35 ILE B CA 1
ATOM 2844 C C . ILE B 1 35 ? -16.062 8.594 19.578 1 98.88 35 ILE B C 1
ATOM 2846 O O . ILE B 1 35 ? -15.984 7.426 19.188 1 98.88 35 ILE B O 1
ATOM 2850 N N . GLU B 1 36 ? -16.219 8.945 20.812 1 98.69 36 GLU B N 1
ATOM 2851 C CA . GLU B 1 36 ? -16.188 7.949 21.875 1 98.69 36 GLU B CA 1
ATOM 2852 C C . GLU B 1 36 ? -17.328 6.941 21.734 1 98.69 36 GLU B C 1
ATOM 2854 O O . GLU B 1 36 ? -17.141 5.742 21.922 1 98.69 36 GLU B O 1
ATOM 2859 N N . GLN B 1 37 ? -18.484 7.445 21.422 1 98.31 37 GLN B N 1
ATOM 2860 C CA . GLN B 1 37 ? -19.641 6.566 21.25 1 98.31 37 GLN B CA 1
ATOM 2861 C C . GLN B 1 37 ? -19.422 5.598 20.094 1 98.31 37 GLN B C 1
ATOM 2863 O O . GLN B 1 37 ? -19.719 4.406 20.219 1 98.31 37 GLN B O 1
ATOM 2868 N N . TRP B 1 38 ? -18.906 6.086 18.984 1 98.75 38 TRP B N 1
ATOM 2869 C CA . TRP B 1 38 ? -18.656 5.219 17.844 1 98.75 38 TRP B CA 1
ATOM 2870 C C . TRP B 1 38 ? -17.625 4.145 18.172 1 98.75 38 TRP B C 1
ATOM 2872 O O . TRP B 1 38 ? -17.828 2.971 17.859 1 98.75 38 TRP B O 1
ATOM 2882 N N . VAL B 1 39 ? -16.531 4.535 18.797 1 98.81 39 VAL B N 1
ATOM 2883 C CA . VAL B 1 39 ? -15.477 3.588 19.125 1 98.81 39 VAL B CA 1
ATOM 2884 C C . VAL B 1 39 ? -16 2.549 20.109 1 98.81 39 VAL B C 1
ATOM 2886 O O . VAL B 1 39 ? -15.789 1.349 19.938 1 98.81 39 VAL B O 1
ATOM 2889 N N . GLN B 1 40 ? -16.75 3.023 21.109 1 98.06 40 GLN B N 1
ATOM 2890 C CA . GLN B 1 40 ? -17.312 2.104 22.094 1 98.06 40 GLN B CA 1
ATOM 2891 C C . GLN B 1 40 ? -18.266 1.111 21.438 1 98.06 40 GLN B C 1
ATOM 2893 O O . GLN B 1 40 ? -18.188 -0.093 21.688 1 98.06 40 GLN B O 1
ATOM 2898 N N . ASN B 1 41 ? -19.125 1.59 20.609 1 98.12 41 ASN B N 1
ATOM 2899 C CA . ASN B 1 41 ? -20.125 0.734 19.969 1 98.12 41 ASN B CA 1
ATOM 2900 C C . ASN B 1 41 ? -19.5 -0.224 18.969 1 98.12 41 ASN B C 1
ATOM 2902 O O . ASN B 1 41 ? -19.938 -1.37 18.844 1 98.12 41 ASN B O 1
ATOM 2906 N N . SER B 1 42 ? -18.469 0.171 18.281 1 98.62 42 SER B N 1
ATOM 2907 C CA . SER B 1 42 ? -17.859 -0.624 17.219 1 98.62 42 SER B CA 1
ATOM 2908 C C . SER B 1 42 ? -16.906 -1.671 17.797 1 98.62 42 SER B C 1
ATOM 2910 O O . SER B 1 42 ? -16.531 -2.609 17.094 1 98.62 42 SER B O 1
ATOM 2912 N N . THR B 1 43 ? -16.516 -1.504 19.109 1 98.44 43 THR B N 1
ATOM 2913 C CA . THR B 1 43 ? -15.492 -2.4 19.641 1 98.44 43 THR B CA 1
ATOM 2914 C C . THR B 1 43 ? -16.062 -3.275 20.75 1 98.44 43 THR B C 1
ATOM 2916 O O . THR B 1 43 ? -15.422 -4.238 21.172 1 98.44 43 THR B O 1
ATOM 2919 N N . ARG B 1 44 ? -17.234 -2.965 21.203 1 97.19 44 ARG B N 1
ATOM 2920 C CA . ARG B 1 44 ? -17.859 -3.74 22.281 1 97.19 44 ARG B CA 1
ATOM 2921 C C . ARG B 1 44 ? -18.484 -5.016 21.734 1 97.19 44 ARG B C 1
ATOM 2923 O O . ARG B 1 44 ? -19.422 -4.953 20.922 1 97.19 44 ARG B O 1
ATOM 2930 N N . GLN B 1 45 ? -18.078 -6.125 22.266 1 95.88 45 GLN B N 1
ATOM 2931 C CA . GLN B 1 45 ? -18.656 -7.402 21.859 1 95.88 45 GLN B CA 1
ATOM 2932 C C . GLN B 1 45 ? -20.156 -7.453 22.156 1 95.88 45 GLN B C 1
ATOM 2934 O O . GLN B 1 45 ? -20.578 -7.047 23.25 1 95.88 45 GLN B O 1
ATOM 2939 N N . GLY B 1 46 ? -20.906 -7.891 21.25 1 94.31 46 GLY B N 1
ATOM 2940 C CA . GLY B 1 46 ? -22.344 -8 21.453 1 94.31 46 GLY B CA 1
ATOM 2941 C C . GLY B 1 46 ? -23.109 -6.785 20.953 1 94.31 46 GLY B C 1
ATOM 2942 O O . GLY B 1 46 ? -24.328 -6.832 20.812 1 94.31 46 GLY B O 1
ATOM 2943 N N . SER B 1 47 ? -22.375 -5.73 20.781 1 95.06 47 SER B N 1
ATOM 2944 C CA . SER B 1 47 ? -23.031 -4.547 20.234 1 95.06 47 SER B CA 1
ATOM 2945 C C . SER B 1 47 ? -23.578 -4.816 18.828 1 95.06 47 SER B C 1
ATOM 2947 O O . SER B 1 47 ? -22.984 -5.578 18.062 1 95.06 47 SER B O 1
ATOM 2949 N N . ASP B 1 48 ? -24.672 -4.152 18.469 1 95.88 48 ASP B N 1
ATOM 2950 C CA . ASP B 1 48 ? -25.297 -4.305 17.156 1 95.88 48 ASP B CA 1
ATOM 2951 C C . ASP B 1 48 ? -24.438 -3.705 16.047 1 95.88 48 ASP B C 1
ATOM 2953 O O . ASP B 1 48 ? -24.625 -4.004 14.875 1 95.88 48 ASP B O 1
ATOM 2957 N N . THR B 1 49 ? -23.438 -2.889 16.438 1 98 49 THR B N 1
ATOM 2958 C CA . THR B 1 49 ? -22.609 -2.227 15.438 1 98 49 THR B CA 1
ATOM 2959 C C . THR B 1 49 ? -21.141 -2.621 15.609 1 98 49 THR B C 1
ATOM 2961 O O . THR B 1 49 ? -20.25 -1.862 15.242 1 98 49 THR B O 1
ATOM 2964 N N . PHE B 1 50 ? -20.984 -3.777 16.266 1 98.44 50 PHE B N 1
ATOM 2965 C CA . PHE B 1 50 ? -19.641 -4.32 16.453 1 98.44 50 PHE B CA 1
ATOM 2966 C C . PHE B 1 50 ? -18.953 -4.512 15.109 1 98.44 50 PHE B C 1
ATOM 2968 O O . PHE B 1 50 ? -19.547 -5.016 14.156 1 98.44 50 PHE B O 1
ATOM 2975 N N . ILE B 1 51 ? -17.703 -4.07 15 1 98.56 51 ILE B N 1
ATOM 2976 C CA . ILE B 1 51 ? -16.875 -4.281 13.828 1 98.56 51 ILE B CA 1
ATOM 2977 C C . ILE B 1 51 ? -15.727 -5.23 14.172 1 98.56 51 ILE B C 1
ATOM 2979 O O . ILE B 1 51 ? -14.898 -4.93 15.047 1 98.56 51 ILE B O 1
ATOM 2983 N N . PRO B 1 52 ? -15.633 -6.352 13.484 1 97.38 52 PRO B N 1
ATOM 2984 C CA . PRO B 1 52 ? -14.508 -7.246 13.734 1 97.38 52 PRO B CA 1
ATOM 2985 C C . PRO B 1 52 ? -13.156 -6.551 13.578 1 97.38 52 PRO B C 1
ATOM 2987 O O . PRO B 1 52 ? -13 -5.684 12.719 1 97.38 52 PRO B O 1
ATOM 2990 N N . GLU B 1 53 ? -12.195 -6.941 14.398 1 97.19 53 GLU B N 1
ATOM 2991 C CA . GLU B 1 53 ? -10.906 -6.262 14.445 1 97.19 53 GLU B CA 1
ATOM 2992 C C . GLU B 1 53 ? -10.234 -6.25 13.078 1 97.19 53 GLU B C 1
ATOM 2994 O O . GLU B 1 53 ? -9.617 -5.258 12.688 1 97.19 53 GLU B O 1
ATOM 2999 N N . ASP B 1 54 ? -10.352 -7.312 12.289 1 95.44 54 ASP B N 1
ATOM 3000 C CA . ASP B 1 54 ? -9.672 -7.434 11.008 1 95.44 54 ASP B CA 1
ATOM 3001 C C . ASP B 1 54 ? -10.359 -6.594 9.938 1 95.44 54 ASP B C 1
ATOM 3003 O O . ASP B 1 54 ? -9.914 -6.559 8.789 1 95.44 54 ASP B O 1
ATOM 3007 N N . GLN B 1 55 ? -11.383 -5.844 10.328 1 96.94 55 GLN B N 1
ATOM 3008 C CA . GLN B 1 55 ? -12.094 -4.965 9.406 1 96.94 55 GLN B CA 1
ATOM 3009 C C . GLN B 1 55 ? -11.953 -3.502 9.82 1 96.94 55 GLN B C 1
ATOM 3011 O O . GLN B 1 55 ? -12.43 -2.605 9.125 1 96.94 55 GLN B O 1
ATOM 3016 N N . ARG B 1 56 ? -11.227 -3.209 10.859 1 98.56 56 ARG B N 1
ATOM 3017 C CA . ARG B 1 56 ? -11.195 -1.875 11.453 1 98.56 56 ARG B CA 1
ATOM 3018 C C . ARG B 1 56 ? -10.094 -1.025 10.82 1 98.56 56 ARG B C 1
ATOM 3020 O O . ARG B 1 56 ? -9.102 -0.709 11.469 1 98.56 56 ARG B O 1
ATOM 3027 N N . TYR B 1 57 ? -10.375 -0.596 9.594 1 98.75 57 TYR B N 1
ATOM 3028 C CA . TYR B 1 57 ? -9.492 0.321 8.883 1 98.75 57 TYR B CA 1
ATOM 3029 C C . TYR B 1 57 ? -10.07 1.73 8.859 1 98.75 57 TYR B C 1
ATOM 3031 O O . TYR B 1 57 ? -11.227 1.927 8.484 1 98.75 57 TYR B O 1
ATOM 3039 N N . VAL B 1 58 ? -9.273 2.709 9.25 1 98.94 58 VAL B N 1
ATOM 3040 C CA . VAL B 1 58 ? -9.711 4.098 9.18 1 98.94 58 VAL B CA 1
ATOM 3041 C C . VAL B 1 58 ? -8.68 4.926 8.414 1 98.94 58 VAL B C 1
ATOM 3043 O O . VAL B 1 58 ? -7.484 4.625 8.445 1 98.94 58 VAL B O 1
ATOM 3046 N N . VAL B 1 59 ? -9.156 5.953 7.742 1 99 59 VAL B N 1
ATOM 3047 C CA . VAL B 1 59 ? -8.289 6.734 6.867 1 99 59 VAL B CA 1
ATOM 3048 C C . VAL B 1 59 ? -8.352 8.211 7.254 1 99 59 VAL B C 1
ATOM 3050 O O . VAL B 1 59 ? -9.43 8.734 7.535 1 99 59 VAL B O 1
ATOM 3053 N N . PHE B 1 60 ? -7.184 8.836 7.316 1 99 60 PHE B N 1
ATOM 3054 C CA . PHE B 1 60 ? -7.023 10.242 7.664 1 99 60 PHE B CA 1
ATOM 3055 C C . PHE B 1 60 ? -6.387 11.016 6.516 1 99 60 PHE B C 1
ATOM 3057 O O . PHE B 1 60 ? -5.355 10.602 5.98 1 99 60 PHE B O 1
ATOM 3064 N N . ASP B 1 61 ? -6.996 12.141 6.164 1 98.88 61 ASP B N 1
ATOM 3065 C CA . ASP B 1 61 ? -6.223 13.156 5.457 1 98.88 61 ASP B CA 1
ATOM 3066 C C . ASP B 1 61 ? -5.07 13.672 6.32 1 98.88 61 ASP B C 1
ATOM 3068 O O . ASP B 1 61 ? -5.074 13.492 7.539 1 98.88 61 ASP B O 1
ATOM 3072 N N . ASN B 1 62 ? -4.074 14.281 5.625 1 98.75 62 ASN B N 1
ATOM 3073 C CA . ASN B 1 62 ? -2.939 14.805 6.383 1 98.75 62 ASN B CA 1
ATOM 3074 C C . ASN B 1 62 ? -3.014 16.312 6.535 1 98.75 62 ASN B C 1
ATOM 3076 O O . ASN B 1 62 ? -3.334 16.828 7.609 1 98.75 62 ASN B O 1
ATOM 3080 N N . ASP B 1 63 ? -2.828 17.078 5.445 1 97.69 63 ASP B N 1
ATOM 3081 C CA . ASP B 1 63 ? -2.822 18.531 5.461 1 97.69 63 ASP B CA 1
ATOM 3082 C C . ASP B 1 63 ? -4.16 19.078 5.949 1 97.69 63 ASP B C 1
ATOM 3084 O O . ASP B 1 63 ? -5.207 18.797 5.359 1 97.69 63 ASP B O 1
ATOM 3088 N N . GLY B 1 64 ? -4.082 19.828 6.992 1 97.25 64 GLY B N 1
ATOM 3089 C CA . GLY B 1 64 ? -5.281 20.438 7.551 1 97.25 64 GLY B CA 1
ATOM 3090 C C . GLY B 1 64 ? -6.047 19.5 8.477 1 97.25 64 GLY B C 1
ATOM 3091 O O . GLY B 1 64 ? -6.949 19.938 9.195 1 97.25 64 GLY B O 1
ATOM 3092 N N . THR B 1 65 ? -5.695 18.219 8.469 1 98.69 65 THR B N 1
ATOM 3093 C CA . THR B 1 65 ? -6.363 17.234 9.305 1 98.69 65 THR B CA 1
ATOM 3094 C C . THR B 1 65 ? -5.453 16.781 10.445 1 98.69 65 THR B C 1
ATOM 3096 O O . THR B 1 65 ? -5.871 16.734 11.602 1 98.69 65 THR B O 1
ATOM 3099 N N . LEU B 1 66 ? -4.16 16.5 10.125 1 98.88 66 LEU B N 1
ATOM 3100 C CA . LEU B 1 66 ? -3.24 16.016 11.141 1 98.88 66 LEU B CA 1
ATOM 3101 C C . LEU B 1 66 ? -2.189 17.062 11.477 1 98.88 66 LEU B C 1
ATOM 3103 O O . LEU B 1 66 ? -1.573 17.016 12.547 1 98.88 66 LEU B O 1
ATOM 3107 N N . TRP B 1 67 ? -1.917 18.016 10.531 1 98.38 67 TRP B N 1
ATOM 3108 C CA . TRP B 1 67 ? -1.071 19.188 10.758 1 98.38 67 TRP B CA 1
ATOM 3109 C C . TRP B 1 67 ? -1.554 20.375 9.93 1 98.38 67 TRP B C 1
ATOM 3111 O O . TRP B 1 67 ? -2.547 20.266 9.203 1 98.38 67 TRP B O 1
ATOM 3121 N N . PRO B 1 68 ? -0.926 21.547 10.078 1 96.5 68 PRO B N 1
ATOM 3122 C CA . PRO B 1 68 ? -1.408 22.734 9.375 1 96.5 68 PRO B CA 1
ATOM 3123 C C . PRO B 1 68 ? -1.242 22.641 7.855 1 96.5 68 PRO B C 1
ATOM 3125 O O . PRO B 1 68 ? -0.401 21.875 7.375 1 96.5 68 PRO B O 1
ATOM 3128 N N . GLU B 1 69 ? -2.076 23.406 7.109 1 95 69 GLU B N 1
ATOM 3129 C CA . GLU B 1 69 ? -1.93 23.484 5.66 1 95 69 GLU B CA 1
ATOM 3130 C C . GLU B 1 69 ? -1.971 24.938 5.176 1 95 69 GLU B C 1
ATOM 3132 O O . GLU B 1 69 ? -1.82 25.203 3.98 1 95 69 GLU B O 1
ATOM 3137 N N . ALA B 1 70 ? -2.307 25.812 6.129 1 90.81 70 ALA B N 1
ATOM 3138 C CA . ALA B 1 70 ? -2.336 27.234 5.809 1 90.81 70 ALA B CA 1
ATOM 3139 C C . ALA B 1 70 ? -1.091 27.938 6.34 1 90.81 70 ALA B C 1
ATOM 3141 O O . ALA B 1 70 ? -0.59 27.609 7.414 1 90.81 70 ALA B O 1
ATOM 3142 N N . PRO B 1 71 ? -0.601 29 5.684 1 87 71 PRO B N 1
ATOM 3143 C CA . PRO B 1 71 ? -1.079 29.453 4.379 1 87 71 PRO B CA 1
ATOM 3144 C C . PRO B 1 71 ? -0.647 28.547 3.234 1 87 71 PRO B C 1
ATOM 3146 O O . PRO B 1 71 ? -1.253 28.562 2.16 1 87 71 PRO B O 1
ATOM 3149 N N . LEU B 1 72 ? 0.497 27.766 3.439 1 90 72 LEU B N 1
ATOM 3150 C CA . LEU B 1 72 ? 0.993 26.766 2.504 1 90 72 LEU B CA 1
ATOM 3151 C C . LEU B 1 72 ? 1.203 25.422 3.203 1 90 72 LEU B C 1
ATOM 3153 O O . LEU B 1 72 ? 1.608 25.391 4.367 1 90 72 LEU B O 1
ATOM 3157 N N . THR B 1 73 ? 0.969 24.391 2.436 1 94.19 73 THR B N 1
ATOM 3158 C CA . THR B 1 73 ? 1.279 23.078 3 1 94.19 73 THR B CA 1
ATOM 3159 C C . THR B 1 73 ? 2.773 22.953 3.281 1 94.19 73 THR B C 1
ATOM 3161 O O . THR B 1 73 ? 3.59 23.625 2.646 1 94.19 73 THR B O 1
ATOM 3164 N N . PHE B 1 74 ? 3.137 22.109 4.223 1 96.31 74 PHE B N 1
ATOM 3165 C CA . PHE B 1 74 ? 4.539 21.906 4.574 1 96.31 74 PHE B CA 1
ATOM 3166 C C . PHE B 1 74 ? 5.336 21.438 3.365 1 96.31 74 PHE B C 1
ATOM 3168 O O . PHE B 1 74 ? 6.484 21.844 3.174 1 96.31 74 PHE B O 1
ATOM 3175 N N . GLN B 1 75 ? 4.777 20.547 2.521 1 96.44 75 GLN B N 1
ATOM 3176 C CA . GLN B 1 75 ? 5.516 20.031 1.371 1 96.44 75 GLN B CA 1
ATOM 3177 C C . GLN B 1 75 ? 5.82 21.156 0.374 1 96.44 75 GLN B C 1
ATOM 3179 O O . GLN B 1 75 ? 6.898 21.188 -0.221 1 96.44 75 GLN B O 1
ATOM 3184 N N . VAL B 1 76 ? 4.836 22.047 0.131 1 94.38 76 VAL B N 1
ATOM 3185 C CA . VAL B 1 76 ? 5.082 23.172 -0.771 1 94.38 76 VAL B CA 1
ATOM 3186 C C . VAL B 1 76 ? 6.195 24.047 -0.209 1 94.38 76 VAL B C 1
ATOM 3188 O O . VAL B 1 76 ? 7.078 24.484 -0.948 1 94.38 76 VAL B O 1
ATOM 3191 N N . LYS B 1 77 ? 6.16 24.297 1.124 1 94.88 77 LYS B N 1
ATOM 3192 C CA . LYS B 1 77 ? 7.238 25.062 1.745 1 94.88 77 LYS B CA 1
ATOM 3193 C C . LYS B 1 77 ? 8.586 24.391 1.522 1 94.88 77 LYS B C 1
ATOM 3195 O O . LYS B 1 77 ? 9.578 25.062 1.218 1 94.88 77 LYS B O 1
ATOM 3200 N N . PHE B 1 78 ? 8.68 23.109 1.689 1 97.69 78 PHE B N 1
ATOM 3201 C CA . PHE B 1 78 ? 9.891 22.344 1.433 1 97.69 78 PHE B CA 1
ATOM 3202 C C . PHE B 1 78 ? 10.367 22.547 -0.004 1 97.69 78 PHE B C 1
ATOM 3204 O O . PHE B 1 78 ? 11.547 22.781 -0.247 1 97.69 78 PHE B O 1
ATOM 3211 N N . ILE B 1 79 ? 9.414 22.406 -0.978 1 97.06 79 ILE B N 1
ATOM 3212 C CA . ILE B 1 79 ? 9.734 22.531 -2.396 1 97.06 79 ILE B CA 1
ATOM 3213 C C . ILE B 1 79 ? 10.328 23.906 -2.672 1 97.06 79 ILE B C 1
ATOM 3215 O O . ILE B 1 79 ? 11.344 24.031 -3.359 1 97.06 79 ILE B O 1
ATOM 3219 N N . LEU B 1 80 ? 9.688 24.969 -2.117 1 96.38 80 LEU B N 1
ATOM 3220 C CA . LEU B 1 80 ? 10.172 26.328 -2.324 1 96.38 80 LEU B CA 1
ATOM 3221 C C . LEU B 1 80 ? 11.57 26.484 -1.739 1 96.38 80 LEU B C 1
ATOM 3223 O O . LEU B 1 80 ? 12.453 27.047 -2.389 1 96.38 80 LEU B O 1
ATOM 3227 N N . ASP B 1 81 ? 11.781 25.953 -0.539 1 96.62 81 ASP B N 1
ATOM 3228 C CA . ASP B 1 81 ? 13.086 26.047 0.109 1 96.62 81 ASP B CA 1
ATOM 3229 C C . ASP B 1 81 ? 14.148 25.266 -0.667 1 96.62 81 ASP B C 1
ATOM 3231 O O . ASP B 1 81 ? 15.297 25.719 -0.779 1 96.62 81 ASP B O 1
ATOM 3235 N N . GLU B 1 82 ? 13.797 24.141 -1.163 1 97 82 GLU B N 1
ATOM 3236 C CA . GLU B 1 82 ? 14.727 23.328 -1.941 1 97 82 GLU B CA 1
ATOM 3237 C C . GLU B 1 82 ? 15.117 24.031 -3.24 1 97 82 GLU B C 1
ATOM 3239 O O . GLU B 1 82 ? 16.266 23.969 -3.662 1 97 82 GLU B O 1
ATOM 3244 N N . VAL B 1 83 ? 14.125 24.594 -3.91 1 97.06 83 VAL B N 1
ATOM 3245 C CA . VAL B 1 83 ? 14.398 25.344 -5.141 1 97.06 83 VAL B CA 1
ATOM 3246 C C . VAL B 1 83 ? 15.375 26.469 -4.855 1 97.06 83 VAL B C 1
ATOM 3248 O O . VAL B 1 83 ? 16.328 26.672 -5.605 1 97.06 83 VAL B O 1
ATOM 3251 N N . LYS B 1 84 ? 15.195 27.172 -3.779 1 96.44 84 LYS B N 1
ATOM 3252 C CA . LYS B 1 84 ? 16.109 28.25 -3.396 1 96.44 84 LYS B CA 1
ATOM 3253 C C . LYS B 1 84 ? 17.5 27.703 -3.107 1 96.44 84 LYS B C 1
ATOM 3255 O O . LYS B 1 84 ? 18.5 28.312 -3.52 1 96.44 84 LYS B O 1
ATOM 3260 N N . ARG B 1 85 ? 17.547 26.625 -2.402 1 95.38 85 ARG B N 1
ATOM 3261 C CA . ARG B 1 85 ? 18.828 26.016 -2.059 1 95.38 85 ARG B CA 1
ATOM 3262 C C . ARG B 1 85 ? 19.594 25.609 -3.312 1 95.38 85 ARG B C 1
ATOM 3264 O O . ARG B 1 85 ? 20.812 25.734 -3.365 1 95.38 85 ARG B O 1
ATOM 3271 N N . LEU B 1 86 ? 18.875 25.141 -4.312 1 95.44 86 LEU B N 1
ATOM 3272 C CA . LEU B 1 86 ? 19.484 24.594 -5.523 1 95.44 86 LEU B CA 1
ATOM 3273 C C . LEU B 1 86 ? 19.781 25.703 -6.527 1 95.44 86 LEU B C 1
ATOM 3275 O O . LEU B 1 86 ? 20.531 25.5 -7.48 1 95.44 86 LEU B O 1
ATOM 3279 N N . ALA B 1 87 ? 19.266 26.859 -6.375 1 95.75 87 ALA B N 1
ATOM 3280 C CA . ALA B 1 87 ? 19.281 27.953 -7.352 1 95.75 87 ALA B CA 1
ATOM 3281 C C . ALA B 1 87 ? 20.703 28.281 -7.793 1 95.75 87 ALA B C 1
ATOM 3283 O O . ALA B 1 87 ? 20.953 28.5 -8.984 1 95.75 87 ALA B O 1
ATOM 3284 N N . PRO B 1 88 ? 21.703 28.297 -6.859 1 95.94 88 PRO B N 1
ATOM 3285 C CA . PRO B 1 88 ? 23.062 28.625 -7.289 1 95.94 88 PRO B CA 1
ATOM 3286 C C . PRO B 1 88 ? 23.625 27.656 -8.328 1 95.94 88 PRO B C 1
ATOM 3288 O O . PRO B 1 88 ? 24.453 28.031 -9.148 1 95.94 88 PRO B O 1
ATOM 3291 N N . GLU B 1 89 ? 23.109 26.5 -8.375 1 95.31 89 GLU B N 1
ATOM 3292 C CA . GLU B 1 89 ? 23.562 25.484 -9.312 1 95.31 89 GLU B CA 1
ATOM 3293 C C . GLU B 1 89 ? 22.766 25.516 -10.617 1 95.31 89 GLU B C 1
ATOM 3295 O O . GLU B 1 89 ? 23.109 24.828 -11.57 1 95.31 89 GLU B O 1
ATOM 3300 N N . HIS B 1 90 ? 21.797 26.375 -10.672 1 95.75 90 HIS B N 1
ATOM 3301 C CA . HIS B 1 90 ? 20.906 26.469 -11.828 1 95.75 90 HIS B CA 1
ATOM 3302 C C . HIS B 1 90 ? 20.734 27.906 -12.281 1 95.75 90 HIS B C 1
ATOM 3304 O O . HIS B 1 90 ? 19.641 28.453 -12.219 1 95.75 90 HIS B O 1
ATOM 3310 N N . PRO B 1 91 ? 21.688 28.438 -12.859 1 95 91 PRO B N 1
ATOM 3311 C CA . PRO B 1 91 ? 21.609 29.844 -13.281 1 95 91 PRO B CA 1
ATOM 3312 C C . PRO B 1 91 ? 20.484 30.078 -14.297 1 95 91 PRO B C 1
ATOM 3314 O O . PRO B 1 91 ? 19.953 31.203 -14.383 1 95 91 PRO B O 1
ATOM 3317 N N . GLU B 1 92 ? 20.125 29.031 -15.008 1 94.38 92 GLU B N 1
ATOM 3318 C CA . GLU B 1 92 ? 19.078 29.156 -16 1 94.38 92 GLU B CA 1
ATOM 3319 C C . GLU B 1 92 ? 17.734 29.484 -15.359 1 94.38 92 GLU B C 1
ATOM 3321 O O . GLU B 1 92 ? 16.828 29.984 -16.016 1 94.38 92 GLU B O 1
ATOM 3326 N N . TRP B 1 93 ? 17.531 29.25 -14.031 1 94.88 93 TRP B N 1
ATOM 3327 C CA . TRP B 1 93 ? 16.266 29.516 -13.328 1 94.88 93 TRP B CA 1
ATOM 3328 C C . TRP B 1 93 ? 16.016 31.016 -13.234 1 94.88 93 TRP B C 1
ATOM 3330 O O . TRP B 1 93 ? 14.867 31.438 -13.062 1 94.88 93 TRP B O 1
ATOM 3340 N N . LYS B 1 94 ? 17.031 31.812 -13.398 1 91.31 94 LYS B N 1
ATOM 3341 C CA . LYS B 1 94 ? 16.906 33.25 -13.297 1 91.31 94 LYS B CA 1
ATOM 3342 C C . LYS B 1 94 ? 16.047 33.812 -14.43 1 91.31 94 LYS B C 1
ATOM 3344 O O . LYS B 1 94 ? 15.43 34.875 -14.281 1 91.31 94 LYS B O 1
ATOM 3349 N N . LYS B 1 95 ? 16 33.125 -15.469 1 93.94 95 LYS B N 1
ATOM 3350 C CA . LYS B 1 95 ? 15.281 33.594 -16.656 1 93.94 95 LYS B CA 1
ATOM 3351 C C . LYS B 1 95 ? 13.82 33.188 -16.609 1 93.94 95 LYS B C 1
ATOM 3353 O O . LYS B 1 95 ? 13.008 33.625 -17.422 1 93.94 95 LYS B O 1
ATOM 3358 N N . ASP B 1 96 ? 13.43 32.344 -15.734 1 96 96 ASP B N 1
ATOM 3359 C CA . ASP B 1 96 ? 12.07 31.828 -15.617 1 96 96 ASP B CA 1
ATOM 3360 C C . ASP B 1 96 ? 11.281 32.594 -14.555 1 96 96 ASP B C 1
ATOM 3362 O O . ASP B 1 96 ? 11.656 32.594 -13.375 1 96 96 ASP B O 1
ATOM 3366 N N . PRO B 1 97 ? 10.203 33.188 -14.906 1 95.75 97 PRO B N 1
ATOM 3367 C CA . PRO B 1 97 ? 9.438 34 -13.969 1 95.75 97 PRO B CA 1
ATOM 3368 C C . PRO B 1 97 ? 8.977 33.219 -12.742 1 95.75 97 PRO B C 1
ATOM 3370 O O . PRO B 1 97 ? 8.875 33.781 -11.648 1 95.75 97 PRO B O 1
ATOM 3373 N N . LEU B 1 98 ? 8.648 32 -12.922 1 96.81 98 LEU B N 1
ATOM 3374 C CA . LEU B 1 98 ? 8.188 31.188 -11.797 1 96.81 98 LEU B CA 1
ATOM 3375 C C . LEU B 1 98 ? 9.297 31.016 -10.766 1 96.81 98 LEU B C 1
ATOM 3377 O O . LEU B 1 98 ? 9.062 31.203 -9.562 1 96.81 98 LEU B O 1
ATOM 3381 N N . PHE B 1 99 ? 10.438 30.656 -11.195 1 97.44 99 PHE B N 1
ATOM 3382 C CA . PHE B 1 99 ? 11.562 30.484 -10.289 1 97.44 99 PHE B CA 1
ATOM 3383 C C . PHE B 1 99 ? 11.953 31.828 -9.656 1 97.44 99 PHE B C 1
ATOM 3385 O O . PHE B 1 99 ? 12.359 31.875 -8.492 1 97.44 99 PHE B O 1
ATOM 3392 N N . ASN B 1 100 ? 11.844 32.906 -10.406 1 95.75 100 ASN B N 1
ATOM 3393 C CA . ASN B 1 100 ? 12.086 34.219 -9.852 1 95.75 100 ASN B CA 1
ATOM 3394 C C . ASN B 1 100 ? 11.102 34.531 -8.719 1 95.75 100 ASN B C 1
ATOM 3396 O O . ASN B 1 100 ? 11.477 35.156 -7.727 1 95.75 100 ASN B O 1
ATOM 3400 N N . ALA B 1 101 ? 9.883 34.156 -8.969 1 96.56 101 ALA B N 1
ATOM 3401 C CA . ALA B 1 101 ? 8.891 34.344 -7.922 1 96.56 101 ALA B CA 1
ATOM 3402 C C . ALA B 1 101 ? 9.289 33.625 -6.648 1 96.56 101 ALA B C 1
ATOM 3404 O O . ALA B 1 101 ? 9.102 34.125 -5.539 1 96.56 101 ALA B O 1
ATOM 3405 N N . VAL B 1 102 ? 9.773 32.375 -6.781 1 96.94 102 VAL B N 1
ATOM 3406 C CA . VAL B 1 102 ? 10.227 31.578 -5.637 1 96.94 102 VAL B CA 1
ATOM 3407 C C . VAL B 1 102 ? 11.367 32.312 -4.926 1 96.94 102 VAL B C 1
ATOM 3409 O O . VAL B 1 102 ? 11.352 32.469 -3.701 1 96.94 102 VAL B O 1
ATOM 3412 N N . MET B 1 103 ? 12.344 32.875 -5.668 1 95.44 103 MET B N 1
ATOM 3413 C CA . MET B 1 103 ? 13.516 33.562 -5.102 1 95.44 103 MET B CA 1
ATOM 3414 C C . MET B 1 103 ? 13.102 34.812 -4.348 1 95.44 103 MET B C 1
ATOM 3416 O O . MET B 1 103 ? 13.734 35.188 -3.355 1 95.44 103 MET B O 1
ATOM 3420 N N . ASN B 1 104 ? 12.055 35.406 -4.785 1 95 104 ASN B N 1
ATOM 3421 C CA . ASN B 1 104 ? 11.617 36.688 -4.199 1 95 104 ASN B CA 1
ATOM 3422 C C . ASN B 1 104 ? 10.5 36.469 -3.186 1 95 104 ASN B C 1
ATOM 3424 O O . ASN B 1 104 ? 9.859 37.438 -2.746 1 95 104 ASN B O 1
ATOM 3428 N N . ASN B 1 105 ? 10.164 35.25 -2.924 1 93.38 105 ASN B N 1
ATOM 3429 C CA . ASN B 1 105 ? 9.109 34.875 -1.978 1 93.38 105 ASN B CA 1
ATOM 3430 C C . ASN B 1 105 ? 7.766 35.469 -2.383 1 93.38 105 ASN B C 1
ATOM 3432 O O . ASN B 1 105 ? 7.027 36 -1.535 1 93.38 105 ASN B O 1
ATOM 3436 N N . ASP B 1 106 ? 7.566 35.562 -3.697 1 93.56 106 ASP B N 1
ATOM 3437 C CA . ASP B 1 106 ? 6.301 36.062 -4.223 1 93.56 106 ASP B CA 1
ATOM 3438 C C . ASP B 1 106 ? 5.242 34.969 -4.246 1 93.56 106 ASP B C 1
ATOM 3440 O O . ASP B 1 106 ? 4.914 34.438 -5.309 1 93.56 106 ASP B O 1
ATOM 3444 N N . LEU B 1 107 ? 4.621 34.719 -3.152 1 88.69 107 LEU B N 1
ATOM 3445 C CA . LEU B 1 107 ? 3.676 33.625 -2.98 1 88.69 107 LEU B CA 1
ATOM 3446 C C . LEU B 1 107 ? 2.463 33.812 -3.887 1 88.69 107 LEU B C 1
ATOM 3448 O O . LEU B 1 107 ? 1.892 32.812 -4.371 1 88.69 107 LEU B O 1
ATOM 3452 N N . LYS B 1 108 ? 2.086 35 -4.043 1 88.56 108 LYS B N 1
ATOM 3453 C CA . LYS B 1 108 ? 0.944 35.281 -4.91 1 88.56 108 LYS B CA 1
ATOM 3454 C C . LYS B 1 108 ? 1.212 34.812 -6.34 1 88.56 108 LYS B C 1
ATOM 3456 O O . LYS B 1 108 ? 0.348 34.219 -6.973 1 88.56 108 LYS B O 1
ATOM 3461 N N . ALA B 1 109 ? 2.377 35.156 -6.809 1 91.25 109 ALA B N 1
ATOM 3462 C CA . ALA B 1 109 ? 2.758 34.719 -8.156 1 91.25 109 ALA B CA 1
ATOM 3463 C C . ALA B 1 109 ? 2.836 33.219 -8.25 1 91.25 109 ALA B C 1
ATOM 3465 O O . ALA B 1 109 ? 2.457 32.625 -9.273 1 91.25 109 ALA B O 1
ATOM 3466 N N . ILE B 1 110 ? 3.312 32.562 -7.266 1 90.81 110 ILE B N 1
ATOM 3467 C CA . ILE B 1 110 ? 3.428 31.109 -7.227 1 90.81 110 ILE B CA 1
ATOM 3468 C C . ILE B 1 110 ? 2.037 30.484 -7.23 1 90.81 110 ILE B C 1
ATOM 3470 O O . ILE B 1 110 ? 1.772 29.547 -7.992 1 90.81 110 ILE B O 1
ATOM 3474 N N . GLU B 1 111 ? 1.197 31 -6.41 1 85.75 111 GLU B N 1
ATOM 3475 C CA . GLU B 1 111 ? -0.176 30.516 -6.355 1 85.75 111 GLU B CA 1
ATOM 3476 C C . GLU B 1 111 ? -0.86 30.641 -7.715 1 85.75 111 GLU B C 1
ATOM 3478 O O . GLU B 1 111 ? -1.596 29.734 -8.125 1 85.75 111 GLU B O 1
ATOM 3483 N N . LYS B 1 112 ? -0.625 31.719 -8.359 1 86.94 112 LYS B N 1
ATOM 3484 C CA . LYS B 1 112 ? -1.249 32 -9.648 1 86.94 112 LYS B CA 1
ATOM 3485 C C . LYS B 1 112 ? -0.775 31.031 -10.727 1 86.94 112 LYS B C 1
ATOM 3487 O O . LYS B 1 112 ? -1.46 30.828 -11.727 1 86.94 112 LYS B O 1
ATOM 3492 N N . SER B 1 113 ? 0.354 30.484 -10.484 1 90.56 113 SER B N 1
ATOM 3493 C CA . SER B 1 113 ? 0.909 29.562 -11.469 1 90.56 113 SER B CA 1
ATOM 3494 C C . SER B 1 113 ? 0.136 28.25 -11.492 1 90.56 113 SER B C 1
ATOM 3496 O O . SER B 1 113 ? 0.287 27.453 -12.422 1 90.56 113 SER B O 1
ATOM 3498 N N . GLY B 1 114 ? -0.662 27.984 -10.492 1 84.12 114 GLY B N 1
ATOM 3499 C CA . GLY B 1 114 ? -1.559 26.844 -10.477 1 84.12 114 GLY B CA 1
ATOM 3500 C C . GLY B 1 114 ? -0.83 25.516 -10.375 1 84.12 114 GLY B C 1
ATOM 3501 O O . GLY B 1 114 ? 0.317 25.469 -9.922 1 84.12 114 GLY B O 1
ATOM 3502 N N . GLU B 1 115 ? -1.562 24.5 -10.695 1 83.94 115 GLU B N 1
ATOM 3503 C CA . GLU B 1 115 ? -1.058 23.125 -10.578 1 83.94 115 GLU B CA 1
ATOM 3504 C C . GLU B 1 115 ? 0.162 22.922 -11.469 1 83.94 115 GLU B C 1
ATOM 3506 O O . GLU B 1 115 ? 1.129 22.266 -11.062 1 83.94 115 GLU B O 1
ATOM 3511 N N . LYS B 1 116 ? 0.086 23.422 -12.672 1 89.44 116 LYS B N 1
ATOM 3512 C CA . LYS B 1 116 ? 1.192 23.266 -13.609 1 89.44 116 LYS B CA 1
ATOM 3513 C C . LYS B 1 116 ? 2.477 23.875 -13.055 1 89.44 116 LYS B C 1
ATOM 3515 O O . LYS B 1 116 ? 3.553 23.281 -13.18 1 89.44 116 LYS B O 1
ATOM 3520 N N . GLY B 1 117 ? 2.354 25.094 -12.523 1 92.19 117 GLY B N 1
ATOM 3521 C CA . GLY B 1 117 ? 3.516 25.734 -11.922 1 92.19 117 GLY B CA 1
ATOM 3522 C C . GLY B 1 117 ? 4.078 24.969 -10.742 1 92.19 117 GLY B C 1
ATOM 3523 O O . GLY B 1 117 ? 5.297 24.797 -10.633 1 92.19 117 GLY B O 1
ATOM 3524 N N . LEU B 1 118 ? 3.215 24.469 -9.891 1 90.12 118 LEU B N 1
ATOM 3525 C CA . LEU B 1 118 ? 3.648 23.703 -8.719 1 90.12 118 LEU B CA 1
ATOM 3526 C C . LEU B 1 118 ? 4.355 22.422 -9.141 1 90.12 118 LEU B C 1
ATOM 3528 O O . LEU B 1 118 ? 5.355 22.031 -8.531 1 90.12 118 LEU B O 1
ATOM 3532 N N . MET B 1 119 ? 3.826 21.797 -10.18 1 91.44 119 MET B N 1
ATOM 3533 C CA . MET B 1 119 ? 4.453 20.578 -10.68 1 91.44 119 MET B CA 1
ATOM 3534 C C . MET B 1 119 ? 5.848 20.859 -11.227 1 91.44 119 MET B C 1
ATOM 3536 O O . MET B 1 119 ? 6.762 20.047 -11.07 1 91.44 119 MET B O 1
ATOM 3540 N N . LYS B 1 120 ? 5.945 21.969 -11.914 1 94.5 120 LYS B N 1
ATOM 3541 C CA . LYS B 1 120 ? 7.258 22.359 -12.414 1 94.5 120 LYS B CA 1
ATOM 3542 C C . LYS B 1 120 ? 8.25 22.547 -11.273 1 94.5 120 LYS B C 1
ATOM 3544 O O . LYS B 1 120 ? 9.398 22.094 -11.359 1 94.5 120 LYS B O 1
ATOM 3549 N N . LEU B 1 121 ? 7.84 23.219 -10.219 1 96 121 LEU B N 1
ATOM 3550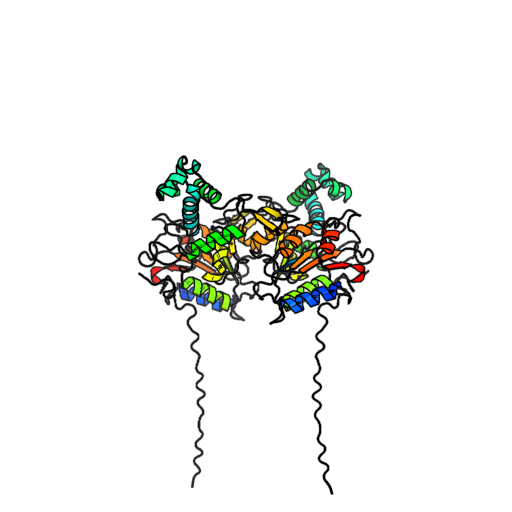 C CA . LEU B 1 121 ? 8.688 23.422 -9.055 1 96 121 LEU B CA 1
ATOM 3551 C C . LEU B 1 121 ? 9.008 22.094 -8.367 1 96 121 LEU B C 1
ATOM 3553 O O . LEU B 1 121 ? 10.141 21.859 -7.945 1 96 121 LEU B O 1
ATOM 3557 N N . LEU B 1 122 ? 7.98 21.266 -8.258 1 94.75 122 LEU B N 1
ATOM 3558 C CA . LEU B 1 122 ? 8.164 19.938 -7.68 1 94.75 122 LEU B CA 1
ATOM 3559 C C . LEU B 1 122 ? 9.211 19.141 -8.461 1 94.75 122 LEU B C 1
ATOM 3561 O O . LEU B 1 122 ? 10.109 18.547 -7.867 1 94.75 122 LEU B O 1
ATOM 3565 N N . ALA B 1 123 ? 9.062 19.125 -9.758 1 94.62 123 ALA B N 1
ATOM 3566 C CA . ALA B 1 123 ? 10.016 18.422 -10.617 1 94.62 123 ALA B CA 1
ATOM 3567 C C . ALA B 1 123 ? 11.438 18.922 -10.391 1 94.62 123 ALA B C 1
ATOM 3569 O O . ALA B 1 123 ? 12.367 18.125 -10.266 1 94.62 123 ALA B O 1
ATOM 3570 N N . ALA B 1 124 ? 11.57 20.203 -10.328 1 94.5 124 ALA B N 1
ATOM 3571 C CA . ALA B 1 124 ? 12.883 20.828 -10.133 1 94.5 124 ALA B CA 1
ATOM 3572 C C . ALA B 1 124 ? 13.484 20.422 -8.789 1 94.5 124 ALA B C 1
ATOM 3574 O O . ALA B 1 124 ? 14.695 20.25 -8.672 1 94.5 124 ALA B O 1
ATOM 3575 N N . ALA B 1 125 ? 12.648 20.203 -7.863 1 93.12 125 ALA B N 1
ATOM 3576 C CA . ALA B 1 125 ? 13.109 19.984 -6.496 1 93.12 125 ALA B CA 1
ATOM 3577 C C . ALA B 1 125 ? 13.398 18.516 -6.246 1 93.12 125 ALA B C 1
ATOM 3579 O O . ALA B 1 125 ? 14.164 18.172 -5.34 1 93.12 125 ALA B O 1
ATOM 3580 N N . GLN B 1 126 ? 12.82 17.656 -7.016 1 91.06 126 GLN B N 1
ATOM 3581 C CA . GLN B 1 126 ? 12.883 16.312 -6.441 1 91.06 126 GLN B CA 1
ATOM 3582 C C . GLN B 1 126 ? 13.047 15.25 -7.531 1 91.06 126 GLN B C 1
ATOM 3584 O O . GLN B 1 126 ? 13.195 14.062 -7.234 1 91.06 126 GLN B O 1
ATOM 3589 N N . THR B 1 127 ? 13.023 15.539 -8.773 1 92.44 127 THR B N 1
ATOM 3590 C CA . THR B 1 127 ? 13.18 14.539 -9.812 1 92.44 127 THR B CA 1
ATOM 3591 C C . THR B 1 127 ? 14.656 14.289 -10.102 1 92.44 127 THR B C 1
ATOM 3593 O O . THR B 1 127 ? 15.477 15.203 -10.023 1 92.44 127 THR B O 1
ATOM 3596 N N . GLY B 1 128 ? 14.969 13.016 -10.383 1 94.25 128 GLY B N 1
ATOM 3597 C CA . GLY B 1 128 ? 16.312 12.648 -10.789 1 94.25 128 GLY B CA 1
ATOM 3598 C C . GLY B 1 128 ? 17.203 12.266 -9.625 1 94.25 128 GLY B C 1
ATOM 3599 O O . GLY B 1 128 ? 18.359 11.898 -9.82 1 94.25 128 GLY B O 1
ATOM 3600 N N . MET B 1 129 ? 16.719 12.344 -8.492 1 96.56 129 MET B N 1
ATOM 3601 C CA . MET B 1 129 ? 17.484 11.891 -7.328 1 96.56 129 MET B CA 1
ATOM 3602 C C . MET B 1 129 ? 16.938 10.57 -6.793 1 96.56 129 MET B C 1
ATOM 3604 O O . MET B 1 129 ? 15.828 10.164 -7.145 1 96.56 129 MET B O 1
ATOM 3608 N N . THR B 1 130 ? 17.703 9.953 -5.965 1 97.12 130 THR B N 1
ATOM 3609 C CA . THR B 1 130 ? 17.266 8.68 -5.398 1 97.12 130 THR B CA 1
ATOM 3610 C C . THR B 1 130 ? 16.25 8.906 -4.285 1 97.12 130 THR B C 1
ATOM 3612 O O . THR B 1 130 ? 16.203 9.984 -3.678 1 97.12 130 THR B O 1
ATOM 3615 N N . THR B 1 131 ? 15.445 7.906 -4.016 1 97.56 131 THR B N 1
ATOM 3616 C CA . THR B 1 131 ? 14.492 7.988 -2.916 1 97.56 131 THR B CA 1
ATOM 3617 C C . THR B 1 131 ? 15.219 8.148 -1.583 1 97.56 131 THR B C 1
ATOM 3619 O O . THR B 1 131 ? 14.727 8.844 -0.687 1 97.56 131 THR B O 1
ATOM 3622 N N . GLU B 1 132 ? 16.375 7.586 -1.444 1 96.06 132 GLU B N 1
ATOM 3623 C CA . GLU B 1 132 ? 17.172 7.727 -0.228 1 96.06 132 GLU B CA 1
ATOM 3624 C C . GLU B 1 132 ? 17.672 9.156 -0.055 1 96.06 132 GLU B C 1
ATOM 3626 O O . GLU B 1 132 ? 17.594 9.719 1.042 1 96.06 132 GLU B O 1
ATOM 3631 N N . GLU B 1 133 ? 18.172 9.719 -1.124 1 97.19 133 GLU B N 1
ATOM 3632 C CA . GLU B 1 133 ? 18.609 11.109 -1.087 1 97.19 133 GLU B CA 1
ATOM 3633 C C . GLU B 1 133 ? 17.453 12.047 -0.75 1 97.19 133 GLU B C 1
ATOM 3635 O O . GLU B 1 133 ? 17.594 12.961 0.066 1 97.19 133 GLU B O 1
ATOM 3640 N N . PHE B 1 134 ? 16.391 11.828 -1.368 1 98.06 134 PHE B N 1
ATOM 3641 C CA . PHE B 1 134 ? 15.211 12.648 -1.121 1 98.06 134 PHE B CA 1
ATOM 3642 C C . PHE B 1 134 ? 14.812 12.602 0.35 1 98.06 134 PHE B C 1
ATOM 3644 O O . PHE B 1 134 ? 14.586 13.641 0.973 1 98.06 134 PHE B O 1
ATOM 3651 N N . SER B 1 135 ? 14.695 11.406 0.874 1 97.94 135 SER B N 1
ATOM 3652 C CA . SER B 1 135 ? 14.328 11.234 2.273 1 97.94 135 SER B CA 1
ATOM 3653 C C . SER B 1 135 ? 15.289 11.977 3.197 1 97.94 135 SER B C 1
ATOM 3655 O O . SER B 1 135 ? 14.867 12.578 4.184 1 97.94 135 SER B O 1
ATOM 3657 N N . THR B 1 136 ? 16.516 11.914 2.877 1 97.88 136 THR B N 1
ATOM 3658 C CA . THR B 1 136 ? 17.516 12.602 3.67 1 97.88 136 THR B CA 1
ATOM 3659 C C . THR B 1 136 ? 17.312 14.117 3.627 1 97.88 136 THR B C 1
ATOM 3661 O O . THR B 1 136 ? 17.391 14.789 4.656 1 97.88 136 THR B O 1
ATOM 3664 N N . ARG B 1 137 ? 17.016 14.617 2.484 1 97.75 137 ARG B N 1
ATOM 3665 C CA . ARG B 1 137 ? 16.781 16.047 2.328 1 97.75 137 ARG B CA 1
ATOM 3666 C C . ARG B 1 137 ? 15.547 16.484 3.113 1 97.75 137 ARG B C 1
ATOM 3668 O O . ARG B 1 137 ? 15.57 17.531 3.775 1 97.75 137 ARG B O 1
ATOM 3675 N N . VAL B 1 138 ? 14.523 15.734 3.004 1 98.44 138 VAL B N 1
ATOM 3676 C CA . VAL B 1 138 ? 13.297 16.062 3.729 1 98.44 138 VAL B CA 1
ATOM 3677 C C . VAL B 1 138 ? 13.555 16 5.234 1 98.44 138 VAL B C 1
ATOM 3679 O O . VAL B 1 138 ? 13.148 16.906 5.973 1 98.44 138 VAL B O 1
ATOM 3682 N N . ALA B 1 139 ? 14.242 14.938 5.676 1 98.25 139 ALA B N 1
ATOM 3683 C CA . ALA B 1 139 ? 14.539 14.797 7.098 1 98.25 139 ALA B CA 1
ATOM 3684 C C . ALA B 1 139 ? 15.352 15.992 7.609 1 98.25 139 ALA B C 1
ATOM 3686 O O . ALA B 1 139 ? 15.055 16.547 8.672 1 98.25 139 ALA B O 1
ATOM 3687 N N . ASN B 1 140 ? 16.375 16.375 6.848 1 97.88 140 ASN B N 1
ATOM 3688 C CA . ASN B 1 140 ? 17.172 17.531 7.215 1 97.88 140 ASN B CA 1
ATOM 3689 C C . ASN B 1 140 ? 16.344 18.797 7.289 1 97.88 140 ASN B C 1
ATOM 3691 O O . ASN B 1 140 ? 16.5 19.609 8.211 1 97.88 140 ASN B O 1
ATOM 3695 N N . TRP B 1 141 ? 15.5 18.984 6.324 1 98.06 141 TRP B N 1
ATOM 3696 C CA . TRP B 1 141 ? 14.625 20.156 6.289 1 98.06 141 TRP B CA 1
ATOM 3697 C C . TRP B 1 141 ? 13.703 20.188 7.508 1 98.06 141 TRP B C 1
ATOM 3699 O O . TRP B 1 141 ? 13.562 21.219 8.164 1 98.06 141 TRP B O 1
ATOM 3709 N N . MET B 1 142 ? 13.133 19.047 7.852 1 97.44 142 MET B N 1
ATOM 3710 C CA . MET B 1 142 ? 12.234 18.922 8.992 1 97.44 142 MET B CA 1
ATOM 3711 C C . MET B 1 142 ? 12.969 19.219 10.297 1 97.44 142 MET B C 1
ATOM 3713 O O . MET B 1 142 ? 12.383 19.766 11.234 1 97.44 142 MET B O 1
ATOM 3717 N N . ASP B 1 143 ? 14.242 18.953 10.344 1 95.94 143 ASP B N 1
ATOM 3718 C CA . ASP B 1 143 ? 15.039 19.094 11.555 1 95.94 143 ASP B CA 1
ATOM 3719 C C . ASP B 1 143 ? 15.539 20.516 11.719 1 95.94 143 ASP B C 1
ATOM 3721 O O . ASP B 1 143 ? 15.891 20.938 12.82 1 95.94 143 ASP B O 1
ATOM 3725 N N . THR B 1 144 ? 15.508 21.297 10.625 1 96.06 144 THR B N 1
ATOM 3726 C CA . THR B 1 144 ? 16.25 22.547 10.703 1 96.06 144 THR B CA 1
ATOM 3727 C C . THR B 1 144 ? 15.32 23.734 10.445 1 96.06 144 THR B C 1
ATOM 3729 O O . THR B 1 144 ? 15.672 24.891 10.719 1 96.06 144 THR B O 1
ATOM 3732 N N . HIS B 1 145 ? 14.172 23.531 9.867 1 96.38 145 HIS B N 1
ATOM 3733 C CA . HIS B 1 145 ? 13.273 24.641 9.516 1 96.38 145 HIS B CA 1
ATOM 3734 C C . HIS B 1 145 ? 12.133 24.75 10.523 1 96.38 145 HIS B C 1
ATOM 3736 O O . HIS B 1 145 ? 11.695 23.75 11.094 1 96.38 145 HIS B O 1
ATOM 3742 N N . LYS B 1 146 ? 11.734 25.984 10.672 1 96 146 LYS B N 1
ATOM 3743 C CA . LYS B 1 146 ? 10.664 26.312 11.609 1 96 146 LYS B CA 1
ATOM 3744 C C . LYS B 1 146 ? 9.562 27.125 10.93 1 96 146 LYS B C 1
ATOM 3746 O O . LYS B 1 146 ? 9.828 27.859 9.984 1 96 146 LYS B O 1
ATOM 3751 N N . ASP B 1 147 ? 8.398 26.891 11.414 1 95.5 147 ASP B N 1
ATOM 3752 C CA . ASP B 1 147 ? 7.293 27.734 10.961 1 95.5 147 ASP B CA 1
ATOM 3753 C C . ASP B 1 147 ? 7.461 29.172 11.453 1 95.5 147 ASP B C 1
ATOM 3755 O O . ASP B 1 147 ? 7.816 29.391 12.609 1 95.5 147 ASP B O 1
ATOM 3759 N N . GLU B 1 148 ? 7.188 30.094 10.594 1 91.94 148 GLU B N 1
ATOM 3760 C CA . GLU B 1 148 ? 7.43 31.5 10.906 1 91.94 148 GLU B CA 1
ATOM 3761 C C . GLU B 1 148 ? 6.465 32 11.977 1 91.94 148 GLU B C 1
ATOM 3763 O O . GLU B 1 148 ? 6.844 32.781 12.844 1 91.94 148 GLU B O 1
ATOM 3768 N N . ARG B 1 149 ? 5.211 31.562 11.875 1 93.88 149 ARG B N 1
ATOM 3769 C CA . ARG B 1 149 ? 4.184 32.062 12.781 1 93.88 149 ARG B CA 1
ATOM 3770 C C . ARG B 1 149 ? 4.32 31.438 14.164 1 93.88 149 ARG B C 1
ATOM 3772 O O . ARG B 1 149 ? 4.199 32.125 15.18 1 93.88 149 ARG B O 1
ATOM 3779 N N . PHE B 1 150 ? 4.629 30.156 14.266 1 95.75 150 PHE B N 1
ATOM 3780 C CA . PHE B 1 150 ? 4.535 29.438 15.523 1 95.75 150 PHE B CA 1
ATOM 3781 C C . PHE B 1 150 ? 5.914 29.234 16.141 1 95.75 150 PHE B C 1
ATOM 3783 O O . PHE B 1 150 ? 6.035 28.953 17.328 1 95.75 150 PHE B O 1
ATOM 3790 N N . GLY B 1 151 ? 6.93 29.312 15.305 1 95.5 151 GLY B N 1
ATOM 3791 C CA . GLY B 1 151 ? 8.297 29.203 15.797 1 95.5 151 GLY B CA 1
ATOM 3792 C C . GLY B 1 151 ? 8.703 27.766 16.109 1 95.5 151 GLY B C 1
ATOM 3793 O O . GLY B 1 151 ? 9.75 27.531 16.719 1 95.5 151 GLY B O 1
ATOM 3794 N N . CYS B 1 152 ? 7.922 26.828 15.781 1 96.81 152 CYS B N 1
ATOM 3795 C CA . CYS B 1 152 ? 8.195 25.406 16 1 96.81 152 CYS B CA 1
ATOM 3796 C C . CYS B 1 152 ? 8.648 24.734 14.711 1 96.81 152 CYS B C 1
ATOM 3798 O O . CYS B 1 152 ? 8.289 25.188 13.617 1 96.81 152 CYS B O 1
ATOM 3800 N N . ARG B 1 153 ? 9.445 23.641 14.891 1 96.88 153 ARG B N 1
ATOM 3801 C CA . ARG B 1 153 ? 9.742 22.828 13.711 1 96.88 153 ARG B CA 1
ATOM 3802 C C . ARG B 1 153 ? 8.477 22.203 13.148 1 96.88 153 ARG B C 1
ATOM 3804 O O . ARG B 1 153 ? 7.516 21.953 13.883 1 96.88 153 ARG B O 1
ATOM 3811 N N . TYR B 1 154 ? 8.516 21.953 11.906 1 96.56 154 TYR B N 1
ATOM 3812 C CA . TYR B 1 154 ? 7.324 21.438 11.234 1 96.56 154 TYR B CA 1
ATOM 3813 C C . TYR B 1 154 ? 6.93 20.062 11.781 1 96.56 154 TYR B C 1
ATOM 3815 O O . TYR B 1 154 ? 5.742 19.766 11.906 1 96.56 154 TYR B O 1
ATOM 3823 N N . ASP B 1 155 ? 7.883 19.141 12.172 1 96.62 155 ASP B N 1
ATOM 3824 C CA . ASP B 1 155 ? 7.594 17.797 12.672 1 96.62 155 ASP B CA 1
ATOM 3825 C C . ASP B 1 155 ? 7.07 17.859 14.109 1 96.62 155 ASP B C 1
ATOM 3827 O O . ASP B 1 155 ? 6.766 16.812 14.703 1 96.62 155 ASP B O 1
ATOM 3831 N N . GLN B 1 156 ? 6.949 19.109 14.695 1 97.12 156 GLN B N 1
ATOM 3832 C CA . GLN B 1 156 ? 6.43 19.297 16.047 1 97.12 156 GLN B CA 1
ATOM 3833 C C . GLN B 1 156 ? 5.02 19.875 16.016 1 97.12 156 GLN B C 1
ATOM 3835 O O . GLN B 1 156 ? 4.453 20.203 17.062 1 97.12 156 GLN B O 1
ATOM 3840 N N . MET B 1 157 ? 4.48 19.969 14.875 1 97.88 157 MET B N 1
ATOM 3841 C CA . MET B 1 157 ? 3.258 20.75 14.734 1 97.88 157 MET B CA 1
ATOM 3842 C C . MET B 1 157 ? 2.078 19.859 14.359 1 97.88 157 MET B C 1
ATOM 3844 O O . MET B 1 157 ? 1.154 20.297 13.672 1 97.88 157 MET B O 1
ATOM 3848 N N . GLY B 1 158 ? 2.105 18.594 14.75 1 98.31 158 GLY B N 1
ATOM 3849 C CA . GLY B 1 158 ? 0.903 17.781 14.656 1 98.31 158 GLY B CA 1
ATOM 3850 C C . GLY B 1 158 ? -0.198 18.234 15.594 1 98.31 158 GLY B C 1
ATOM 3851 O O . GLY B 1 158 ? 0.072 18.625 16.734 1 98.31 158 GLY B O 1
ATOM 3852 N N . TYR B 1 159 ? -1.422 18.25 15.133 1 98.75 159 TYR B N 1
ATOM 3853 C CA . TYR B 1 159 ? -2.531 18.609 16.016 1 98.75 159 TYR B CA 1
ATOM 3854 C C . TYR B 1 159 ? -2.674 17.609 17.156 1 98.75 159 TYR B C 1
ATOM 3856 O O . TYR B 1 159 ? -2.984 16.438 16.906 1 98.75 159 TYR B O 1
ATOM 3864 N N . GLN B 1 160 ? -2.512 18.078 18.344 1 98.5 160 GLN B N 1
ATOM 3865 C CA . GLN B 1 160 ? -2.5 17.188 19.5 1 98.5 160 GLN B CA 1
ATOM 3866 C C . GLN B 1 160 ? -3.811 16.422 19.625 1 98.5 160 GLN B C 1
ATOM 3868 O O . GLN B 1 160 ? -3.803 15.211 19.875 1 98.5 160 GLN B O 1
ATOM 3873 N N . PRO B 1 161 ? -5.027 17.047 19.469 1 98.81 161 PRO B N 1
ATOM 3874 C CA . PRO B 1 161 ? -6.273 16.281 19.578 1 98.81 161 PRO B CA 1
ATOM 3875 C C . PRO B 1 161 ? -6.355 15.141 18.562 1 98.81 161 PRO B C 1
ATOM 3877 O O . PRO B 1 161 ? -6.824 14.047 18.891 1 98.81 161 PRO B O 1
ATOM 3880 N N . MET B 1 162 ? -5.867 15.352 17.359 1 98.94 162 MET B N 1
ATOM 3881 C CA . MET B 1 162 ? -5.941 14.328 16.328 1 98.94 162 MET B CA 1
ATOM 3882 C C . MET B 1 162 ? -4.918 13.219 16.578 1 98.94 162 MET B C 1
ATOM 3884 O O . MET B 1 162 ? -5.176 12.055 16.281 1 98.94 162 MET B O 1
ATOM 3888 N N . ARG B 1 163 ? -3.74 13.602 17.094 1 98.75 163 ARG B N 1
ATOM 3889 C CA . ARG B 1 163 ? -2.773 12.586 17.484 1 98.75 163 ARG B CA 1
ATOM 3890 C C . ARG B 1 163 ? -3.348 11.688 18.578 1 98.75 163 ARG B C 1
ATOM 3892 O O . ARG B 1 163 ? -3.164 10.469 18.547 1 98.75 163 ARG B O 1
ATOM 3899 N N . GLN B 1 164 ? -4.07 12.344 19.547 1 98.75 164 GLN B N 1
ATOM 3900 C CA . GLN B 1 164 ? -4.734 11.562 20.578 1 98.75 164 GLN B CA 1
ATOM 3901 C C . GLN B 1 164 ? -5.789 10.633 19.969 1 98.75 164 GLN B C 1
ATOM 3903 O O . GLN B 1 164 ? -5.953 9.5 20.422 1 98.75 164 GLN B O 1
ATOM 3908 N N . LEU B 1 165 ? -6.48 11.18 19.016 1 98.94 165 LEU B N 1
ATOM 3909 C CA . LEU B 1 165 ? -7.5 10.375 18.359 1 98.94 165 LEU B CA 1
ATOM 3910 C C . LEU B 1 165 ? -6.875 9.164 17.656 1 98.94 165 LEU B C 1
ATOM 3912 O O . LEU B 1 165 ? -7.391 8.047 17.766 1 98.94 165 LEU B O 1
ATOM 3916 N N . LEU B 1 166 ? -5.781 9.328 16.953 1 98.94 166 LEU B N 1
ATOM 3917 C CA . LEU B 1 166 ? -5.059 8.227 16.328 1 98.94 166 LEU B CA 1
ATOM 3918 C C . LEU B 1 166 ? -4.672 7.172 17.359 1 98.94 166 LEU B C 1
ATOM 3920 O O . LEU B 1 166 ? -4.898 5.977 17.141 1 98.94 166 LEU B O 1
ATOM 3924 N N . ASP B 1 167 ? -4.117 7.602 18.469 1 98.75 167 ASP B N 1
ATOM 3925 C CA . ASP B 1 167 ? -3.717 6.688 19.531 1 98.75 167 ASP B CA 1
ATOM 3926 C C . ASP B 1 167 ? -4.922 5.926 20.078 1 98.75 167 ASP B C 1
ATOM 3928 O O . ASP B 1 167 ? -4.863 4.707 20.266 1 98.75 167 ASP B O 1
ATOM 3932 N N . TYR B 1 168 ? -5.977 6.684 20.344 1 98.88 168 TYR B N 1
ATOM 3933 C CA . TYR B 1 168 ? -7.199 6.113 20.891 1 98.88 168 TYR B CA 1
ATOM 3934 C C . TYR B 1 168 ? -7.758 5.027 19.984 1 98.88 168 TYR B C 1
ATOM 3936 O O . TYR B 1 168 ? -8.156 3.957 20.453 1 98.88 168 TYR B O 1
ATOM 3944 N N . LEU B 1 169 ? -7.777 5.297 18.703 1 98.94 169 LEU B N 1
ATOM 3945 C CA . LEU B 1 169 ? -8.273 4.332 17.719 1 98.94 169 LEU B CA 1
ATOM 3946 C C . LEU B 1 169 ? -7.387 3.092 17.688 1 98.94 169 LEU B C 1
ATOM 3948 O O . LEU B 1 169 ? -7.887 1.965 17.703 1 98.94 169 LEU B O 1
ATOM 3952 N N . ARG B 1 170 ? -6.062 3.23 17.641 1 98.81 170 ARG B N 1
ATOM 3953 C CA . ARG B 1 170 ? -5.148 2.092 17.609 1 98.81 170 ARG B CA 1
ATOM 3954 C C . ARG B 1 170 ? -5.27 1.25 18.875 1 98.81 170 ARG B C 1
ATOM 3956 O O . ARG B 1 170 ? -5.211 0.02 18.812 1 98.81 170 ARG B O 1
ATOM 3963 N N . GLU B 1 171 ? -5.492 1.923 20 1 98.44 171 GLU B N 1
ATOM 3964 C CA . GLU B 1 171 ? -5.68 1.217 21.266 1 98.44 171 GLU B CA 1
ATOM 3965 C C . GLU B 1 171 ? -6.953 0.373 21.234 1 98.44 171 GLU B C 1
ATOM 3967 O O . GLU B 1 171 ? -7.098 -0.563 22.031 1 98.44 171 GLU B O 1
ATOM 3972 N N . ASN B 1 172 ? -7.816 0.747 20.391 1 98.62 172 ASN B N 1
ATOM 3973 C CA . ASN B 1 172 ? -9.078 0.02 20.297 1 98.62 172 ASN B CA 1
ATOM 3974 C C . ASN B 1 172 ? -9.109 -0.856 19.047 1 98.62 172 ASN B C 1
ATOM 3976 O O . ASN B 1 172 ? -10.188 -1.225 18.562 1 98.62 172 ASN B O 1
ATOM 3980 N N . GLY B 1 173 ? -7.996 -1.172 18.438 1 98.38 173 GLY B N 1
ATOM 3981 C CA . GLY B 1 173 ? -7.859 -2.205 17.422 1 98.38 173 GLY B CA 1
ATOM 3982 C C . GLY B 1 173 ? -8.031 -1.68 16 1 98.38 173 GLY B C 1
ATOM 3983 O O . GLY B 1 173 ? -8.094 -2.457 15.055 1 98.38 173 GLY B O 1
ATOM 3984 N N . PHE B 1 174 ? -8.156 -0.372 15.867 1 98.88 174 PHE B N 1
ATOM 3985 C CA . PHE B 1 174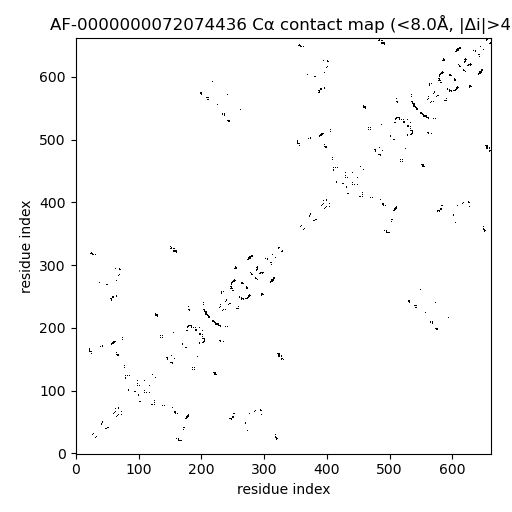 ? -8.258 0.191 14.523 1 98.88 174 PHE B CA 1
ATOM 3986 C C . PHE B 1 174 ? -6.879 0.376 13.906 1 98.88 174 PHE B C 1
ATOM 3988 O O . PHE B 1 174 ? -5.93 0.757 14.594 1 98.88 174 PHE B O 1
ATOM 3995 N N . LYS B 1 175 ? -6.766 0.098 12.602 1 98.75 175 LYS B N 1
ATOM 3996 C CA . LYS B 1 175 ? -5.586 0.441 11.82 1 98.75 175 LYS B CA 1
ATOM 3997 C C . LYS B 1 175 ? -5.73 1.82 11.18 1 98.75 175 LYS B C 1
ATOM 3999 O O . LYS B 1 175 ? -6.66 2.059 10.406 1 98.75 175 LYS B O 1
ATOM 4004 N N . THR B 1 176 ? -4.816 2.672 11.484 1 98.94 176 THR B N 1
ATOM 4005 C CA . THR B 1 176 ? -4.914 4.055 11.031 1 98.94 176 THR B CA 1
ATOM 4006 C C . THR B 1 176 ? -4.027 4.289 9.812 1 98.94 176 THR B C 1
ATOM 4008 O O . THR B 1 176 ? -2.836 3.973 9.828 1 98.94 176 THR B O 1
ATOM 4011 N N . TRP B 1 177 ? -4.621 4.82 8.75 1 98.94 177 TRP B N 1
ATOM 4012 C CA . TRP B 1 177 ? -3.938 5.094 7.492 1 98.94 177 TRP B CA 1
ATOM 4013 C C . TRP B 1 177 ? -4.004 6.578 7.148 1 98.94 177 TRP B C 1
ATOM 4015 O O . TRP B 1 177 ? -4.973 7.258 7.488 1 98.94 177 TRP B O 1
ATOM 4025 N N . ILE B 1 178 ? -2.945 7.047 6.5 1 98.94 178 ILE B N 1
ATOM 4026 C CA . ILE B 1 178 ? -2.98 8.375 5.902 1 98.94 178 ILE B CA 1
ATOM 4027 C C . ILE B 1 178 ? -3.344 8.273 4.422 1 98.94 178 ILE B C 1
ATOM 4029 O O . ILE B 1 178 ? -2.848 7.391 3.717 1 98.94 178 ILE B O 1
ATOM 4033 N N . VAL B 1 179 ? -4.266 9.109 3.967 1 98.94 179 VAL B N 1
ATOM 4034 C CA . VAL B 1 179 ? -4.609 9.32 2.564 1 98.94 179 VAL B CA 1
ATOM 4035 C C . VAL B 1 179 ? -4.566 10.812 2.242 1 98.94 179 VAL B C 1
ATOM 4037 O O . VAL B 1 179 ? -5.457 11.562 2.648 1 98.94 179 VAL B O 1
ATOM 4040 N N . SER B 1 180 ? -3.58 11.219 1.437 1 98.38 180 SER B N 1
ATOM 4041 C CA . SER B 1 180 ? -3.346 12.648 1.321 1 98.38 180 SER B CA 1
ATOM 4042 C C . SER B 1 180 ? -2.871 13.023 -0.08 1 98.38 180 SER B C 1
ATOM 4044 O O . SER B 1 180 ? -2.279 12.195 -0.779 1 98.38 180 SER B O 1
ATOM 4046 N N . GLY B 1 181 ? -3.184 14.266 -0.436 1 96.69 181 GLY B N 1
ATOM 4047 C CA . GLY B 1 181 ? -2.65 14.812 -1.673 1 96.69 181 GLY B CA 1
ATOM 4048 C C . GLY B 1 181 ? -1.155 15.07 -1.616 1 96.69 181 GLY B C 1
ATOM 4049 O O . GLY B 1 181 ? -0.511 15.25 -2.652 1 96.69 181 GLY B O 1
ATOM 4050 N N . GLY B 1 182 ? -0.559 15.094 -0.507 1 96.56 182 GLY B N 1
ATOM 4051 C CA . GLY B 1 182 ? 0.88 15.25 -0.372 1 96.56 182 GLY B CA 1
ATOM 4052 C C . GLY B 1 182 ? 1.666 14.094 -0.956 1 96.56 182 GLY B C 1
ATOM 4053 O O . GLY B 1 182 ? 1.122 13 -1.152 1 96.56 182 GLY B O 1
ATOM 4054 N N . GLY B 1 183 ? 2.898 14.375 -1.247 1 97.69 183 GLY B N 1
ATOM 4055 C CA . GLY B 1 183 ? 3.746 13.328 -1.792 1 97.69 183 GLY B CA 1
ATOM 4056 C C . GLY B 1 183 ? 4 12.195 -0.813 1 97.69 183 GLY B C 1
ATOM 4057 O O . GLY B 1 183 ? 4.324 12.438 0.352 1 97.69 183 GLY B O 1
ATOM 4058 N N . ILE B 1 184 ? 3.898 11.031 -1.283 1 98.75 184 ILE B N 1
ATOM 4059 C CA . ILE B 1 184 ? 3.959 9.836 -0.449 1 98.75 184 ILE B CA 1
ATOM 4060 C C . ILE B 1 184 ? 5.332 9.742 0.216 1 98.75 184 ILE B C 1
ATOM 4062 O O . ILE B 1 184 ? 5.43 9.516 1.424 1 98.75 184 ILE B O 1
ATOM 4066 N N . ASP B 1 185 ? 6.395 9.984 -0.514 1 98.5 185 ASP B N 1
ATOM 4067 C CA . ASP B 1 185 ? 7.75 9.883 0.017 1 98.5 185 ASP B CA 1
ATOM 4068 C C . ASP B 1 185 ? 8.016 10.961 1.065 1 98.5 185 ASP B C 1
ATOM 4070 O O . ASP B 1 185 ? 8.703 10.711 2.055 1 98.5 185 ASP B O 1
ATOM 4074 N N . PHE B 1 186 ? 7.445 12.164 0.835 1 98.44 186 PHE B N 1
ATOM 4075 C CA . PHE B 1 186 ? 7.598 13.273 1.77 1 98.44 186 PHE B CA 1
ATOM 4076 C C . PHE B 1 186 ? 6.953 12.945 3.109 1 98.44 186 PHE B C 1
ATOM 4078 O O . PHE B 1 186 ? 7.59 13.07 4.16 1 98.44 186 PHE B O 1
ATOM 4085 N N . MET B 1 187 ? 5.742 12.438 3.105 1 98.81 187 MET B N 1
ATOM 4086 C CA . MET B 1 187 ? 4.992 12.164 4.324 1 98.81 187 MET B CA 1
ATOM 4087 C C . MET B 1 187 ? 5.629 11.023 5.113 1 98.81 187 MET B C 1
ATOM 4089 O O . MET B 1 187 ? 5.672 11.062 6.344 1 98.81 187 MET B O 1
ATOM 4093 N N . ARG B 1 188 ? 6.184 10.047 4.434 1 98.69 188 ARG B N 1
ATOM 4094 C CA . ARG B 1 188 ? 6.707 8.844 5.074 1 98.69 188 ARG B CA 1
ATOM 4095 C C . ARG B 1 188 ? 7.922 9.164 5.938 1 98.69 188 ARG B C 1
ATOM 4097 O O . ARG B 1 188 ? 8.266 8.398 6.84 1 98.69 188 ARG B O 1
ATOM 4104 N N . VAL B 1 189 ? 8.547 10.305 5.676 1 98.44 189 VAL B N 1
ATOM 4105 C CA . VAL B 1 189 ? 9.719 10.672 6.461 1 98.44 189 VAL B CA 1
ATOM 4106 C C . VAL B 1 189 ? 9.305 10.938 7.91 1 98.44 189 VAL B C 1
ATOM 4108 O O . VAL B 1 189 ? 10.055 10.633 8.836 1 98.44 189 VAL B O 1
ATOM 4111 N N . VAL B 1 190 ? 8.039 11.398 8.133 1 97.81 190 VAL B N 1
ATOM 4112 C CA . VAL B 1 190 ? 7.754 11.875 9.484 1 97.81 190 VAL B CA 1
ATOM 4113 C C . VAL B 1 190 ? 6.484 11.211 10.016 1 97.81 190 VAL B C 1
ATOM 4115 O O . VAL B 1 190 ? 6.145 11.359 11.188 1 97.81 190 VAL B O 1
ATOM 4118 N N . SER B 1 191 ? 5.781 10.406 9.211 1 98.44 191 SER B N 1
ATOM 4119 C CA . SER B 1 191 ? 4.477 9.883 9.602 1 98.44 191 SER B CA 1
ATOM 4120 C C . SER B 1 191 ? 4.586 9.016 10.859 1 98.44 191 SER B C 1
ATOM 4122 O O . SER B 1 191 ? 3.742 9.102 11.75 1 98.44 191 SER B O 1
ATOM 4124 N N . GLN B 1 192 ? 5.625 8.164 10.906 1 97.88 192 GLN B N 1
ATOM 4125 C CA . GLN B 1 192 ? 5.785 7.289 12.062 1 97.88 192 GLN B CA 1
ATOM 4126 C C . GLN B 1 192 ? 6.129 8.094 13.312 1 97.88 192 GLN B C 1
ATOM 4128 O O . GLN B 1 192 ? 5.523 7.895 14.375 1 97.88 192 GLN B O 1
ATOM 4133 N N . LYS B 1 193 ? 7.035 8.992 13.203 1 96.38 193 LYS B N 1
ATOM 4134 C CA . LYS B 1 193 ? 7.484 9.789 14.336 1 96.38 193 LYS B CA 1
ATOM 4135 C C . LYS B 1 193 ? 6.371 10.695 14.852 1 96.38 193 LYS B C 1
ATOM 4137 O O . LYS B 1 193 ? 6.172 10.812 16.062 1 96.38 193 LYS B O 1
ATOM 4142 N N . MET B 1 194 ? 5.625 11.297 13.969 1 97.75 194 MET B N 1
ATOM 4143 C CA . MET B 1 194 ? 4.648 12.312 14.352 1 97.75 194 MET B CA 1
ATOM 4144 C C . MET B 1 194 ? 3.33 11.672 14.773 1 97.75 194 MET B C 1
ATOM 4146 O O . MET B 1 194 ? 2.662 12.156 15.688 1 97.75 194 MET B O 1
ATOM 4150 N N . TYR B 1 195 ? 2.963 10.523 14.078 1 98.38 195 TYR B N 1
ATOM 4151 C CA . TYR B 1 195 ? 1.585 10.062 14.203 1 98.38 195 TYR B CA 1
ATOM 4152 C C . TYR B 1 195 ? 1.533 8.609 14.672 1 98.38 195 TYR B C 1
ATOM 4154 O O . TYR B 1 195 ? 0.46 8.094 14.984 1 98.38 195 TYR B O 1
ATOM 4162 N N . GLY B 1 196 ? 2.699 7.914 14.703 1 97.94 196 GLY B N 1
ATOM 4163 C CA . GLY B 1 196 ? 2.688 6.477 14.93 1 97.94 196 GLY B CA 1
ATOM 4164 C C . GLY B 1 196 ? 2.182 5.688 13.734 1 97.94 196 GLY B C 1
ATOM 4165 O O . GLY B 1 196 ? 1.805 4.523 13.875 1 97.94 196 GLY B O 1
ATOM 4166 N N . ILE B 1 197 ? 2.127 6.266 12.578 1 98.75 197 ILE B N 1
ATOM 4167 C CA . ILE B 1 197 ? 1.677 5.594 11.367 1 98.75 197 ILE B CA 1
ATOM 4168 C C . ILE B 1 197 ? 2.885 5.156 10.539 1 98.75 197 ILE B C 1
ATOM 4170 O O . ILE B 1 197 ? 3.641 5.996 10.039 1 98.75 197 ILE B O 1
ATOM 4174 N N . PRO B 1 198 ? 3.109 3.873 10.406 1 98.5 198 PRO B N 1
ATOM 4175 C CA . PRO B 1 198 ? 4.281 3.406 9.656 1 98.5 198 PRO B CA 1
ATOM 4176 C C . PRO B 1 198 ? 4.176 3.68 8.164 1 98.5 198 PRO B C 1
ATOM 4178 O O . PRO B 1 198 ? 3.08 3.914 7.648 1 98.5 198 PRO B O 1
ATOM 4181 N N . PRO B 1 199 ? 5.273 3.621 7.426 1 98.44 199 PRO B N 1
ATOM 4182 C CA . PRO B 1 199 ? 5.32 3.973 6.004 1 98.44 199 PRO B CA 1
ATOM 4183 C C . PRO B 1 199 ? 4.336 3.164 5.16 1 98.44 199 PRO B C 1
ATOM 4185 O O . PRO B 1 199 ? 3.746 3.693 4.215 1 98.44 199 PRO B O 1
ATOM 4188 N N . GLU B 1 200 ? 4.078 1.899 5.477 1 98.69 200 GLU B N 1
ATOM 4189 C CA . GLU B 1 200 ? 3.223 1.051 4.648 1 98.69 200 GLU B CA 1
ATOM 4190 C C . GLU B 1 200 ? 1.752 1.427 4.809 1 98.69 200 GLU B C 1
ATOM 4192 O O . GLU B 1 200 ? 0.899 0.946 4.059 1 98.69 200 GLU B O 1
ATOM 4197 N N . GLN B 1 201 ? 1.43 2.299 5.789 1 98.88 201 GLN B N 1
ATOM 4198 C CA . GLN B 1 201 ? 0.062 2.762 6.004 1 98.88 201 GLN B CA 1
ATOM 4199 C C . GLN B 1 201 ? -0.097 4.219 5.578 1 98.88 201 GLN B C 1
ATOM 4201 O O . GLN B 1 201 ? -0.962 4.93 6.098 1 98.88 201 GLN B O 1
ATOM 4206 N N . VAL B 1 202 ? 0.825 4.66 4.68 1 98.94 202 VAL B N 1
ATOM 4207 C CA . VAL B 1 202 ? 0.761 6 4.098 1 98.94 202 VAL B CA 1
ATOM 4208 C C . VAL B 1 202 ? 0.444 5.898 2.605 1 98.94 202 VAL B C 1
ATOM 4210 O O . VAL B 1 202 ? 1.156 5.227 1.856 1 98.94 202 VAL B O 1
ATOM 4213 N N . ILE B 1 203 ? -0.659 6.535 2.229 1 98.88 203 ILE B N 1
ATOM 4214 C CA . ILE B 1 203 ? -1.032 6.73 0.832 1 98.88 203 ILE B CA 1
ATOM 4215 C C . ILE B 1 203 ? -0.927 8.211 0.473 1 98.88 203 ILE B C 1
ATOM 4217 O O . ILE B 1 203 ? -1.45 9.07 1.188 1 98.88 203 ILE B O 1
ATOM 4221 N N . GLY B 1 204 ? -0.205 8.531 -0.513 1 98.69 204 GLY B N 1
ATOM 4222 C CA . GLY B 1 204 ? -0.068 9.891 -0.995 1 98.69 204 GLY B CA 1
ATOM 4223 C C . GLY B 1 204 ? 0.012 9.984 -2.506 1 98.69 204 GLY B C 1
ATOM 4224 O O . GLY B 1 204 ? -0.156 8.984 -3.205 1 98.69 204 GLY B O 1
ATOM 4225 N N . SER B 1 205 ? 0.106 11.203 -2.986 1 97.88 205 SER B N 1
ATOM 4226 C CA . SER B 1 205 ? 0.444 11.375 -4.395 1 97.88 205 SER B CA 1
ATOM 4227 C C . SER B 1 205 ? 1.777 10.719 -4.727 1 97.88 205 SER B C 1
ATOM 4229 O O . SER B 1 205 ? 2.709 10.742 -3.92 1 97.88 205 SER B O 1
ATOM 4231 N N . PHE B 1 206 ? 1.812 10.094 -5.902 1 97.94 206 PHE B N 1
ATOM 4232 C CA . PHE B 1 206 ? 3.027 9.344 -6.207 1 97.94 206 PHE B CA 1
ATOM 4233 C C . PHE B 1 206 ? 3.332 9.391 -7.699 1 97.94 206 PHE B C 1
ATOM 4235 O O . PHE B 1 206 ? 2.496 9.828 -8.5 1 97.94 206 PHE B O 1
ATOM 4242 N N . ALA B 1 207 ? 4.508 9.086 -8.031 1 97.25 207 ALA B N 1
ATOM 4243 C CA . ALA B 1 207 ? 4.984 8.703 -9.359 1 97.25 207 ALA B CA 1
ATOM 4244 C C . ALA B 1 207 ? 5.859 7.457 -9.289 1 97.25 207 ALA B C 1
ATOM 4246 O O . ALA B 1 207 ? 6.324 7.074 -8.211 1 97.25 207 ALA B O 1
ATOM 4247 N N . LEU B 1 208 ? 5.973 6.828 -10.406 1 97.88 208 LEU B N 1
ATOM 4248 C CA . LEU B 1 208 ? 6.77 5.605 -10.445 1 97.88 208 LEU B CA 1
ATOM 4249 C C . LEU B 1 208 ? 8.258 5.93 -10.5 1 97.88 208 LEU B C 1
ATOM 4251 O O . LEU B 1 208 ? 8.68 6.824 -11.234 1 97.88 208 LEU B O 1
ATOM 4255 N N . GLY B 1 209 ? 9.047 5.246 -9.609 1 97.75 209 GLY B N 1
ATOM 4256 C CA . GLY B 1 209 ? 10.5 5.352 -9.688 1 97.75 209 GLY B CA 1
ATOM 4257 C C . GLY B 1 209 ? 11.109 4.477 -10.766 1 97.75 209 GLY B C 1
ATOM 4258 O O . GLY B 1 209 ? 10.383 3.811 -11.516 1 97.75 209 GLY B O 1
ATOM 4259 N N . GLU B 1 210 ? 12.391 4.598 -10.836 1 97.88 210 GLU B N 1
ATOM 4260 C CA . GLU B 1 210 ? 13.164 3.748 -11.734 1 97.88 210 GLU B CA 1
ATOM 4261 C C . GLU B 1 210 ? 14.25 2.988 -10.977 1 97.88 210 GLU B C 1
ATOM 4263 O O . GLU B 1 210 ? 15.07 3.594 -10.289 1 97.88 210 GLU B O 1
ATOM 4268 N N . PHE B 1 211 ? 14.211 1.677 -11.125 1 98.44 211 PHE B N 1
ATOM 4269 C CA . PHE B 1 211 ? 15.18 0.808 -10.461 1 98.44 211 PHE B CA 1
ATOM 4270 C C . PHE B 1 211 ? 16.469 0.716 -11.266 1 98.44 211 PHE B C 1
ATOM 4272 O O . PHE B 1 211 ? 16.438 0.649 -12.492 1 98.44 211 PHE B O 1
ATOM 4279 N N . SER B 1 212 ? 17.531 0.728 -10.523 1 97.62 212 SER B N 1
ATOM 4280 C CA . SER B 1 212 ? 18.812 0.46 -11.172 1 97.62 212 SER B CA 1
ATOM 4281 C C . SER B 1 212 ? 19.766 -0.273 -10.234 1 97.62 212 SER B C 1
ATOM 4283 O O . SER B 1 212 ? 19.734 -0.072 -9.023 1 97.62 212 SER B O 1
ATOM 4285 N N . LEU B 1 213 ? 20.516 -1.19 -10.836 1 95.69 213 LEU B N 1
ATOM 4286 C CA . LEU B 1 213 ? 21.672 -1.762 -10.141 1 95.69 213 LEU B CA 1
ATOM 4287 C C . LEU B 1 213 ? 22.859 -0.813 -10.188 1 95.69 213 LEU B C 1
ATOM 4289 O O . LEU B 1 213 ? 23.078 -0.13 -11.195 1 95.69 213 LEU B O 1
ATOM 4293 N N . THR B 1 214 ? 23.531 -0.73 -9.078 1 91.62 214 THR B N 1
ATOM 4294 C CA . THR B 1 214 ? 24.734 0.089 -9.016 1 91.62 214 THR B CA 1
ATOM 4295 C C . THR B 1 214 ? 25.906 -0.728 -8.5 1 91.62 214 THR B C 1
ATOM 4297 O O . THR B 1 214 ? 25.75 -1.884 -8.102 1 91.62 214 THR B O 1
ATOM 4300 N N . ASP B 1 215 ? 27.047 -0.173 -8.609 1 85.56 215 ASP B N 1
ATOM 4301 C CA . ASP B 1 215 ? 28.25 -0.834 -8.094 1 85.56 215 ASP B CA 1
ATOM 4302 C C . ASP B 1 215 ? 28.109 -1.104 -6.594 1 85.56 215 ASP B C 1
ATOM 4304 O O . ASP B 1 215 ? 28.672 -2.078 -6.082 1 85.56 215 ASP B O 1
ATOM 4308 N N . ASN B 1 216 ? 27.406 -0.335 -5.977 1 79.56 216 ASN B N 1
ATOM 4309 C CA . ASN B 1 216 ? 27.312 -0.388 -4.52 1 79.56 216 ASN B CA 1
ATOM 4310 C C . ASN B 1 216 ? 25.984 -0.994 -4.074 1 79.56 216 ASN B C 1
ATOM 4312 O O . ASN B 1 216 ? 25.656 -0.966 -2.887 1 79.56 216 ASN B O 1
ATOM 4316 N N . GLY B 1 217 ? 25.281 -1.476 -5.055 1 92.12 217 GLY B N 1
ATOM 4317 C CA . GLY B 1 217 ? 24 -2.025 -4.645 1 92.12 217 GLY B CA 1
ATOM 4318 C C . GLY B 1 217 ? 22.891 -1.714 -5.621 1 92.12 217 GLY B C 1
ATOM 4319 O O . GLY B 1 217 ? 22.984 -2.027 -6.809 1 92.12 217 GLY B O 1
ATOM 4320 N N . THR B 1 218 ? 21.75 -1.232 -5.094 1 95.5 218 THR B N 1
ATOM 4321 C CA . THR B 1 218 ? 20.578 -0.887 -5.906 1 95.5 218 THR B CA 1
ATOM 4322 C C . THR B 1 218 ? 20.047 0.487 -5.52 1 95.5 218 THR B C 1
ATOM 4324 O O . THR B 1 218 ? 20.328 0.985 -4.426 1 95.5 218 THR B O 1
ATOM 4327 N N . GLN B 1 219 ? 19.391 1.127 -6.418 1 96.69 219 GLN B N 1
ATOM 4328 C CA . GLN B 1 219 ? 18.75 2.408 -6.133 1 96.69 219 GLN B CA 1
A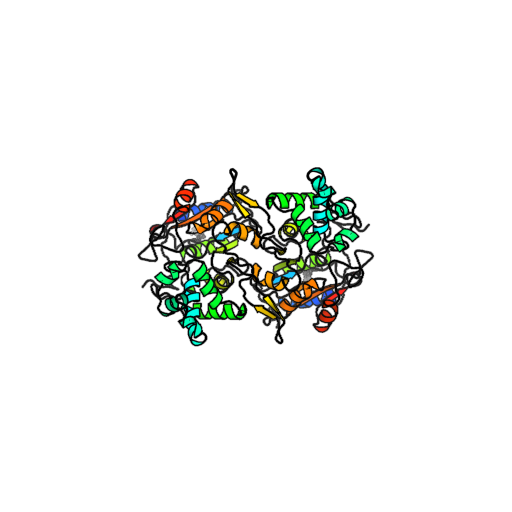TOM 4329 C C . GLN B 1 219 ? 17.438 2.545 -6.883 1 96.69 219 GLN B C 1
ATOM 4331 O O . GLN B 1 219 ? 17.219 1.896 -7.91 1 96.69 219 GLN B O 1
ATOM 4336 N N . ILE B 1 220 ? 16.578 3.293 -6.379 1 97.94 220 ILE B N 1
ATOM 4337 C CA . ILE B 1 220 ? 15.367 3.742 -7.047 1 97.94 220 ILE B CA 1
ATOM 4338 C C . ILE B 1 220 ? 15.414 5.254 -7.246 1 97.94 220 ILE B C 1
ATOM 4340 O O . ILE B 1 220 ? 15.531 6.012 -6.277 1 97.94 220 ILE B O 1
ATOM 4344 N N . THR B 1 221 ? 15.367 5.711 -8.477 1 98.25 221 THR B N 1
ATOM 4345 C CA . THR B 1 221 ? 15.406 7.121 -8.836 1 98.25 221 THR B CA 1
ATOM 4346 C C . THR B 1 221 ? 13.992 7.68 -8.984 1 98.25 221 THR B C 1
ATOM 4348 O O . THR B 1 221 ? 13.133 7.051 -9.609 1 98.25 221 THR B O 1
ATOM 4351 N N . LYS B 1 222 ? 13.781 8.797 -8.359 1 98.06 222 LYS B N 1
ATOM 4352 C CA . LYS B 1 222 ? 12.477 9.438 -8.461 1 98.06 222 LYS B CA 1
ATOM 4353 C C . LYS B 1 222 ? 12.273 10.055 -9.844 1 98.06 222 LYS B C 1
ATOM 4355 O O . LYS B 1 222 ? 13.18 10.68 -10.391 1 98.06 222 LYS B O 1
ATOM 4360 N N . THR B 1 223 ? 11.117 9.844 -10.422 1 97.44 223 THR B N 1
ATOM 4361 C CA . THR B 1 223 ? 10.695 10.43 -11.695 1 97.44 223 THR B CA 1
ATOM 4362 C C . THR B 1 223 ? 9.312 11.055 -11.57 1 97.44 223 THR B C 1
ATOM 4364 O O . THR B 1 223 ? 8.805 11.25 -10.461 1 97.44 223 THR B O 1
ATOM 4367 N N . LEU B 1 224 ? 8.703 11.438 -12.695 1 95.62 224 LEU B N 1
ATOM 4368 C CA . LEU B 1 224 ? 7.324 11.906 -12.742 1 95.62 224 LEU B CA 1
ATOM 4369 C C . LEU B 1 224 ? 6.453 10.953 -13.547 1 95.62 224 LEU B C 1
ATOM 4371 O O . LEU B 1 224 ? 5.301 11.273 -13.859 1 95.62 224 LEU B O 1
ATOM 4375 N N . LYS B 1 225 ? 7.027 9.781 -13.844 1 95.31 225 LYS B N 1
ATOM 4376 C CA . LYS B 1 225 ? 6.297 8.805 -14.648 1 95.31 225 LYS B CA 1
ATOM 4377 C C . LYS B 1 225 ? 5.051 8.312 -13.922 1 95.31 225 LYS B C 1
ATOM 4379 O O . LYS B 1 225 ? 5.121 7.898 -12.766 1 95.31 225 LYS B O 1
ATOM 4384 N N . GLY B 1 226 ? 3.963 8.422 -14.664 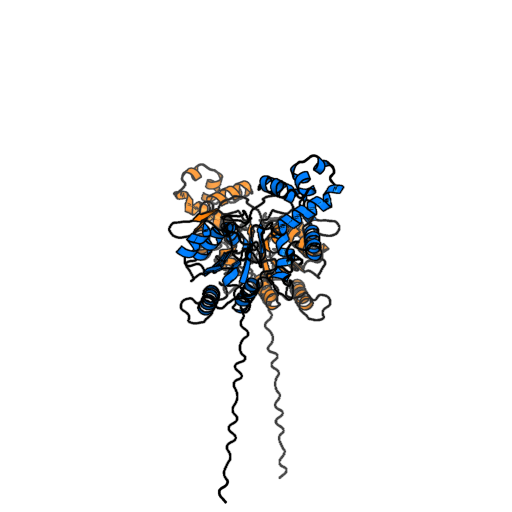1 95.56 226 GLY B N 1
ATOM 4385 C CA . GLY B 1 226 ? 2.73 7.902 -14.094 1 95.56 226 GLY B CA 1
ATOM 4386 C C . GLY B 1 226 ? 2.262 8.672 -12.875 1 95.56 226 GLY B C 1
ATOM 4387 O O . GLY B 1 226 ? 1.6 8.117 -12 1 95.56 226 GLY B O 1
ATOM 4388 N N . ALA B 1 227 ? 2.551 9.891 -12.836 1 96.12 227 ALA B N 1
ATOM 4389 C CA . ALA B 1 227 ? 2.184 10.727 -11.695 1 96.12 227 ALA B CA 1
ATOM 4390 C C . ALA B 1 227 ? 0.69 10.617 -11.398 1 96.12 227 ALA B C 1
ATOM 4392 O O . ALA B 1 227 ? -0.135 10.656 -12.312 1 96.12 227 ALA B O 1
ATOM 4393 N N . PHE B 1 228 ? 0.35 10.445 -10.172 1 96.94 228 PHE B N 1
ATOM 4394 C CA . PHE B 1 228 ? -0.997 10.32 -9.625 1 96.94 228 PHE B CA 1
ATOM 4395 C C . PHE B 1 228 ? -1.209 11.297 -8.477 1 96.94 228 PHE B C 1
ATOM 4397 O O . PHE B 1 228 ? -0.473 11.273 -7.488 1 96.94 228 PHE B O 1
ATOM 4404 N N . ASN B 1 229 ? -2.145 12.211 -8.633 1 96.44 229 ASN B N 1
ATOM 4405 C CA . ASN B 1 229 ? -2.52 13.148 -7.578 1 96.44 229 ASN B CA 1
ATOM 4406 C C . ASN B 1 229 ? -3.613 12.578 -6.68 1 96.44 229 ASN B C 1
ATOM 4408 O O . ASN B 1 229 ? -4.773 12.484 -7.086 1 96.44 229 ASN B O 1
ATOM 4412 N N . ASP B 1 230 ? -3.293 12.227 -5.457 1 97.5 230 ASP B N 1
ATOM 4413 C CA . ASP B 1 230 ? -4.191 11.555 -4.523 1 97.5 230 ASP B CA 1
ATOM 4414 C C . ASP B 1 230 ? -5.094 12.555 -3.809 1 97.5 230 ASP B C 1
ATOM 4416 O O . ASP B 1 230 ? -4.973 12.758 -2.598 1 97.5 230 ASP B O 1
ATOM 4420 N N . ASP B 1 231 ? -6.008 13.109 -4.562 1 96.12 231 ASP B N 1
ATOM 4421 C CA . ASP B 1 231 ? -6.949 14.102 -4.035 1 96.12 231 ASP B CA 1
ATOM 4422 C C . ASP B 1 231 ? -8.344 13.883 -4.605 1 96.12 231 ASP B C 1
ATOM 4424 O O . ASP B 1 231 ? -8.508 13.258 -5.66 1 96.12 231 ASP B O 1
ATOM 4428 N N . ALA B 1 232 ? -9.352 14.289 -3.82 1 96.94 232 ALA B N 1
ATOM 4429 C CA . ALA B 1 232 ? -10.75 14.242 -4.258 1 96.94 232 ALA B CA 1
ATOM 4430 C C . ALA B 1 232 ? -11.133 12.836 -4.707 1 96.94 232 ALA B C 1
ATOM 4432 O O . ALA B 1 232 ? -10.938 11.867 -3.969 1 96.94 232 ALA B O 1
ATOM 4433 N N . ALA B 1 233 ? -11.57 12.711 -5.953 1 98.06 233 ALA B N 1
ATOM 4434 C CA . ALA B 1 233 ? -12.109 11.438 -6.43 1 98.06 233 ALA B CA 1
ATOM 4435 C C . ALA B 1 233 ? -11.008 10.383 -6.539 1 98.06 233 ALA B C 1
ATOM 4437 O O . ALA B 1 233 ? -11.289 9.188 -6.641 1 98.06 233 ALA B O 1
ATOM 4438 N N . ASN B 1 234 ? -9.766 10.781 -6.492 1 98.44 234 ASN B N 1
ATOM 4439 C CA . ASN B 1 234 ? -8.656 9.836 -6.582 1 98.44 234 ASN B CA 1
ATOM 4440 C C . ASN B 1 234 ? -8.352 9.203 -5.227 1 98.44 234 ASN B C 1
ATOM 4442 O O . ASN B 1 234 ? -7.672 8.18 -5.152 1 98.44 234 ASN B O 1
ATOM 4446 N N . LYS B 1 235 ? -8.828 9.82 -4.145 1 98.81 235 LYS B N 1
ATOM 4447 C CA . LYS B 1 235 ? -8.555 9.258 -2.826 1 98.81 235 LYS B CA 1
ATOM 4448 C C . LYS B 1 235 ? -9.211 7.887 -2.67 1 98.81 235 LYS B C 1
ATOM 4450 O O . LYS B 1 235 ? -8.547 6.918 -2.289 1 98.81 235 LYS B O 1
ATOM 4455 N N . PRO B 1 236 ? -10.539 7.727 -3.025 1 98.88 236 PRO B N 1
ATOM 4456 C CA . PRO B 1 236 ? -11.094 6.375 -2.977 1 98.88 236 PRO B CA 1
ATOM 4457 C C . PRO B 1 236 ? -10.352 5.395 -3.881 1 98.88 236 PRO B C 1
ATOM 4459 O O . PRO B 1 236 ? -10.172 4.23 -3.52 1 98.88 236 PRO B O 1
ATOM 4462 N N . VAL B 1 237 ? -9.906 5.828 -5.047 1 98.81 237 VAL B N 1
ATOM 4463 C CA . VAL B 1 237 ? -9.18 4.992 -5.996 1 98.81 237 VAL B CA 1
ATOM 4464 C C . VAL B 1 237 ? -7.883 4.496 -5.367 1 98.81 237 VAL B C 1
ATOM 4466 O O . VAL B 1 237 ? -7.562 3.309 -5.441 1 98.81 237 VAL B O 1
ATOM 4469 N N . ALA B 1 238 ? -7.238 5.387 -4.711 1 98.88 238 ALA B N 1
ATOM 4470 C CA . ALA B 1 238 ? -5.977 5.039 -4.059 1 98.88 238 ALA B CA 1
ATOM 4471 C C . ALA B 1 238 ? -6.211 4.113 -2.869 1 98.88 238 ALA B C 1
ATOM 4473 O O . ALA B 1 238 ? -5.422 3.197 -2.625 1 98.88 238 ALA B O 1
ATOM 4474 N N . ILE B 1 239 ? -7.262 4.387 -2.123 1 98.94 239 ILE B N 1
ATOM 4475 C CA . ILE B 1 239 ? -7.598 3.52 -0.999 1 98.94 239 ILE B CA 1
ATOM 4476 C C . ILE B 1 239 ? -7.785 2.084 -1.49 1 98.94 239 ILE B C 1
ATOM 4478 O O . ILE B 1 239 ? -7.215 1.149 -0.921 1 98.94 239 ILE B O 1
ATOM 4482 N N . HIS B 1 240 ? -8.531 1.927 -2.514 1 98.69 240 HIS B N 1
ATOM 4483 C CA . HIS B 1 240 ? -8.711 0.589 -3.066 1 98.69 240 HIS B CA 1
ATOM 4484 C C . HIS B 1 240 ? -7.383 -0.007 -3.523 1 98.69 240 HIS B C 1
ATOM 4486 O O . HIS B 1 240 ? -7.074 -1.158 -3.207 1 98.69 240 HIS B O 1
ATOM 4492 N N . LEU B 1 241 ? -6.617 0.755 -4.223 1 98.81 241 LEU B N 1
ATOM 4493 C CA . LEU B 1 241 ? -5.375 0.267 -4.812 1 98.81 241 LEU B CA 1
ATOM 4494 C C . LEU B 1 241 ? -4.387 -0.157 -3.729 1 98.81 241 LEU B C 1
ATOM 4496 O O . LEU B 1 241 ? -3.811 -1.244 -3.799 1 98.81 241 LEU B O 1
ATOM 4500 N N . PHE B 1 242 ? -4.215 0.636 -2.684 1 98.88 242 PHE B N 1
ATOM 4501 C CA . PHE B 1 242 ? -3.145 0.405 -1.718 1 98.88 242 PHE B CA 1
ATOM 4502 C C . PHE B 1 242 ? -3.625 -0.493 -0.583 1 98.88 242 PHE B C 1
ATOM 4504 O O . PHE B 1 242 ? -2.855 -1.3 -0.056 1 98.88 242 PHE B O 1
ATOM 4511 N N . MET B 1 243 ? -4.844 -0.319 -0.228 1 98.44 243 MET B N 1
ATOM 4512 C CA . MET B 1 243 ? -5.32 -0.955 0.996 1 98.44 243 MET B CA 1
ATOM 4513 C C . MET B 1 243 ? -6.082 -2.238 0.681 1 98.44 243 MET B C 1
ATOM 4515 O O . MET B 1 243 ? -5.996 -3.215 1.426 1 98.44 243 MET B O 1
ATOM 4519 N N . GLY B 1 244 ? -6.918 -2.258 -0.366 1 97.56 244 GLY B N 1
ATOM 4520 C CA . GLY B 1 244 ? -7.73 -3.412 -0.719 1 97.56 244 GLY B CA 1
ATOM 4521 C C . GLY B 1 244 ? -8.898 -3.629 0.22 1 97.56 244 GLY B C 1
ATOM 4522 O O . GLY B 1 244 ? -9.492 -4.711 0.245 1 97.56 244 GLY B O 1
ATOM 4523 N N . HIS B 1 245 ? -9.18 -2.635 1.062 1 96.44 245 HIS B N 1
ATOM 4524 C CA . HIS B 1 245 ? -10.305 -2.605 1.986 1 96.44 245 HIS B CA 1
ATOM 4525 C C . HIS B 1 245 ? -11.078 -1.294 1.875 1 96.44 245 HIS B C 1
ATOM 4527 O O . HIS B 1 245 ? -10.484 -0.243 1.615 1 96.44 245 HIS B O 1
ATOM 4533 N N . ARG B 1 246 ? -12.289 -1.422 2.01 1 97.19 246 ARG B N 1
ATOM 4534 C CA . ARG B 1 246 ? -13.062 -0.205 2.242 1 97.19 246 ARG B CA 1
ATOM 4535 C C . ARG B 1 246 ? -12.984 0.223 3.703 1 97.19 246 ARG B C 1
ATOM 4537 O O . ARG B 1 246 ? -13.227 -0.582 4.605 1 97.19 246 ARG B O 1
ATOM 4544 N N . PRO B 1 247 ? -12.688 1.439 4.004 1 98.62 247 PRO B N 1
ATOM 4545 C CA . PRO B 1 247 ? -12.555 1.867 5.398 1 98.62 247 PRO B CA 1
ATOM 4546 C C . PRO B 1 247 ? -13.891 1.911 6.133 1 98.62 247 PRO B C 1
ATOM 4548 O O . PRO B 1 247 ? -14.953 1.916 5.496 1 98.62 247 PRO B O 1
ATOM 4551 N N . VAL B 1 248 ? -13.789 1.979 7.48 1 98.88 248 VAL B N 1
ATOM 4552 C CA . VAL B 1 248 ? -14.984 2.045 8.312 1 98.88 248 VAL B CA 1
ATOM 4553 C C . VAL B 1 248 ? -15.094 3.422 8.961 1 98.88 248 VAL B C 1
ATOM 4555 O O . VAL B 1 248 ? -16.109 3.748 9.578 1 98.88 248 VAL B O 1
ATOM 4558 N N . GLY B 1 249 ? -14.062 4.23 8.836 1 98.88 249 GLY B N 1
ATOM 4559 C CA . GLY B 1 249 ? -14.016 5.613 9.289 1 98.88 249 GLY B CA 1
ATOM 4560 C C . GLY B 1 249 ? -13.117 6.488 8.438 1 98.88 249 GLY B C 1
ATOM 4561 O O . GLY B 1 249 ? -12.07 6.039 7.961 1 98.88 249 GLY B O 1
ATOM 4562 N N . ALA B 1 250 ? -13.492 7.699 8.227 1 98.94 250 ALA B N 1
ATOM 4563 C CA . ALA B 1 250 ? -12.711 8.656 7.449 1 98.94 250 ALA B CA 1
ATOM 4564 C C . ALA B 1 250 ? -12.688 10.023 8.133 1 98.94 250 ALA B C 1
ATOM 4566 O O . ALA B 1 250 ? -13.703 10.477 8.672 1 98.94 250 ALA B O 1
ATOM 4567 N N . PHE B 1 251 ? -11.531 10.617 8.133 1 98.94 251 PHE B N 1
ATOM 4568 C CA . PHE B 1 251 ? -11.273 11.875 8.812 1 98.94 251 PHE B CA 1
ATOM 4569 C C . PHE B 1 251 ? -10.586 12.867 7.879 1 98.94 251 PHE B C 1
ATOM 4571 O O . PHE B 1 251 ? -9.539 12.57 7.312 1 98.94 251 PHE B O 1
ATOM 4578 N N . GLY B 1 252 ? -11.18 14 7.59 1 98.69 252 GLY B N 1
ATOM 4579 C CA . GLY B 1 252 ? -10.641 15.023 6.703 1 98.69 252 GLY B CA 1
ATOM 4580 C C . GLY B 1 252 ? -10.883 16.438 7.199 1 98.69 252 GLY B C 1
ATOM 4581 O O . GLY B 1 252 ? -11.164 16.641 8.383 1 98.69 252 GLY B O 1
ATOM 4582 N N . ASN B 1 253 ? -10.664 17.422 6.34 1 97.94 253 ASN B N 1
ATOM 4583 C CA . ASN B 1 253 ? -10.875 18.812 6.73 1 97.94 253 ASN B CA 1
ATOM 4584 C C . ASN B 1 253 ? -11.375 19.656 5.559 1 97.94 253 ASN B C 1
ATOM 4586 O O . ASN B 1 253 ? -11.711 20.828 5.727 1 97.94 253 ASN B O 1
ATOM 4590 N N . SER B 1 254 ? -11.484 19.094 4.352 1 96.75 254 SER B N 1
ATOM 4591 C CA . SER B 1 254 ? -11.688 19.938 3.18 1 96.75 254 SER B CA 1
ATOM 4592 C C . SER B 1 254 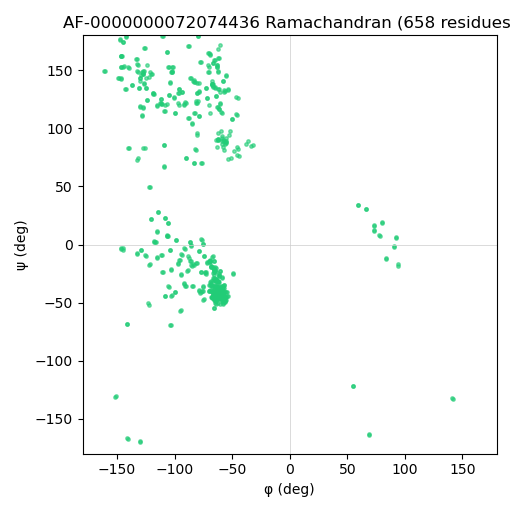? -12.594 19.25 2.156 1 96.75 254 SER B C 1
ATOM 4594 O O . SER B 1 254 ? -12.953 18.094 2.316 1 96.75 254 SER B O 1
ATOM 4596 N N . ASP B 1 255 ? -12.953 20.031 1.062 1 96.62 255 ASP B N 1
ATOM 4597 C CA . ASP B 1 255 ? -13.719 19.5 -0.063 1 96.62 255 ASP B CA 1
ATOM 4598 C C . ASP B 1 255 ? -12.961 18.375 -0.752 1 96.62 255 ASP B C 1
ATOM 4600 O O . ASP B 1 255 ? -13.578 17.453 -1.299 1 96.62 255 ASP B O 1
ATOM 4604 N N . GLY B 1 256 ? -11.602 18.391 -0.666 1 96.56 256 GLY B N 1
ATOM 4605 C CA . GLY B 1 256 ? -10.781 17.359 -1.265 1 96.56 256 GLY B CA 1
ATOM 4606 C C . GLY B 1 256 ? -10.953 16 -0.598 1 96.56 256 GLY B C 1
ATOM 4607 O O . GLY B 1 256 ? -10.539 14.984 -1.143 1 96.56 256 GLY B O 1
ATOM 4608 N N . ASP B 1 257 ? -11.648 15.977 0.562 1 98.25 257 ASP B N 1
ATOM 4609 C CA . ASP B 1 257 ? -11.828 14.742 1.316 1 98.25 257 ASP B CA 1
ATOM 4610 C C . ASP B 1 257 ? -13.242 14.195 1.134 1 98.25 257 ASP B C 1
ATOM 4612 O O . ASP B 1 257 ? -13.57 13.125 1.65 1 98.25 257 ASP B O 1
ATOM 4616 N N . LEU B 1 258 ? -14.078 14.922 0.448 1 98.25 258 LEU B N 1
ATOM 4617 C CA . LEU B 1 258 ? -15.492 14.578 0.37 1 98.25 258 LEU B CA 1
ATOM 4618 C C . LEU B 1 258 ? -15.688 13.172 -0.182 1 98.25 258 LEU B C 1
ATOM 4620 O O . LEU B 1 258 ? -16.406 12.359 0.408 1 98.25 258 LEU B O 1
ATOM 4624 N N . GLN B 1 259 ? -15.023 12.867 -1.299 1 98.62 259 GLN B N 1
ATOM 4625 C CA . GLN B 1 259 ? -15.234 11.57 -1.928 1 98.62 259 GLN B CA 1
ATOM 4626 C C . GLN B 1 259 ? -14.672 10.445 -1.068 1 98.62 259 GLN B C 1
ATOM 4628 O O . GLN B 1 259 ? -15.219 9.336 -1.044 1 98.62 259 GLN B O 1
ATOM 4633 N N . MET B 1 260 ? -13.57 10.688 -0.327 1 98.75 260 MET B N 1
ATOM 4634 C CA . MET B 1 260 ? -13.062 9.719 0.635 1 98.75 260 MET B CA 1
ATOM 4635 C C . MET B 1 260 ? -14.102 9.422 1.714 1 98.75 260 MET B C 1
ATOM 4637 O O . MET B 1 260 ? -14.328 8.266 2.059 1 98.75 260 MET B O 1
ATOM 4641 N N . LEU B 1 261 ? -14.75 10.469 2.219 1 98.75 261 LEU B N 1
ATOM 4642 C CA . LEU B 1 261 ? -15.789 10.32 3.236 1 98.75 261 LEU B CA 1
ATOM 4643 C C . LEU B 1 261 ? -17.016 9.602 2.668 1 98.75 261 LEU B C 1
ATOM 4645 O O . LEU B 1 261 ? -17.578 8.727 3.322 1 98.75 261 LEU B O 1
ATOM 4649 N N . GLN B 1 262 ? -17.359 9.938 1.47 1 98.44 262 GLN B N 1
ATOM 4650 C CA . GLN B 1 262 ? -18.5 9.297 0.823 1 98.44 262 GLN B CA 1
ATOM 4651 C C . GLN B 1 262 ? -18.219 7.82 0.557 1 98.44 262 GLN B C 1
ATOM 4653 O O . GLN B 1 262 ? -19.094 6.969 0.764 1 98.44 262 GLN B O 1
ATOM 4658 N N . TYR B 1 263 ? -17.047 7.5 0.064 1 98.44 263 TYR B N 1
ATOM 4659 C CA . TYR B 1 263 ? -16.641 6.121 -0.186 1 98.44 263 TYR B CA 1
ATOM 4660 C C . TYR B 1 263 ? -16.703 5.293 1.092 1 98.44 263 TYR B C 1
ATOM 4662 O O . TYR B 1 263 ? -17.234 4.176 1.089 1 98.44 263 TYR B O 1
ATOM 4670 N N . THR B 1 264 ? -16.25 5.848 2.189 1 98.56 264 THR B N 1
ATOM 4671 C CA . THR B 1 264 ? -16.266 5.195 3.492 1 98.56 264 THR B CA 1
ATOM 4672 C C . THR B 1 264 ? -17.688 5.008 3.988 1 98.56 264 THR B C 1
ATOM 4674 O O . THR B 1 264 ? -18.078 3.914 4.406 1 98.56 264 THR B O 1
ATOM 4677 N N . ALA B 1 265 ? -18.484 6.016 3.867 1 97.69 265 ALA B N 1
ATOM 4678 C CA . ALA B 1 265 ? -19.859 6.016 4.375 1 97.69 265 ALA B CA 1
ATOM 4679 C C . ALA B 1 265 ? -20.719 5.004 3.623 1 97.69 265 ALA B C 1
ATOM 4681 O O . ALA B 1 265 ? -21.734 4.531 4.145 1 97.69 265 ALA B O 1
ATOM 4682 N N . ALA B 1 266 ? -20.281 4.664 2.465 1 96.62 266 ALA B N 1
ATOM 4683 C CA . ALA B 1 266 ? -21.062 3.76 1.625 1 96.62 266 ALA B CA 1
ATOM 4684 C C . ALA B 1 266 ? -20.766 2.301 1.957 1 96.62 266 ALA B C 1
ATOM 4686 O O . ALA B 1 266 ? -21.297 1.388 1.325 1 96.62 266 ALA B O 1
ATOM 4687 N N . ASN B 1 267 ? -19.875 2.043 2.896 1 94.88 267 ASN B N 1
ATOM 4688 C CA . ASN B 1 267 ? -19.625 0.673 3.332 1 94.88 267 ASN B CA 1
ATOM 4689 C C . ASN B 1 267 ? -20.891 0.021 3.871 1 94.88 267 ASN B C 1
ATOM 4691 O O . ASN B 1 267 ? -21.422 0.44 4.902 1 94.88 267 ASN B O 1
ATOM 4695 N N . PRO B 1 268 ? -21.438 -0.982 3.227 1 90.81 268 PRO B N 1
ATOM 4696 C CA . PRO B 1 268 ? -22.719 -1.548 3.617 1 90.81 268 PRO B CA 1
ATOM 4697 C C . PRO B 1 268 ? -22.625 -2.488 4.816 1 90.81 268 PRO B C 1
ATOM 4699 O O . PRO B 1 268 ? -23.641 -2.883 5.387 1 90.81 268 PRO B O 1
ATOM 4702 N N . ASN B 1 269 ? -21.469 -2.746 5.25 1 91.31 269 ASN B N 1
ATOM 4703 C CA . ASN B 1 269 ? -21.266 -3.844 6.188 1 91.31 269 ASN B CA 1
ATOM 4704 C C . ASN B 1 269 ? -21.234 -3.346 7.629 1 91.31 269 ASN B C 1
ATOM 4706 O O . ASN B 1 269 ? -21.344 -4.137 8.57 1 91.31 269 ASN B O 1
ATOM 4710 N N . VAL B 1 270 ? -21.047 -2.041 7.777 1 96.62 270 VAL B N 1
ATOM 4711 C CA . VAL B 1 270 ? -20.828 -1.55 9.133 1 96.62 270 VAL B CA 1
ATOM 4712 C C . VAL B 1 270 ? -21.438 -0.158 9.289 1 96.62 270 VAL B C 1
ATOM 4714 O O . VAL B 1 270 ? -21.766 0.493 8.289 1 96.62 270 VAL B O 1
ATOM 4717 N N . LYS B 1 271 ? -21.625 0.227 10.562 1 97.69 271 LYS B N 1
ATOM 4718 C CA . LYS B 1 271 ? -21.891 1.635 10.844 1 97.69 271 LYS B CA 1
ATOM 4719 C C . LYS B 1 271 ? -20.594 2.449 10.812 1 97.69 271 LYS B C 1
ATOM 4721 O O . LYS B 1 271 ? -19.766 2.322 11.711 1 97.69 271 LYS B O 1
ATOM 4726 N N . THR B 1 272 ? -20.484 3.246 9.852 1 98.38 272 THR B N 1
ATOM 4727 C CA . THR B 1 272 ? -19.25 3.969 9.609 1 98.38 272 THR B CA 1
ATOM 4728 C C . THR B 1 272 ? -19.219 5.281 10.391 1 98.38 272 THR B C 1
ATOM 4730 O O . THR B 1 272 ? -20.203 5.648 11.031 1 98.38 272 THR B O 1
ATOM 4733 N N . PHE B 1 273 ? -18.062 5.934 10.398 1 98.88 273 PHE B N 1
ATOM 4734 C CA . PHE B 1 273 ? -17.859 7.223 11.047 1 98.88 273 PHE B CA 1
ATOM 4735 C C . PHE B 1 273 ? -17.172 8.203 10.109 1 98.88 273 PHE B C 1
ATOM 4737 O O . PHE B 1 273 ? -16.266 7.824 9.375 1 98.88 273 PHE B O 1
ATOM 4744 N N . GLY B 1 274 ? -17.641 9.375 10.039 1 98.88 274 GLY B N 1
ATOM 4745 C CA . GLY B 1 274 ? -17.047 10.469 9.289 1 98.88 274 GLY B CA 1
ATOM 4746 C C . GLY B 1 274 ? -16.812 11.711 10.117 1 98.88 274 GLY B C 1
ATOM 4747 O O . GLY B 1 274 ? -17.641 12.062 10.969 1 98.88 274 GLY B O 1
ATOM 4748 N N . LEU B 1 275 ? -15.688 12.359 9.93 1 98.94 275 LEU B N 1
ATOM 4749 C CA . LEU B 1 275 ? -15.344 13.555 10.688 1 98.94 275 LEU B CA 1
ATOM 4750 C C . LEU B 1 275 ? -14.617 14.562 9.812 1 98.94 275 LEU B C 1
ATOM 4752 O O . LEU B 1 275 ? -13.75 14.188 9.016 1 98.94 275 LEU B O 1
ATOM 4756 N N . LEU B 1 276 ? -15.008 15.844 9.883 1 98.75 276 LEU B N 1
ATOM 4757 C CA . LEU B 1 276 ? -14.305 16.953 9.25 1 98.75 276 LEU B CA 1
ATOM 4758 C C . LEU B 1 276 ? -13.805 17.953 10.297 1 98.75 276 LEU B C 1
ATOM 4760 O O . LEU B 1 276 ? -14.57 18.375 11.164 1 98.75 276 LEU B O 1
ATOM 4764 N N . VAL B 1 277 ? -12.578 18.297 10.227 1 98.5 277 VAL B N 1
ATOM 4765 C CA . VAL B 1 277 ? -12.039 19.391 11.039 1 98.5 277 VAL B CA 1
ATOM 4766 C C . VAL B 1 277 ? -12.328 20.734 10.375 1 98.5 277 VAL B C 1
ATOM 4768 O O . VAL B 1 277 ? -11.836 21.016 9.289 1 98.5 277 VAL B O 1
ATOM 4771 N N . HIS B 1 278 ? -13.148 21.516 10.992 1 97.38 278 HIS B N 1
ATOM 4772 C CA . HIS B 1 278 ? -13.406 22.875 10.523 1 97.38 278 HIS B CA 1
ATOM 4773 C C . HIS B 1 278 ? -12.469 23.859 11.188 1 97.38 278 HIS B C 1
ATOM 4775 O O . HIS B 1 278 ? -12.453 24 12.414 1 97.38 278 HIS B O 1
ATOM 4781 N N . HIS B 1 279 ? -11.703 24.547 10.398 1 97 279 HIS B N 1
ATOM 4782 C CA . HIS B 1 279 ? -10.695 25.484 10.898 1 97 279 HIS B CA 1
ATOM 4783 C C . HIS B 1 279 ? -11.312 26.828 11.281 1 97 279 HIS B C 1
ATOM 4785 O O . HIS B 1 279 ? -11.406 27.734 10.445 1 97 279 HIS B O 1
ATOM 4791 N N . THR B 1 280 ? -11.641 26.984 12.531 1 96.12 280 THR B N 1
ATOM 4792 C CA . THR B 1 280 ? -12.375 28.141 13.008 1 96.12 280 THR B CA 1
ATOM 4793 C C . THR B 1 280 ? -11.531 28.953 13.984 1 96.12 280 THR B C 1
ATOM 4795 O O . THR B 1 280 ? -12.023 29.922 14.578 1 96.12 280 THR B O 1
ATOM 4798 N N . ASP B 1 281 ? -10.305 28.562 14.234 1 96.62 281 ASP B 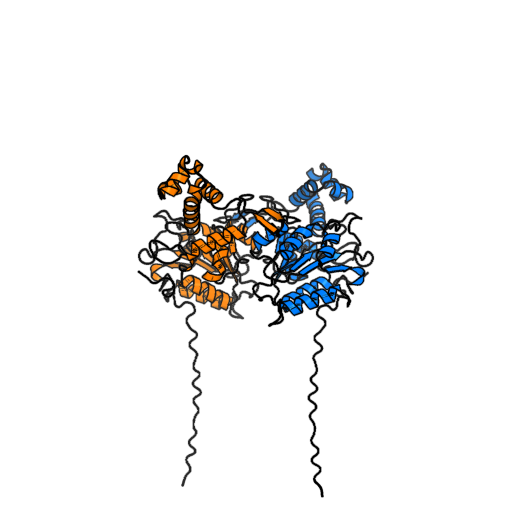N 1
ATOM 4799 C CA . ASP B 1 281 ? -9.508 29.141 15.312 1 96.62 281 ASP B CA 1
ATOM 4800 C C . ASP B 1 281 ? -8.383 30.016 14.758 1 96.62 281 ASP B C 1
ATOM 4802 O O . ASP B 1 281 ? -7.227 29.578 14.703 1 96.62 281 ASP B O 1
ATOM 4806 N N . ALA B 1 282 ? -8.617 31.234 14.484 1 94.69 282 ALA B N 1
ATOM 4807 C CA . ALA B 1 282 ? -7.641 32.156 13.891 1 94.69 282 ALA B CA 1
ATOM 4808 C C . ALA B 1 282 ? -6.508 32.469 14.867 1 94.69 282 ALA B C 1
ATOM 4810 O O . ALA B 1 282 ? -5.367 32.688 14.453 1 94.69 282 ALA B O 1
ATOM 4811 N N . ALA B 1 283 ? -6.793 32.469 16.172 1 95.44 283 ALA B N 1
ATOM 4812 C CA . ALA B 1 283 ? -5.824 32.875 17.188 1 95.44 283 ALA B CA 1
ATOM 4813 C C . ALA B 1 283 ? -4.758 31.781 17.391 1 95.44 283 ALA B C 1
ATOM 4815 O O . ALA B 1 283 ? -3.562 32.094 17.406 1 95.44 283 ALA B O 1
ATOM 4816 N N . ARG B 1 284 ? -5.145 30.531 17.531 1 96.44 284 ARG B N 1
ATOM 4817 C CA . ARG B 1 284 ? -4.203 29.469 17.859 1 96.44 284 ARG B CA 1
ATOM 4818 C C . ARG B 1 284 ? -3.729 28.734 16.609 1 96.44 284 ARG B C 1
ATOM 4820 O O . ARG B 1 284 ? -2.748 27.984 16.656 1 96.44 284 ARG B O 1
ATOM 4827 N N . GLU B 1 285 ? -4.418 28.969 15.516 1 95.06 285 GLU B N 1
ATOM 4828 C CA . GLU B 1 285 ? -4.094 28.391 14.219 1 95.06 285 GLU B CA 1
ATOM 4829 C C . GLU B 1 285 ? -4.527 29.297 13.078 1 95.06 285 GLU B C 1
ATOM 4831 O O . GLU B 1 285 ? -4.133 30.469 13.023 1 95.06 285 GLU B O 1
ATOM 4836 N N . TYR B 1 286 ? -5.23 28.844 12.078 1 94.12 286 TYR B N 1
ATOM 4837 C CA . TYR B 1 286 ? -5.828 29.641 11 1 94.12 286 TYR B CA 1
ATOM 4838 C C . TYR B 1 286 ? -7.324 29.375 10.906 1 94.12 286 TYR B C 1
ATOM 4840 O O . TYR B 1 286 ? -7.789 28.266 11.148 1 94.12 286 TYR B O 1
ATOM 4848 N N . ALA B 1 287 ? -8.047 30.406 10.609 1 94.81 287 ALA B N 1
ATOM 4849 C CA . ALA B 1 287 ? -9.469 30.25 10.312 1 94.81 287 ALA B CA 1
ATOM 4850 C C . ALA B 1 287 ? -9.734 30.422 8.82 1 94.81 287 ALA B C 1
ATOM 4852 O O . ALA B 1 287 ? -9.367 31.438 8.227 1 94.81 287 ALA B O 1
ATOM 4853 N N . TYR B 1 288 ? -10.297 29.375 8.25 1 91.81 288 TYR B N 1
ATOM 4854 C CA . TYR B 1 288 ? -10.609 29.422 6.8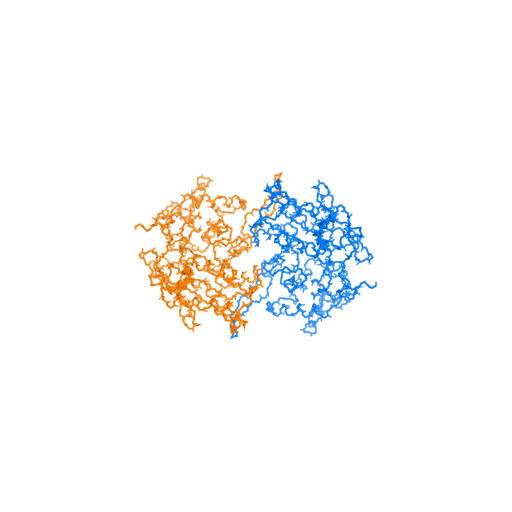24 1 91.81 288 TYR B CA 1
ATOM 4855 C C . TYR B 1 288 ? -11.641 28.359 6.461 1 91.81 288 TYR B C 1
ATOM 4857 O O . TYR B 1 288 ? -11.781 27.359 7.156 1 91.81 288 TYR B O 1
ATOM 4865 N N . ASP B 1 289 ? -12.477 28.578 5.469 1 86.06 289 ASP B N 1
ATOM 4866 C CA . ASP B 1 289 ? -13.359 27.625 4.797 1 86.06 289 ASP B CA 1
ATOM 4867 C C . ASP B 1 289 ? -13.406 27.891 3.293 1 86.06 289 ASP B C 1
ATOM 4869 O O . ASP B 1 289 ? -12.852 27.109 2.51 1 86.06 289 ASP B O 1
ATOM 4873 N N . SER B 1 290 ? -14 29.016 2.943 1 78.56 290 SER B N 1
ATOM 4874 C CA . SER B 1 290 ? -14.023 29.484 1.561 1 78.56 290 SER B CA 1
ATOM 4875 C C . SER B 1 290 ? -13 30.594 1.336 1 78.56 290 SER B C 1
ATOM 4877 O O . SER B 1 290 ? -12.383 30.672 0.269 1 78.56 290 SER B O 1
ATOM 4879 N N . HIS B 1 291 ? -12.953 31.484 2.254 1 76.81 291 HIS B N 1
ATOM 4880 C CA . HIS B 1 291 ? -12.008 32.594 2.281 1 76.81 291 HIS B CA 1
ATOM 4881 C C . HIS B 1 291 ? -11.289 32.688 3.623 1 76.81 291 HIS B C 1
ATOM 4883 O O . HIS B 1 291 ? -11.891 32.438 4.672 1 76.81 291 HIS B O 1
ATOM 4889 N N . PRO B 1 292 ? -10.148 33.062 3.592 1 67.44 292 PRO B N 1
ATOM 4890 C CA . PRO B 1 292 ? -9.234 33.188 2.457 1 67.44 292 PRO B CA 1
ATOM 4891 C C . PRO B 1 292 ? -8.977 31.875 1.745 1 67.44 292 PRO B C 1
ATOM 4893 O O . PRO B 1 292 ? -9.391 30.812 2.227 1 67.44 292 PRO B O 1
ATOM 4896 N N . THR B 1 293 ? -8.266 32.156 0.616 1 62.66 293 THR B N 1
ATOM 4897 C CA . THR B 1 293 ? -7.953 30.953 -0.161 1 62.66 293 THR B CA 1
ATOM 4898 C C . THR B 1 293 ? -6.926 30.078 0.569 1 62.66 293 THR B C 1
ATOM 4900 O O . THR B 1 293 ? -5.98 30.609 1.163 1 62.66 293 THR B O 1
ATOM 4903 N N . ALA B 1 294 ? -7.348 28.938 0.989 1 65.44 294 ALA B N 1
ATOM 4904 C CA . ALA B 1 294 ? -6.441 27.938 1.55 1 65.44 294 ALA B CA 1
ATOM 4905 C C . ALA B 1 294 ? -6.508 26.625 0.759 1 65.44 294 ALA B C 1
ATOM 4907 O O . ALA B 1 294 ? -7.465 26.391 0.018 1 65.44 294 ALA B O 1
ATOM 4908 N N . SER B 1 295 ? -5.402 25.984 0.746 1 73.62 295 SER B N 1
ATOM 4909 C CA . SER B 1 295 ? -5.387 24.688 0.076 1 73.62 295 SER B CA 1
ATOM 4910 C C . SER B 1 295 ? -6.551 23.812 0.531 1 73.62 295 SER B C 1
ATOM 4912 O O . SER B 1 295 ? -7.074 23.016 -0.248 1 73.62 295 SER B O 1
ATOM 4914 N N . GLY B 1 296 ? -7.004 24.078 1.669 1 84.44 296 GLY B N 1
ATOM 4915 C CA . GLY B 1 296 ? -8.047 23.25 2.234 1 84.44 296 GLY B CA 1
ATOM 4916 C C . GLY B 1 296 ? -9.398 23.938 2.297 1 84.44 296 GLY B C 1
ATOM 4917 O O . GLY B 1 296 ? -9.969 24.109 3.377 1 84.44 296 GLY B O 1
ATOM 4918 N N . LYS B 1 297 ? -9.961 24.203 1.124 1 90.69 297 LYS B N 1
ATOM 4919 C CA . LYS B 1 297 ? -11.297 24.781 1.086 1 90.69 297 LYS B CA 1
ATOM 4920 C C . LYS B 1 297 ? -12.336 23.797 1.603 1 90.69 297 LYS B C 1
ATOM 4922 O O . LYS B 1 297 ? -12.273 22.594 1.302 1 90.69 297 LYS B O 1
ATOM 4927 N N . LEU B 1 298 ? -13.25 24.297 2.428 1 95.75 298 LEU B N 1
ATOM 4928 C CA . LEU B 1 298 ? -14.352 23.516 2.957 1 95.75 298 LEU B CA 1
ATOM 4929 C C . LEU B 1 298 ? -15.688 24.203 2.703 1 95.75 298 LEU B C 1
ATOM 4931 O O . LEU B 1 298 ? -16.188 24.938 3.557 1 95.75 298 LEU B O 1
ATOM 4935 N N . VAL B 1 299 ? -16.203 24.016 1.571 1 95.12 299 VAL B N 1
ATOM 4936 C CA . VAL B 1 299 ? -17.422 24.703 1.135 1 95.12 299 VAL B CA 1
ATOM 4937 C C . VAL B 1 299 ? -18.484 23.672 0.756 1 95.12 299 VAL B C 1
ATOM 4939 O O . VAL B 1 299 ? -19.594 23.672 1.312 1 95.12 299 VAL B O 1
ATOM 4942 N N . THR B 1 300 ? -18.141 22.766 -0.064 1 95.44 300 THR B N 1
ATOM 4943 C CA . THR B 1 300 ? -19.078 21.766 -0.572 1 95.44 300 THR B CA 1
ATOM 4944 C C . THR B 1 300 ? -19.312 20.672 0.459 1 95.44 300 THR B C 1
ATOM 4946 O O . THR B 1 300 ? -20.438 20.234 0.658 1 95.44 300 THR B O 1
ATOM 4949 N N . ALA B 1 301 ? -18.281 20.25 1.156 1 97.12 301 ALA B N 1
ATOM 4950 C CA . ALA B 1 301 ? -18.359 19.094 2.061 1 97.12 301 ALA B CA 1
ATOM 4951 C C . ALA B 1 301 ? -19.047 19.469 3.365 1 97.12 301 ALA B C 1
ATOM 4953 O O . ALA B 1 301 ? -19.625 18.609 4.035 1 97.12 301 ALA B O 1
ATOM 4954 N N . LEU B 1 302 ? -19.031 20.75 3.715 1 96.62 302 LEU B N 1
ATOM 4955 C CA . LEU B 1 302 ? -19.547 21.172 5.012 1 96.62 302 LEU B CA 1
ATOM 4956 C C . LEU B 1 302 ? -21.047 20.938 5.102 1 96.62 302 LEU B C 1
ATOM 4958 O O . LEU B 1 302 ? -21.516 20.25 6.02 1 96.62 302 LEU B O 1
ATOM 4962 N N . PRO B 1 303 ? -21.891 21.453 4.168 1 96.75 303 PRO B N 1
ATOM 4963 C CA . PRO B 1 303 ? -23.312 21.156 4.258 1 96.75 303 PRO B CA 1
ATOM 4964 C C . PRO B 1 303 ? -23.625 19.672 4.074 1 96.75 303 PRO B C 1
ATOM 4966 O O . PRO B 1 303 ? -24.594 19.172 4.652 1 96.75 303 PRO B O 1
ATOM 4969 N N . ILE B 1 304 ? -22.844 18.953 3.311 1 97.06 304 ILE B N 1
ATOM 4970 C CA . ILE B 1 304 ? -23.047 17.531 3.111 1 97.06 304 ILE B CA 1
ATOM 4971 C C . ILE B 1 304 ? -22.797 16.781 4.418 1 97.06 304 ILE B C 1
ATOM 4973 O O . ILE B 1 304 ? -23.547 15.867 4.77 1 97.06 304 ILE B O 1
ATOM 4977 N N . ALA B 1 305 ? -21.75 17.156 5.133 1 97.62 305 ALA B N 1
ATOM 4978 C CA . ALA B 1 305 ? -21.438 16.531 6.418 1 97.62 305 ALA B CA 1
ATOM 4979 C C . ALA B 1 305 ? -22.625 16.656 7.379 1 97.62 305 ALA B C 1
ATOM 4981 O O . ALA B 1 305 ? -22.969 15.68 8.055 1 97.62 305 ALA B O 1
ATOM 4982 N N . LYS B 1 306 ? -23.188 17.781 7.426 1 95.75 306 LYS B N 1
ATOM 4983 C CA . LYS B 1 306 ? -24.328 18 8.297 1 95.75 306 LYS B CA 1
ATOM 4984 C C . LYS B 1 306 ? -25.516 17.141 7.879 1 95.75 306 LYS B C 1
ATOM 4986 O O . LYS B 1 306 ? -26.156 16.516 8.719 1 95.75 306 LYS B O 1
ATOM 4991 N N . ALA B 1 307 ? -25.734 17.125 6.598 1 96.69 307 ALA B N 1
ATOM 4992 C CA . ALA B 1 307 ? -26.859 16.359 6.062 1 96.69 307 ALA B CA 1
ATOM 4993 C C . ALA B 1 307 ? -26.672 14.859 6.309 1 96.69 307 ALA B C 1
ATOM 4995 O O . ALA B 1 307 ? -27.641 14.133 6.523 1 96.69 307 ALA B O 1
ATOM 4996 N N . LYS B 1 308 ? -25.484 14.383 6.332 1 95.88 308 LYS B N 1
ATOM 4997 C CA . LYS B 1 308 ? -25.172 12.953 6.438 1 95.88 308 LYS B CA 1
ATOM 4998 C C . LYS B 1 308 ? -24.922 12.555 7.887 1 95.88 308 LYS B C 1
ATOM 5000 O O . LYS B 1 308 ? -24.75 11.375 8.188 1 95.88 308 LYS B O 1
ATOM 5005 N N . GLY B 1 309 ? -24.859 13.562 8.758 1 97.06 309 GLY B N 1
ATOM 5006 C CA . GLY B 1 309 ? -24.625 13.281 10.164 1 97.06 309 GLY B CA 1
ATOM 5007 C C . GLY B 1 309 ? -23.172 13.023 10.5 1 97.06 309 GLY B C 1
ATOM 5008 O O . GLY B 1 309 ? -22.875 12.328 11.477 1 97.06 309 GLY B O 1
ATOM 5009 N N . TRP B 1 310 ? -22.266 13.453 9.609 1 98.62 310 TRP B N 1
ATOM 5010 C CA . TRP B 1 310 ? -20.844 13.383 9.953 1 98.62 310 TRP B CA 1
ATOM 5011 C C . TRP B 1 310 ? -20.5 14.406 11.039 1 98.62 310 TRP B C 1
ATOM 5013 O O . TRP B 1 310 ? -21.156 15.43 11.164 1 98.62 310 TRP B O 1
ATOM 5023 N N . THR B 1 311 ? -19.531 14.047 11.859 1 98.88 311 THR B N 1
ATOM 5024 C CA . THR B 1 311 ? -19.078 14.961 12.906 1 98.88 311 THR B CA 1
ATOM 5025 C C . THR B 1 311 ? -18.281 16.125 12.305 1 98.88 311 THR B C 1
ATOM 5027 O O . THR B 1 311 ? -17.359 15.898 11.516 1 98.88 311 THR B O 1
ATOM 5030 N N . VAL B 1 312 ? -18.672 17.312 12.602 1 98.62 312 VAL B N 1
ATOM 5031 C CA . VAL B 1 312 ? -17.891 18.5 12.227 1 98.62 312 VAL B CA 1
ATOM 5032 C C . VAL B 1 312 ? -17.25 19.109 13.469 1 98.62 312 VAL B C 1
ATOM 5034 O O . VAL B 1 312 ? -17.953 19.578 14.359 1 98.62 312 VAL B O 1
ATOM 5037 N N . VAL B 1 313 ? -15.969 19.094 13.523 1 98.69 313 VAL B N 1
ATOM 5038 C CA . VAL B 1 313 ? -15.195 19.641 14.625 1 98.69 313 VAL B CA 1
ATOM 5039 C C . VAL B 1 313 ? -15.07 21.156 14.453 1 98.69 313 VAL B C 1
ATOM 5041 O O . VAL B 1 313 ? -14.656 21.641 13.398 1 98.69 313 VAL B O 1
ATOM 5044 N N . ASP B 1 314 ? -15.516 21.891 15.406 1 98.38 314 ASP B N 1
ATOM 5045 C CA . ASP B 1 314 ? -15.172 23.297 15.539 1 98.38 314 ASP B CA 1
ATOM 5046 C C . ASP B 1 314 ? -13.844 23.469 16.281 1 98.38 314 ASP B C 1
ATOM 5048 O O . ASP B 1 314 ? -13.789 23.328 17.5 1 98.38 314 ASP B O 1
ATOM 5052 N N . MET B 1 315 ? -12.797 23.781 15.555 1 98.25 315 MET B N 1
ATOM 5053 C CA . MET B 1 315 ? -11.453 23.766 16.109 1 98.25 315 MET B CA 1
ATOM 5054 C C . MET B 1 315 ? -11.383 24.641 17.375 1 98.25 315 MET B C 1
ATOM 5056 O O . MET B 1 315 ? -10.805 24.219 18.375 1 98.25 315 MET B O 1
ATOM 5060 N N . LYS B 1 316 ? -11.984 25.828 17.328 1 98.19 316 LYS B N 1
ATOM 5061 C CA . LYS B 1 316 ? -11.93 26.766 18.438 1 98.19 316 LYS B CA 1
ATOM 5062 C C . LYS B 1 316 ? -12.688 26.219 19.656 1 98.19 316 LYS B C 1
ATOM 5064 O O . LYS B 1 316 ? -12.195 26.312 20.781 1 98.19 316 LYS B O 1
ATOM 5069 N N . GLN B 1 317 ? -13.82 25.594 19.453 1 98.5 317 GLN B N 1
ATOM 5070 C CA . GLN B 1 317 ? -14.711 25.203 20.547 1 98.5 317 GLN B CA 1
ATOM 5071 C C . GLN B 1 317 ? -14.406 23.797 21.031 1 98.5 317 GLN B C 1
ATOM 5073 O O . GLN B 1 317 ? -14.516 23.5 22.219 1 98.5 317 GLN B O 1
ATOM 5078 N N . ASP B 1 318 ? -13.992 22.938 20.094 1 98.81 318 ASP B N 1
ATOM 5079 C CA . ASP B 1 318 ? -13.93 21.516 20.422 1 98.81 318 ASP B CA 1
ATOM 5080 C C . ASP B 1 318 ? -12.523 21.125 20.891 1 98.81 318 ASP B C 1
ATOM 5082 O O . ASP B 1 318 ? -12.359 20.125 21.609 1 98.81 318 ASP B O 1
ATOM 5086 N N . TRP B 1 319 ? -11.508 21.844 20.469 1 98.81 319 TRP B N 1
ATOM 5087 C CA . TRP B 1 319 ? -10.148 21.516 20.875 1 98.81 319 TRP B CA 1
ATOM 5088 C C . TRP B 1 319 ? -9.711 22.359 22.062 1 98.81 319 TRP B C 1
ATOM 5090 O O . TRP B 1 319 ? -9.859 23.578 22.062 1 98.81 319 TRP B O 1
ATOM 5100 N N . LYS B 1 320 ? -9.18 21.703 23.078 1 97.62 320 LYS B N 1
ATOM 5101 C CA . LYS B 1 320 ? -8.609 22.375 24.234 1 97.62 320 LYS B CA 1
ATOM 5102 C C . LYS B 1 320 ? -7.23 22.938 23.922 1 97.62 320 LYS B C 1
ATOM 5104 O O . LYS B 1 320 ? -6.871 24.031 24.391 1 97.62 320 LYS B O 1
ATOM 5109 N N . THR B 1 321 ? -6.484 22.172 23.203 1 96.62 321 THR B N 1
ATOM 5110 C CA . THR B 1 321 ? -5.184 22.562 22.672 1 96.62 321 THR B CA 1
ATOM 5111 C C . THR B 1 321 ? -5.07 22.188 21.188 1 96.62 321 THR B C 1
ATOM 5113 O O . THR B 1 321 ? -5.68 21.219 20.734 1 96.62 321 THR B O 1
ATOM 5116 N N . VAL B 1 322 ? -4.277 23.047 20.516 1 98.06 322 VAL B N 1
ATOM 5117 C CA . VAL B 1 322 ? -4.074 22.734 19.109 1 98.06 322 VAL B CA 1
ATOM 5118 C C . VAL B 1 322 ? -2.783 21.938 18.953 1 98.06 322 VAL B C 1
ATOM 5120 O O . VAL B 1 322 ? -2.799 20.812 18.422 1 98.06 322 VAL B O 1
ATOM 5123 N N . PHE B 1 323 ? -1.691 22.5 19.406 1 98 323 PHE B N 1
ATOM 5124 C CA . PHE B 1 323 ? -0.4 21.812 19.359 1 98 323 PHE B CA 1
ATOM 5125 C C . PHE B 1 323 ? 0.004 21.312 20.734 1 98 323 PHE B C 1
ATOM 5127 O O . PHE B 1 323 ? -0.45 21.844 21.75 1 98 323 PHE B O 1
ATOM 5134 N N . ASP B 1 324 ? 0.775 20.281 20.766 1 96.62 324 ASP B N 1
ATOM 5135 C CA . ASP B 1 324 ? 1.356 19.812 22.016 1 96.62 324 ASP B CA 1
ATOM 5136 C C . ASP B 1 324 ? 2.252 20.875 22.641 1 96.62 324 ASP B C 1
ATOM 5138 O O . ASP B 1 324 ? 3.307 21.219 22.094 1 96.62 324 ASP B O 1
ATOM 5142 N N . PRO B 1 325 ? 1.882 21.359 23.828 1 95.38 325 PRO B N 1
ATOM 5143 C CA . PRO B 1 325 ? 2.67 22.438 24.422 1 95.38 325 PRO B CA 1
ATOM 5144 C C . PRO B 1 325 ? 4.098 22.016 24.766 1 95.38 325 PRO B C 1
ATOM 5146 O O . PRO B 1 325 ? 4.992 22.859 24.844 1 95.38 325 PRO B O 1
ATOM 5149 N N . ALA B 1 326 ? 4.297 20.734 24.922 1 94.31 326 ALA B N 1
ATOM 5150 C CA . ALA B 1 326 ? 5.637 20.234 25.203 1 94.31 326 ALA B CA 1
ATOM 5151 C C . ALA B 1 326 ? 6.523 20.297 23.953 1 94.31 326 ALA B C 1
ATOM 5153 O O . ALA B 1 326 ? 7.75 20.391 24.062 1 94.31 326 ALA B O 1
ATOM 5154 N N . MET B 1 327 ? 5.914 20.281 22.781 1 93.69 327 MET B N 1
ATOM 5155 C CA . MET B 1 327 ? 6.66 20.25 21.531 1 93.69 327 MET B CA 1
ATOM 5156 C C . MET B 1 327 ? 6.625 21.609 20.844 1 93.69 327 MET B C 1
ATOM 5158 O O . MET B 1 327 ? 7.605 22.031 20.234 1 93.69 327 MET B O 1
ATOM 5162 N N . CYS B 1 328 ? 5.508 22.266 20.969 1 94.62 328 CYS B N 1
ATOM 5163 C CA . CYS B 1 328 ? 5.277 23.562 20.312 1 94.62 328 CYS B CA 1
ATOM 5164 C C . CYS B 1 328 ? 4.516 24.5 21.234 1 94.62 328 CYS B C 1
ATOM 5166 O O . CYS B 1 328 ? 3.305 24.672 21.094 1 94.62 328 CYS B O 1
ATOM 5168 N N . PRO B 1 329 ? 5.266 25.141 22.109 1 89.25 329 PRO B N 1
ATOM 5169 C CA . PRO B 1 329 ? 4.617 26.047 23.062 1 89.25 329 PRO B CA 1
ATOM 5170 C C . PRO B 1 329 ? 4.027 27.281 22.375 1 89.25 329 PRO B C 1
ATOM 5172 O O . PRO B 1 329 ? 4.578 27.766 21.391 1 89.25 329 PRO B O 1
ATOM 5175 N N . ALA B 1 330 ? 2.816 27.672 22.875 1 79.19 330 ALA B N 1
ATOM 5176 C CA . ALA B 1 330 ? 2.178 28.875 22.359 1 79.19 330 ALA B CA 1
ATOM 5177 C C . ALA B 1 330 ? 3.059 30.094 22.594 1 79.19 330 ALA B C 1
ATOM 5179 O O . ALA B 1 330 ? 3.74 30.203 23.609 1 79.19 330 ALA B O 1
ATOM 5180 N N . LYS B 1 331 ? 3.225 30.859 21.5 1 68 331 LYS B N 1
ATOM 5181 C CA . LYS B 1 331 ? 3.922 32.125 21.703 1 68 331 LYS B CA 1
ATOM 5182 C C . LYS B 1 331 ? 3.041 33.125 22.438 1 68 331 LYS B C 1
ATOM 5184 O O . LYS B 1 331 ? 1.822 33.156 22.25 1 68 331 LYS B O 1
#